Protein AF-A0A949EDB5-F1 (afdb_monomer_lite)

Sequence (748 aa):
MTTIGIWLIGLLFFGLGSWILLLQIGGLADLIRPHSLSIGQITIDGQEGRGYAELLRARYDYHLRRPASLAIETGFLGIVTLDTPELFQPKSLDAEQKGMNIEVKGVDVPKLIRLINQLFQPDQWIIEGDFQTHSDRVLLILRLRRGERIIRTWYLDRYGDPSKDKSKLLEQLVDDAIFQVVYDFGNAAERNPDLLKWRSVVKVPTSFPNRESLSAYYEALGALGRYYAHGDWNSLNRAVDCLQTLRGLMPKYEDGLQLLGMGLVEKRNDIEAIHVYEQLQLLWKDDNWADLSPQRKRRQLSIDLLKATARAKLYTWQSTHEAIHELLELHKKLQPEYEKLKAEQRFQQDDKEVAAYSELLAYTDVQLAYTYSLYLSYMRHYMVADIFRHPSVPKDLEVTRLDEEELRKKDGKPKPIVIDTVRKIAGHYEKWIKKAKEIAEDPDVKWGVLVDCKRRKAEFVSRLQLTSGYANYRMAELENSSNIKDDTILGETFDTRLKEAEKDLRRAEATHPNHYLSLQLLGLVYSEPRRKGDFTDLSIAEQYFERAILANPSDYYGHELLADVLYRRAANGGVDMMDRAMIDRGLAEAKRATVLREFSGTAYLLQAEFQTMLLSIERDSTRRQELRKGLKQYLDQAKRFLPRTYEANPDLMWVSIVADTLQLGEDTLSATSASAGTDSKDFFKGSKQEVIKKIDELTEFCIDFEQKWVAHQRVFEVQRLGERAKLLRSEIEKATLADWYEIPIPFR

pLDDT: mean 78.5, std 17.0, range [33.34, 97.75]

Foldseek 3Di:
DVVVVVVVVVCVVVVVVVVVVVVVPDCVCVVVAVAEEEEDFEEEQRHTDLVVSVLLVVVLCLLQVDDPPQADFFDFDPPCPFCLDCLNFNPDRVVQQNSYDYDYDDDDPCPVVCVVCVVPDQFHWYKYWYWYDDQFKIWIWIFIDGHVDTQDIDIDMDGDGCVVPVPVRSSVRSLLVSLVVLLCLDQVLVVGVVSVSSNSNSVDVDRQPDSLLSSLVSLLSSLSVCCSRPVDPVSLVSNLVSLVSNCVRPVLDLSSLQSNLSSCVLLLVLVVSLVSLVSNVVSCVPPDPVPDDLSRVSVNLSSLSSNLLSLLSVLDLVSLLVSLVSLVVSLVVLPVSLVVVLVCCVPDVPLASNLSSLLSNLSSLLSNLLSLLSVLVVLLAAQLQVNACDPSHDPLLHQDPVLVVLLPDLPHDNQVNVLSNLQVSVVSSVVSLVVSVCSVPPPSHDCVVDRVSVLSVLLSLLSSLLSLLSSLQSLLLLADQDPDQVRGSNSDHSVVSLVSSLVSLVSSCVSHVQNLSSLQSQLSSLLQCPDPPQPVSLVSSLVSLVSSCVSRVLPLVSLLVNLVSLLSNCLVPAHEPVSLVSLVSSLVSLVSSCVSPVLDLSSLLSNLLSLLSCLLYDDDPVVNVVSVVSNVVSLVSSVVRRDCNDPDDLSSLLSVLSSLLSVLLVLLVVQPPPDNDPVSQVVSVVSLVVSLVSLVVSLVVLVSCLSSRRSVSSNVVSVVSNVQSVQLSVQSVPDDSVCSSVRGRNSD

Radius of gyration: 34.73 Å; chains: 1; bounding box: 85×70×132 Å

Structure (mmCIF, N/CA/C/O backbone):
data_AF-A0A949EDB5-F1
#
_entry.id   AF-A0A949EDB5-F1
#
loop_
_atom_site.group_PDB
_atom_site.id
_atom_site.type_symbol
_atom_site.label_atom_id
_atom_site.label_alt_id
_atom_site.label_comp_id
_atom_site.label_asym_id
_atom_site.label_entity_id
_atom_site.label_seq_id
_atom_site.pdbx_PDB_ins_code
_atom_site.Cartn_x
_atom_site.Cartn_y
_atom_site.Cartn_z
_atom_site.occupancy
_atom_site.B_iso_or_equiv
_atom_site.auth_seq_id
_atom_site.auth_comp_id
_atom_site.auth_asym_id
_atom_site.auth_atom_id
_atom_site.pdbx_PDB_model_num
ATOM 1 N N . MET A 1 1 ? -41.803 -27.586 75.452 1.00 45.44 1 MET A N 1
ATOM 2 C CA . MET A 1 1 ? -40.953 -27.579 74.236 1.00 45.44 1 MET A CA 1
ATOM 3 C C . MET A 1 1 ? -41.680 -28.060 72.977 1.00 45.44 1 MET A C 1
ATOM 5 O O . MET A 1 1 ? -41.331 -27.615 71.896 1.00 45.44 1 MET A O 1
ATOM 9 N N . THR A 1 2 ? -42.724 -28.885 73.080 1.00 44.53 2 THR A N 1
ATOM 10 C CA . THR A 1 2 ? -43.510 -29.405 71.941 1.00 44.53 2 THR A CA 1
ATOM 11 C C . THR A 1 2 ? -44.427 -28.376 71.258 1.00 44.53 2 THR A C 1
ATOM 13 O O . THR A 1 2 ? -44.625 -28.445 70.051 1.00 44.53 2 THR A O 1
ATOM 16 N N . THR A 1 3 ? -44.927 -27.365 71.972 1.00 42.78 3 THR A N 1
ATOM 17 C CA . THR A 1 3 ? -45.812 -26.314 71.423 1.00 42.78 3 THR A CA 1
ATOM 18 C C . THR A 1 3 ? -45.087 -25.234 70.611 1.00 42.78 3 THR A C 1
ATOM 20 O O . THR A 1 3 ? -45.663 -24.687 69.675 1.00 42.78 3 THR A O 1
ATOM 23 N N . ILE A 1 4 ? -43.814 -24.962 70.913 1.00 46.03 4 ILE A N 1
ATOM 24 C CA . ILE A 1 4 ? -42.986 -23.988 70.177 1.00 46.03 4 ILE A CA 1
ATOM 25 C C . ILE A 1 4 ? -42.560 -24.561 68.816 1.00 46.03 4 ILE A C 1
ATOM 27 O O . ILE A 1 4 ? -42.559 -23.841 67.822 1.00 46.03 4 ILE A O 1
ATOM 31 N N . GLY A 1 5 ? -42.289 -25.870 68.744 1.00 35.38 5 GLY A N 1
ATOM 32 C CA . GLY A 1 5 ? -41.971 -26.556 67.488 1.00 35.38 5 GLY A CA 1
ATOM 33 C C . GLY A 1 5 ? -43.129 -26.547 66.485 1.00 35.38 5 GLY A C 1
ATOM 34 O O . GLY A 1 5 ? -42.905 -26.322 65.303 1.00 35.38 5 GLY A O 1
ATOM 35 N N . ILE A 1 6 ? -44.374 -26.701 66.951 1.00 45.12 6 ILE A N 1
ATOM 36 C CA . ILE A 1 6 ? -45.567 -26.677 66.085 1.00 45.12 6 ILE A CA 1
ATOM 37 C C . ILE A 1 6 ? -45.819 -25.268 65.524 1.00 45.12 6 ILE A C 1
ATOM 39 O O . ILE A 1 6 ? -46.156 -25.131 64.351 1.00 45.12 6 ILE A O 1
ATOM 43 N N . TRP A 1 7 ? -45.587 -24.219 66.319 1.00 39.56 7 TRP A N 1
ATOM 44 C CA . TRP A 1 7 ? -45.688 -22.831 65.854 1.00 39.56 7 TRP A CA 1
ATOM 45 C C . TRP A 1 7 ? -44.580 -22.448 64.872 1.00 39.56 7 TRP A C 1
ATOM 47 O O . TRP A 1 7 ? -44.859 -21.774 63.886 1.00 39.56 7 TRP A O 1
ATOM 57 N N . LEU A 1 8 ? -43.349 -22.914 65.093 1.00 43.78 8 LEU A N 1
ATOM 58 C CA . LEU A 1 8 ? -42.235 -22.710 64.162 1.00 43.78 8 LEU A CA 1
ATOM 59 C C . LEU A 1 8 ? -42.458 -23.434 62.833 1.00 43.78 8 LEU A C 1
ATOM 61 O O . LEU A 1 8 ? -42.198 -22.851 61.787 1.00 43.78 8 LEU A O 1
ATOM 65 N N . ILE A 1 9 ? -42.994 -24.657 62.863 1.00 45.97 9 ILE A N 1
ATOM 66 C CA . ILE A 1 9 ? -43.373 -25.401 61.655 1.00 45.97 9 ILE A CA 1
ATOM 67 C C . ILE A 1 9 ? -44.540 -24.697 60.946 1.00 45.97 9 ILE A C 1
ATOM 69 O O . ILE A 1 9 ? -44.479 -24.492 59.737 1.00 45.97 9 ILE A O 1
ATOM 73 N N . GLY A 1 10 ? -45.557 -24.244 61.686 1.00 37.78 10 GLY A N 1
ATOM 74 C CA . GLY A 1 10 ? -46.678 -23.473 61.143 1.00 37.78 10 GLY A CA 1
ATOM 75 C C . GLY A 1 10 ? -46.242 -22.166 60.471 1.00 37.78 10 GLY A C 1
ATOM 76 O O . GLY A 1 10 ? -46.664 -21.893 59.352 1.00 37.78 10 GLY A O 1
ATOM 77 N N . LEU A 1 11 ? -45.338 -21.401 61.093 1.00 48.44 11 LEU A N 1
ATOM 78 C CA . LEU A 1 11 ? -44.743 -20.182 60.524 1.00 48.44 11 LEU A CA 1
ATOM 79 C C . LEU A 1 11 ? -43.859 -20.467 59.306 1.00 48.44 11 LEU A C 1
ATOM 81 O O . LEU A 1 11 ? -43.865 -19.681 58.363 1.00 48.44 11 LEU A O 1
ATOM 85 N N . LEU A 1 12 ? -43.143 -21.594 59.288 1.00 45.50 12 LEU A N 1
ATOM 86 C CA . LEU A 1 12 ? -42.363 -22.029 58.128 1.00 45.50 12 LEU A CA 1
ATOM 87 C C . LEU A 1 12 ? -43.266 -22.370 56.942 1.00 45.50 12 LEU A C 1
ATOM 89 O O . LEU A 1 12 ? -42.984 -21.931 55.833 1.00 45.50 12 LEU A O 1
ATOM 93 N N . PHE A 1 13 ? -44.373 -23.083 57.166 1.00 44.78 13 PHE A N 1
ATOM 94 C CA . PHE A 1 13 ? -45.337 -23.413 56.112 1.00 44.78 13 PHE A CA 1
ATOM 95 C C . PHE A 1 13 ? -46.151 -22.200 55.650 1.00 44.78 13 PHE A C 1
ATOM 97 O O . PHE A 1 13 ? -46.431 -22.083 54.461 1.00 44.78 13 PHE A O 1
ATOM 104 N N . PHE A 1 14 ? -46.479 -21.264 56.544 1.00 47.88 14 PHE A N 1
ATOM 105 C CA . PHE A 1 14 ? -47.156 -20.015 56.179 1.00 47.88 14 PHE A CA 1
ATOM 106 C C . PHE A 1 14 ? -46.213 -19.042 55.457 1.00 47.88 14 PHE A C 1
ATOM 108 O O . PHE A 1 14 ? -46.623 -18.366 54.514 1.00 47.88 14 PHE A O 1
ATOM 115 N N . GLY A 1 15 ? -44.936 -19.013 55.854 1.00 44.69 15 GLY A N 1
ATOM 116 C CA . GLY A 1 15 ? -43.865 -18.279 55.186 1.00 44.69 15 GLY A CA 1
ATOM 117 C C . GLY A 1 15 ? -43.557 -18.846 53.803 1.00 44.69 15 GLY A C 1
ATOM 118 O O . GLY A 1 15 ? -43.507 -18.082 52.845 1.00 44.69 15 GLY A O 1
ATOM 119 N N . LEU A 1 16 ? -43.459 -20.175 53.663 1.00 44.88 16 LEU A N 1
ATOM 120 C CA . LEU A 1 16 ? -43.351 -20.836 52.358 1.00 44.88 16 LEU A CA 1
ATOM 121 C C . LEU A 1 16 ? -44.598 -20.580 51.510 1.00 44.88 16 LEU A C 1
ATOM 123 O O . LEU A 1 16 ? -44.469 -20.219 50.351 1.00 44.88 16 LEU A O 1
ATOM 127 N N . GLY A 1 17 ? -45.796 -20.726 52.079 1.00 42.31 17 GLY A N 1
ATOM 128 C CA . GLY A 1 17 ? -47.062 -20.509 51.379 1.00 42.31 17 GLY A CA 1
ATOM 129 C C . GLY A 1 17 ? -47.226 -19.072 50.886 1.00 42.31 17 GLY A C 1
ATOM 130 O O . GLY A 1 17 ? -47.629 -18.862 49.747 1.00 42.31 17 GLY A O 1
ATOM 131 N N . SER A 1 18 ? -46.829 -18.087 51.696 1.00 50.09 18 SER A N 1
ATOM 132 C CA . SER A 1 18 ? -46.828 -16.667 51.319 1.00 50.09 18 SER A CA 1
ATOM 133 C C . SER A 1 18 ? -45.731 -16.339 50.305 1.00 50.09 18 SER A C 1
ATOM 135 O O . SER A 1 18 ? -45.964 -15.548 49.399 1.00 50.09 18 SER A O 1
ATOM 137 N N . TRP A 1 19 ? -44.558 -16.975 50.401 1.00 46.94 19 TRP A N 1
ATOM 138 C CA . TRP A 1 19 ? -43.480 -16.857 49.413 1.00 46.94 19 TRP A CA 1
ATOM 139 C C . TRP A 1 19 ? -43.873 -17.479 48.062 1.00 46.94 19 TRP A C 1
ATOM 141 O O . TRP A 1 19 ? -43.598 -16.908 47.012 1.00 46.94 19 TRP A O 1
ATOM 151 N N . ILE A 1 20 ? -44.607 -18.595 48.084 1.00 48.84 20 ILE A N 1
ATOM 152 C CA . ILE A 1 20 ? -45.183 -19.260 46.906 1.00 48.84 20 ILE A CA 1
ATOM 153 C C . ILE A 1 20 ? -46.292 -18.402 46.277 1.00 48.84 20 ILE A C 1
ATOM 155 O O . ILE A 1 20 ? -46.309 -18.225 45.061 1.00 48.84 20 ILE A O 1
ATOM 159 N N . LEU A 1 21 ? -47.175 -17.808 47.084 1.00 48.25 21 LEU A N 1
ATOM 160 C CA . LEU A 1 21 ? -48.197 -16.864 46.613 1.00 48.25 21 LEU A CA 1
ATOM 161 C C . LEU A 1 21 ? -47.577 -15.583 46.031 1.00 48.25 21 LEU A C 1
ATOM 163 O O . LEU A 1 21 ? -48.038 -15.092 45.004 1.00 48.25 21 LEU A O 1
ATOM 167 N N . LEU A 1 22 ? -46.490 -15.079 46.622 1.00 44.75 22 LEU A N 1
ATOM 168 C CA . LEU A 1 22 ? -45.718 -13.947 46.092 1.00 44.75 22 LEU A CA 1
ATOM 169 C C . LEU A 1 22 ? -45.011 -14.280 44.766 1.00 44.75 22 LEU A C 1
ATOM 171 O O . LEU A 1 22 ? -44.915 -13.412 43.901 1.00 44.75 22 LEU A O 1
ATOM 175 N N . LEU A 1 23 ? -44.573 -15.527 44.563 1.00 41.50 23 LEU A N 1
ATOM 176 C CA . LEU A 1 23 ? -44.051 -16.000 43.274 1.00 41.50 23 LEU A CA 1
ATOM 177 C C . LEU A 1 23 ? -45.149 -16.126 42.198 1.00 41.50 23 LEU A C 1
ATOM 179 O O . LEU A 1 23 ? -44.842 -15.977 41.016 1.00 41.50 23 LEU A O 1
ATOM 183 N N . GLN A 1 24 ? -46.411 -16.354 42.588 1.00 43.06 24 GLN A N 1
ATOM 184 C CA . GLN A 1 24 ? -47.563 -16.444 41.677 1.00 43.06 24 GLN A CA 1
ATOM 185 C C . GLN A 1 24 ? -48.208 -15.087 41.335 1.00 43.06 24 GLN A C 1
ATOM 187 O O . GLN A 1 24 ? -48.736 -14.939 40.235 1.00 43.06 24 GLN A O 1
ATOM 192 N N . ILE A 1 25 ? -48.175 -14.095 42.238 1.00 42.47 25 ILE A N 1
ATOM 193 C CA . ILE A 1 25 ? -48.957 -12.844 42.103 1.00 42.47 25 ILE A CA 1
ATOM 194 C C . ILE A 1 25 ? -48.267 -11.733 41.292 1.00 42.47 25 ILE A C 1
ATOM 196 O O . ILE A 1 25 ? -48.918 -10.770 40.894 1.00 42.47 25 ILE A O 1
ATOM 200 N N . GLY A 1 26 ? -47.001 -11.860 40.902 1.00 41.88 26 GLY A N 1
ATOM 201 C CA . GLY A 1 26 ? -46.477 -10.921 39.912 1.00 41.88 26 GLY A CA 1
ATOM 202 C C . GLY A 1 26 ? -44.992 -11.019 39.678 1.00 41.88 26 GLY A C 1
ATOM 203 O O . GLY A 1 26 ? -44.220 -10.604 40.531 1.00 41.88 26 GLY A O 1
ATOM 204 N N . GLY A 1 27 ? -44.607 -11.506 38.495 1.00 44.47 27 GLY A N 1
ATOM 205 C CA . GLY A 1 27 ? -43.360 -11.137 37.813 1.00 44.47 27 GLY A CA 1
ATOM 206 C C . GLY A 1 27 ? -42.030 -11.371 38.545 1.00 44.47 27 GLY A C 1
ATOM 207 O O . GLY A 1 27 ? -40.987 -11.112 37.959 1.00 44.47 27 GLY A O 1
ATOM 208 N N . LEU A 1 28 ? -42.012 -11.874 39.783 1.00 37.88 28 LEU A N 1
ATOM 209 C CA . LEU A 1 28 ? -40.793 -12.023 40.579 1.00 37.88 28 LEU A CA 1
ATOM 210 C C . LEU A 1 28 ? -39.912 -13.152 40.029 1.00 37.88 28 LEU A C 1
ATOM 212 O O . LEU A 1 28 ? -38.692 -13.023 39.995 1.00 37.88 28 LEU A O 1
ATOM 216 N N . ALA A 1 29 ? -40.522 -14.223 39.510 1.00 41.50 29 ALA A N 1
ATOM 217 C CA . ALA A 1 29 ? -39.812 -15.256 38.753 1.00 41.50 29 ALA A CA 1
ATOM 218 C C . ALA A 1 29 ? -39.217 -14.705 37.437 1.00 41.50 29 ALA A C 1
ATOM 220 O O . ALA A 1 29 ? -38.094 -15.065 37.079 1.00 41.50 29 ALA A O 1
ATOM 221 N N . ASP A 1 30 ? -39.917 -13.770 36.779 1.00 40.72 30 ASP A N 1
ATOM 222 C CA . ASP A 1 30 ? -39.445 -13.060 35.576 1.00 40.72 30 ASP A CA 1
ATOM 223 C C . ASP A 1 30 ? -38.288 -12.079 35.897 1.00 40.72 30 ASP A C 1
ATOM 225 O O . ASP A 1 30 ? -37.502 -11.756 35.010 1.00 40.72 30 ASP A O 1
ATOM 229 N N . LEU A 1 31 ? -38.136 -11.652 37.159 1.00 39.19 31 LEU A N 1
ATOM 230 C CA . LEU A 1 31 ? -37.046 -10.794 37.657 1.00 39.19 31 LEU A CA 1
ATOM 231 C C . LEU A 1 31 ? -35.786 -11.590 38.047 1.00 39.19 31 LEU A C 1
ATOM 233 O O . LEU A 1 31 ? -34.679 -11.060 38.000 1.00 39.19 31 LEU A O 1
ATOM 237 N N . ILE A 1 32 ? -35.951 -12.865 38.425 1.00 38.25 32 ILE A N 1
ATOM 238 C CA . ILE A 1 32 ? -34.873 -13.732 38.932 1.00 38.25 32 ILE A CA 1
ATOM 239 C C . ILE A 1 32 ? -34.301 -14.642 37.824 1.00 38.25 32 ILE A C 1
ATOM 241 O O . ILE A 1 32 ? -33.106 -14.947 37.848 1.00 38.25 32 ILE A O 1
ATOM 245 N N . ARG A 1 33 ? -35.103 -15.074 36.831 1.00 42.94 33 ARG A N 1
ATOM 246 C CA . ARG A 1 33 ? -34.637 -15.895 35.688 1.00 42.94 33 ARG A CA 1
ATOM 247 C C . ARG A 1 33 ? -35.431 -15.672 34.379 1.00 42.94 33 ARG A C 1
ATOM 249 O O . ARG A 1 33 ? -36.154 -16.571 33.959 1.00 42.94 33 ARG A O 1
ATOM 256 N N . PRO A 1 34 ? -35.229 -14.570 33.642 1.00 43.62 34 PRO A N 1
ATOM 257 C CA . PRO A 1 34 ? -35.789 -14.402 32.290 1.00 43.62 34 PRO A CA 1
ATOM 258 C C . PRO A 1 34 ? -35.179 -15.316 31.190 1.00 43.62 34 PRO A C 1
ATOM 260 O O . PRO A 1 34 ? -35.441 -15.117 30.010 1.00 43.62 34 PRO A O 1
ATOM 263 N N . HIS A 1 35 ? -34.365 -16.325 31.527 1.00 51.25 35 HIS A N 1
ATOM 264 C CA . HIS A 1 35 ? -33.204 -16.697 30.701 1.00 51.25 35 HIS A CA 1
ATOM 265 C C . HIS A 1 35 ? -33.263 -18.022 29.904 1.00 51.25 35 HIS A C 1
ATOM 267 O O . HIS A 1 35 ? -32.215 -18.520 29.493 1.00 51.25 35 HIS A O 1
ATOM 273 N N . SER A 1 36 ? -34.432 -18.634 29.677 1.00 53.28 36 SER A N 1
ATOM 274 C CA . SER A 1 36 ? -34.521 -19.862 28.856 1.00 53.28 36 SER A CA 1
ATOM 275 C C . SER A 1 36 ? -35.457 -19.688 27.658 1.00 53.28 36 SER A C 1
ATOM 277 O O . SER A 1 36 ? -36.673 -19.867 27.779 1.00 53.28 36 SER A O 1
ATOM 279 N N . LEU A 1 37 ? -34.872 -19.344 26.508 1.00 59.53 37 LEU A N 1
ATOM 280 C CA . LEU A 1 37 ? -35.507 -19.431 25.193 1.00 59.53 37 LEU A CA 1
ATOM 281 C C . LEU A 1 37 ? -35.202 -20.816 24.613 1.00 59.53 37 LEU A C 1
ATOM 283 O O . LEU A 1 37 ? -34.058 -21.252 24.640 1.00 59.53 37 LEU A O 1
ATOM 287 N N . SER A 1 38 ? -36.193 -21.517 24.078 1.00 65.50 38 SER A N 1
ATOM 288 C CA . SER A 1 38 ? -35.971 -22.799 23.396 1.00 65.50 38 SER A CA 1
ATOM 289 C C . SER A 1 38 ? -36.484 -22.744 21.965 1.00 65.50 38 SER A C 1
ATOM 291 O O . SER A 1 38 ? -37.475 -22.067 21.680 1.00 65.50 38 SER A O 1
ATOM 293 N N . ILE A 1 39 ? -35.799 -23.440 21.058 1.00 61.81 39 ILE A N 1
ATOM 294 C CA . ILE A 1 39 ? -36.326 -23.668 19.710 1.00 61.81 39 ILE A CA 1
ATOM 295 C C . ILE A 1 39 ? -37.228 -24.898 19.800 1.00 61.81 39 ILE A C 1
ATOM 297 O O . ILE A 1 39 ? -36.780 -25.981 20.185 1.00 61.81 39 ILE A O 1
ATOM 301 N N . GLY A 1 40 ? -38.510 -24.689 19.514 1.00 67.19 40 GLY A N 1
ATOM 302 C CA . GLY A 1 40 ? -39.526 -25.727 19.419 1.00 67.19 40 GLY A CA 1
ATOM 303 C C . GLY A 1 40 ? -39.457 -26.460 18.080 1.00 67.19 40 GLY A C 1
ATOM 304 O O . GLY A 1 40 ? -38.395 -26.604 17.476 1.00 67.19 40 GLY A O 1
ATOM 305 N N . GLN A 1 41 ? -40.600 -26.943 17.602 1.00 73.75 41 GLN A N 1
ATOM 306 C CA . GLN A 1 41 ? -40.664 -27.653 16.328 1.00 73.75 41 GLN A CA 1
ATOM 307 C C . GLN A 1 41 ? -40.480 -26.672 15.159 1.00 73.75 41 GLN A C 1
ATOM 309 O O . GLN A 1 41 ? -41.135 -25.628 15.105 1.00 73.75 41 GLN A O 1
ATOM 314 N N . ILE A 1 42 ? -39.590 -27.022 14.225 1.00 75.81 42 ILE A N 1
ATOM 315 C CA . ILE A 1 42 ? -39.517 -26.389 12.906 1.00 75.81 42 ILE A CA 1
ATOM 316 C C . ILE A 1 42 ? -40.040 -27.384 11.876 1.00 75.81 42 ILE A C 1
ATOM 318 O O . ILE A 1 42 ? -39.563 -28.521 11.826 1.00 75.81 42 ILE A O 1
ATOM 322 N N . THR A 1 43 ? -41.024 -26.976 11.078 1.00 75.88 43 THR A N 1
ATOM 323 C CA . THR A 1 43 ? -41.589 -27.779 9.988 1.00 75.88 43 THR A CA 1
ATOM 324 C C . THR A 1 43 ? -41.226 -27.220 8.619 1.00 75.88 43 THR A C 1
ATOM 326 O O . THR A 1 43 ? -41.029 -26.019 8.461 1.00 75.88 43 THR A O 1
ATOM 329 N N . ILE A 1 44 ? -41.121 -28.101 7.626 1.00 77.06 44 ILE A N 1
ATOM 330 C CA . ILE A 1 44 ? -41.020 -27.751 6.207 1.00 77.06 44 ILE A CA 1
ATOM 331 C C . ILE A 1 44 ? -42.138 -28.469 5.479 1.00 77.06 44 ILE A C 1
ATOM 333 O O . ILE A 1 44 ? -42.183 -29.698 5.492 1.00 77.06 44 ILE A O 1
ATOM 337 N N . ASP A 1 45 ? -43.037 -27.705 4.864 1.00 80.44 45 ASP A N 1
ATOM 338 C CA . ASP A 1 45 ? -44.194 -28.220 4.129 1.00 80.44 45 ASP A CA 1
ATOM 339 C C . ASP A 1 45 ? -44.984 -29.260 4.963 1.00 80.44 45 ASP A C 1
ATOM 341 O O . ASP A 1 45 ? -45.428 -30.295 4.466 1.00 80.44 45 ASP A O 1
ATOM 345 N N . GLY A 1 46 ? -45.104 -29.010 6.274 1.00 71.81 46 GLY A N 1
ATOM 346 C CA . GLY A 1 46 ? -45.785 -29.886 7.235 1.00 71.81 46 GLY A CA 1
ATOM 347 C C . GLY A 1 46 ? -44.978 -31.079 7.777 1.00 71.81 46 GLY A C 1
ATOM 348 O O . GLY A 1 46 ? -45.505 -31.818 8.608 1.00 71.81 46 GLY A O 1
ATOM 349 N N . GLN A 1 47 ? -43.718 -31.277 7.373 1.00 77.00 47 GLN A N 1
ATOM 350 C CA . GLN A 1 47 ? -42.837 -32.334 7.901 1.00 77.00 47 GLN A CA 1
ATOM 351 C C . GLN A 1 47 ? -41.832 -31.800 8.933 1.00 77.00 47 GLN A C 1
ATOM 353 O O . GLN A 1 47 ? -41.341 -30.684 8.790 1.00 77.00 47 GLN A O 1
ATOM 358 N N . GLU A 1 48 ? -41.490 -32.586 9.965 1.00 72.12 48 GLU A N 1
ATOM 359 C CA . GLU A 1 48 ? -40.470 -32.202 10.963 1.00 72.12 48 GLU A CA 1
ATOM 360 C C . GLU A 1 48 ? -39.091 -31.973 10.316 1.00 72.12 48 GLU A C 1
ATOM 362 O O . GLU A 1 48 ? -38.466 -32.898 9.801 1.00 72.12 48 GLU A O 1
ATOM 367 N N . GLY A 1 49 ? -38.576 -30.748 10.423 1.00 64.19 49 GLY A N 1
ATOM 368 C CA . GLY A 1 49 ? -37.272 -30.323 9.920 1.00 64.19 49 GLY A CA 1
ATOM 369 C C . GLY A 1 49 ? -36.253 -30.119 11.041 1.00 64.19 49 GLY A C 1
ATOM 370 O O . GLY A 1 49 ? -35.796 -28.999 11.260 1.00 64.19 49 GLY A O 1
ATOM 371 N N . ARG A 1 50 ? -35.866 -31.187 11.756 1.00 66.75 50 ARG A N 1
ATOM 372 C CA . ARG A 1 50 ? -34.922 -31.100 12.899 1.00 66.75 50 ARG A CA 1
ATOM 373 C C . ARG A 1 50 ? -33.600 -30.404 12.553 1.00 66.75 50 ARG A C 1
ATOM 375 O O . ARG A 1 50 ? -33.129 -29.586 13.336 1.00 66.75 50 ARG A O 1
ATOM 382 N N . GLY A 1 51 ? -33.061 -30.650 11.356 1.00 65.94 51 GLY A N 1
ATOM 383 C CA . GLY A 1 51 ? -31.838 -29.994 10.879 1.00 65.94 51 GLY A CA 1
ATOM 384 C C . GLY A 1 51 ? -31.961 -28.471 10.745 1.00 65.94 51 GLY A C 1
ATOM 385 O O . GLY A 1 51 ? -30.979 -27.766 10.932 1.00 65.94 51 GLY A O 1
ATOM 386 N N . TYR A 1 52 ? -33.163 -27.935 10.509 1.00 67.00 52 TYR A N 1
ATOM 387 C CA . TYR A 1 52 ? -33.382 -26.489 10.402 1.00 67.00 52 TYR A CA 1
ATOM 388 C C . TYR A 1 52 ? -33.530 -25.806 11.764 1.00 67.00 52 TYR A C 1
ATOM 390 O O . TYR A 1 52 ? -33.172 -24.639 11.903 1.00 67.00 52 TYR A O 1
ATOM 398 N N . ALA A 1 53 ? -33.986 -26.533 12.789 1.00 66.06 53 ALA A N 1
ATOM 399 C CA . ALA A 1 53 ? -33.928 -26.064 14.174 1.00 66.06 53 ALA A CA 1
ATOM 400 C C . ALA A 1 53 ? -32.475 -25.940 14.658 1.00 66.06 53 ALA A C 1
ATOM 402 O O . ALA A 1 53 ? -32.101 -24.938 15.269 1.00 66.06 53 ALA A O 1
ATOM 403 N N . GLU A 1 54 ? -31.638 -26.926 14.327 1.00 66.00 54 GLU A N 1
ATOM 404 C CA . GLU A 1 54 ? -30.198 -26.875 14.590 1.00 66.00 54 GLU A CA 1
ATOM 405 C C . GLU A 1 54 ? -29.500 -25.794 13.761 1.00 66.00 54 GLU A C 1
ATOM 407 O O . GLU A 1 54 ? -28.668 -25.071 14.301 1.00 66.00 54 GLU A O 1
ATOM 412 N N . LEU A 1 55 ? -29.885 -25.614 12.493 1.00 65.75 55 LEU A N 1
ATOM 413 C CA . LEU A 1 55 ? -29.383 -24.537 11.639 1.00 65.75 55 LEU A CA 1
ATOM 414 C C . LEU A 1 55 ? -29.717 -23.158 12.212 1.00 65.75 55 LEU A C 1
ATOM 416 O O . LEU A 1 55 ? -28.838 -22.308 12.282 1.00 65.75 55 LEU A O 1
ATOM 420 N N . LEU A 1 56 ? -30.953 -22.933 12.667 1.00 67.31 56 LEU A N 1
ATOM 421 C CA . LEU A 1 56 ? -31.358 -21.663 13.272 1.00 67.31 56 LEU A CA 1
ATOM 422 C C . LEU A 1 56 ? -30.561 -21.372 14.546 1.00 67.31 56 LEU A C 1
ATOM 424 O O . LEU A 1 56 ? -30.115 -20.244 14.744 1.00 67.31 56 LEU A O 1
ATOM 428 N N . ARG A 1 57 ? -30.292 -22.394 15.368 1.00 65.81 57 ARG A N 1
ATOM 429 C CA . ARG A 1 57 ? -29.395 -22.264 16.524 1.00 65.81 57 ARG A CA 1
ATOM 430 C C . ARG A 1 57 ? -27.960 -21.956 16.109 1.00 65.81 57 ARG A C 1
ATOM 432 O O . ARG A 1 57 ? -27.371 -21.017 16.629 1.00 65.81 57 ARG A O 1
ATOM 439 N N . ALA A 1 58 ? -27.413 -22.722 15.170 1.00 63.91 58 ALA A N 1
ATOM 440 C CA . ALA A 1 58 ? -26.045 -22.557 14.702 1.00 63.91 58 ALA A CA 1
ATOM 441 C C . ALA A 1 58 ? -25.834 -21.184 14.058 1.00 63.91 58 ALA A C 1
ATOM 443 O O . ALA A 1 58 ? -24.798 -20.571 14.282 1.00 63.91 58 ALA A O 1
ATOM 444 N N . ARG A 1 59 ? -26.814 -20.672 13.303 1.00 65.06 59 ARG A N 1
ATOM 445 C CA . ARG A 1 59 ? -26.775 -19.338 12.686 1.00 65.06 59 ARG A CA 1
ATOM 446 C C . ARG A 1 59 ? -26.981 -18.223 13.707 1.00 65.06 59 ARG A C 1
ATOM 448 O O . ARG A 1 59 ? -26.325 -17.192 13.600 1.00 65.06 59 ARG A O 1
ATOM 455 N N . TYR A 1 60 ? -27.827 -18.431 14.716 1.00 66.06 60 TYR A N 1
ATOM 456 C CA . TYR A 1 60 ? -27.954 -17.502 15.838 1.00 66.06 60 TYR A CA 1
ATOM 457 C C . TYR A 1 60 ? -26.619 -17.376 16.575 1.00 66.06 60 TYR A C 1
ATOM 459 O O . TYR A 1 60 ? -26.119 -16.268 16.762 1.00 66.06 60 TYR A O 1
ATOM 467 N N . ASP A 1 61 ? -26.012 -18.511 16.926 1.00 60.59 61 ASP A N 1
ATOM 468 C CA . ASP A 1 61 ? -24.700 -18.531 17.557 1.00 60.59 61 ASP A CA 1
ATOM 469 C C . ASP A 1 61 ? -23.672 -17.879 16.612 1.00 60.59 61 ASP A C 1
ATOM 471 O O . ASP A 1 61 ? -23.020 -16.920 16.985 1.00 60.59 61 ASP A O 1
ATOM 475 N N . TYR A 1 62 ? -23.624 -18.259 15.338 1.00 61.94 62 TYR A N 1
ATOM 476 C CA . TYR A 1 62 ? -22.700 -17.699 14.347 1.00 61.94 62 TYR A CA 1
ATOM 477 C C . TYR A 1 62 ? -22.729 -16.166 14.215 1.00 61.94 62 TYR A C 1
ATOM 479 O O . TYR A 1 62 ? -21.673 -15.532 14.207 1.00 61.94 62 TYR A O 1
ATOM 487 N N . HIS A 1 63 ? -23.916 -15.566 14.085 1.00 59.91 63 HIS A N 1
ATOM 488 C CA . HIS A 1 63 ? -24.052 -14.121 13.870 1.00 59.91 63 HIS A CA 1
ATOM 489 C C . HIS A 1 63 ? -23.930 -13.314 15.168 1.00 59.91 63 HIS A C 1
ATOM 491 O O . HIS A 1 63 ? -23.569 -12.138 15.118 1.00 59.91 63 HIS A O 1
ATOM 497 N N . LEU A 1 64 ? -24.242 -13.917 16.324 1.00 58.12 64 LEU A N 1
ATOM 498 C CA . LEU A 1 64 ? -24.454 -13.180 17.578 1.00 58.12 64 LEU A CA 1
ATOM 499 C C . LEU A 1 64 ? -23.558 -13.650 18.736 1.00 58.12 64 LEU A C 1
ATOM 501 O O . LEU A 1 64 ? -23.092 -12.802 19.497 1.00 58.12 64 LEU A O 1
ATOM 505 N N . ARG A 1 65 ? -23.255 -14.953 18.844 1.00 49.47 65 ARG A N 1
ATOM 506 C CA . ARG A 1 65 ? -22.306 -15.549 19.806 1.00 49.47 65 ARG A CA 1
ATOM 507 C C . ARG A 1 65 ? -21.012 -15.961 19.113 1.00 49.47 65 ARG A C 1
ATOM 509 O O . ARG A 1 65 ? -20.876 -17.053 18.567 1.00 49.47 65 ARG A O 1
ATOM 516 N N . ARG A 1 66 ? -20.019 -15.084 19.164 1.00 48.09 66 ARG A N 1
ATOM 517 C CA . ARG A 1 66 ? -18.730 -15.324 18.506 1.00 48.09 66 ARG A CA 1
ATOM 518 C C . ARG A 1 66 ? -18.163 -16.700 18.870 1.00 48.09 66 ARG A C 1
ATOM 520 O O . ARG A 1 66 ? -17.975 -16.965 20.057 1.00 48.09 66 ARG A O 1
ATOM 527 N N . PRO A 1 67 ? -17.776 -17.543 17.898 1.00 35.66 67 PRO A N 1
ATOM 528 C CA . PRO A 1 67 ? -16.793 -18.563 18.199 1.00 35.66 67 PRO A CA 1
ATOM 529 C C . PRO A 1 67 ? -15.531 -17.850 18.694 1.00 35.66 67 PRO A C 1
ATOM 531 O O . PRO A 1 67 ? -15.021 -16.932 18.053 1.00 35.66 67 PRO A O 1
ATOM 534 N N . ALA A 1 68 ? -15.040 -18.265 19.861 1.00 33.34 68 ALA A N 1
ATOM 535 C CA . ALA A 1 68 ? -13.831 -17.761 20.510 1.00 33.34 68 ALA A CA 1
ATOM 536 C C . ALA A 1 68 ? -12.534 -18.101 19.743 1.00 33.34 68 ALA A C 1
ATOM 538 O O . ALA A 1 68 ? -11.470 -18.251 20.344 1.00 33.34 68 ALA A O 1
ATOM 539 N N . SER A 1 69 ? -12.591 -18.239 18.418 1.00 33.66 69 SER A N 1
ATOM 540 C CA . SER A 1 69 ? -11.398 -18.269 17.588 1.00 33.66 69 SER A CA 1
ATOM 541 C C . SER A 1 69 ? -10.902 -16.836 17.445 1.00 33.66 69 SER A C 1
ATOM 543 O O . SER A 1 69 ? -11.309 -16.093 16.552 1.00 33.66 69 SER A O 1
ATOM 545 N N . LEU A 1 70 ? -10.033 -16.442 18.377 1.00 37.19 70 LEU A N 1
ATOM 546 C CA . LEU A 1 70 ? -9.082 -15.362 18.151 1.00 37.19 70 LEU A CA 1
ATOM 547 C C . LEU A 1 70 ? -8.451 -15.558 16.769 1.00 37.19 70 LEU A C 1
ATOM 549 O O . LEU A 1 70 ? -8.040 -16.670 16.441 1.00 37.19 70 LEU A O 1
ATOM 553 N N . ALA A 1 71 ? -8.408 -14.482 15.983 1.00 38.81 71 ALA A N 1
ATOM 554 C CA . ALA A 1 71 ? -7.798 -14.463 14.664 1.00 38.81 71 ALA A CA 1
ATOM 555 C C . ALA A 1 71 ? -6.369 -15.018 14.746 1.00 38.81 71 ALA A C 1
ATOM 557 O O . ALA A 1 71 ? -5.467 -14.382 15.297 1.00 38.81 71 ALA A O 1
ATOM 558 N N . ILE A 1 72 ? -6.192 -16.230 14.231 1.00 41.16 72 ILE A N 1
ATOM 559 C CA . ILE A 1 72 ? -4.892 -16.776 13.886 1.00 41.16 72 ILE A CA 1
ATOM 560 C C . ILE A 1 72 ? -4.758 -16.460 12.408 1.00 41.16 72 ILE A C 1
ATOM 562 O O . ILE A 1 72 ? -5.443 -17.061 11.594 1.00 41.16 72 ILE A O 1
ATOM 566 N N . GLU A 1 73 ? -3.879 -15.502 12.125 1.00 42.50 73 GLU A N 1
ATOM 567 C CA . GLU A 1 73 ? -3.307 -15.257 10.803 1.00 42.50 73 GLU A CA 1
ATOM 568 C C . GLU A 1 73 ? -4.261 -14.601 9.790 1.00 42.50 73 GLU A C 1
ATOM 570 O O . GLU A 1 73 ? -5.432 -14.923 9.690 1.00 42.50 73 GLU A O 1
ATOM 575 N N . THR A 1 74 ? -3.718 -13.681 8.987 1.00 42.78 74 THR A N 1
ATOM 576 C CA . THR A 1 74 ? -4.362 -13.038 7.819 1.00 42.78 74 THR A CA 1
ATOM 577 C C . THR A 1 74 ? -5.326 -11.881 8.087 1.00 42.78 74 THR A C 1
ATOM 579 O O . THR A 1 74 ? -6.439 -11.825 7.586 1.00 42.78 74 THR A O 1
ATOM 582 N N . GLY A 1 75 ? -4.824 -10.860 8.785 1.00 37.94 75 GLY A N 1
ATOM 583 C CA . GLY A 1 75 ? -5.431 -9.535 8.808 1.00 37.94 75 GLY A CA 1
ATOM 584 C C . GLY A 1 75 ? -4.539 -8.453 8.233 1.00 37.94 75 GLY A C 1
ATOM 585 O O . GLY A 1 75 ? -3.529 -8.100 8.835 1.00 37.94 75 GLY A O 1
ATOM 586 N N . PHE A 1 76 ? -4.927 -7.934 7.077 1.00 51.00 76 PHE A N 1
ATOM 587 C CA . PHE A 1 76 ? -4.334 -6.777 6.420 1.00 51.00 76 PHE A CA 1
ATOM 588 C C . PHE A 1 76 ? -4.647 -5.542 7.258 1.00 51.00 76 PHE A C 1
ATOM 590 O O . PHE A 1 76 ? -5.742 -5.442 7.812 1.00 51.00 76 PHE A O 1
ATOM 597 N N . LEU A 1 77 ? -3.656 -4.687 7.484 1.00 47.03 77 LEU A N 1
ATOM 598 C CA . LEU A 1 77 ? -3.702 -3.830 8.652 1.00 47.03 77 LEU A CA 1
ATOM 599 C C . LEU A 1 77 ? -3.267 -2.396 8.348 1.00 47.03 77 LEU A C 1
ATOM 601 O O . LEU A 1 77 ? -2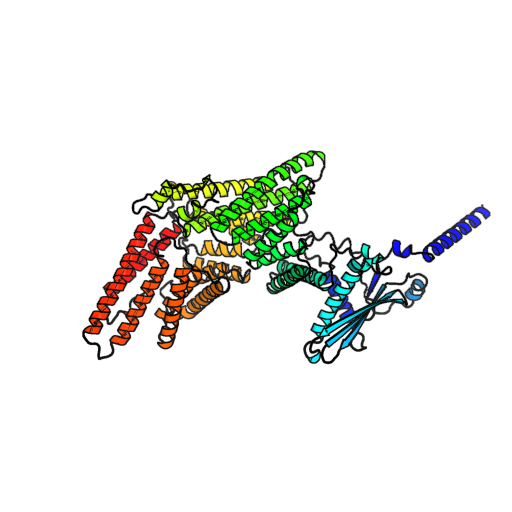.167 -1.954 8.693 1.00 47.03 77 LEU A O 1
ATOM 605 N N . GLY A 1 78 ? -4.196 -1.604 7.815 1.00 37.41 78 GLY A N 1
ATOM 606 C CA . GLY A 1 78 ? -4.330 -0.213 8.251 1.00 37.41 78 GLY A CA 1
ATOM 607 C C . GLY A 1 78 ? -4.719 -0.176 9.735 1.00 37.41 78 GLY A C 1
ATOM 608 O O . GLY A 1 78 ? -5.878 -0.358 10.055 1.00 37.41 78 GLY A O 1
ATOM 609 N N . ILE A 1 79 ? -3.736 -0.028 10.630 1.00 42.94 79 ILE A N 1
ATOM 610 C CA . ILE A 1 79 ? -3.854 0.328 12.063 1.00 42.94 79 ILE A CA 1
ATOM 611 C C . ILE A 1 79 ? -5.166 -0.147 12.745 1.00 42.94 79 ILE A C 1
ATOM 613 O O . ILE A 1 79 ? -5.961 0.657 13.214 1.00 42.94 79 ILE A O 1
ATOM 617 N N . VAL A 1 80 ? -5.423 -1.462 12.821 1.00 42.84 80 VAL A N 1
ATOM 618 C CA . VAL A 1 80 ? -6.605 -2.037 13.517 1.00 42.84 80 VAL A CA 1
ATOM 619 C C . VAL A 1 80 ? -6.384 -2.182 15.025 1.00 42.84 80 VAL A C 1
ATOM 621 O O . VAL A 1 80 ? -7.270 -2.637 15.744 1.00 42.84 80 VAL A O 1
ATOM 624 N N . THR A 1 81 ? -5.238 -1.756 15.553 1.00 41.97 81 THR A N 1
ATOM 625 C CA . THR A 1 81 ? -4.930 -1.832 16.990 1.00 41.97 81 THR A CA 1
ATOM 626 C C . THR A 1 81 ? -5.540 -0.708 17.816 1.00 41.97 81 THR A C 1
ATOM 628 O O . THR A 1 81 ? -5.716 -0.864 19.027 1.00 41.97 81 THR A O 1
ATOM 631 N N . LEU A 1 82 ? -5.925 0.401 17.187 1.00 45.38 82 LEU A N 1
ATOM 632 C CA . LEU A 1 82 ? -6.321 1.614 17.891 1.00 45.38 82 LEU A CA 1
ATOM 633 C C . LEU A 1 82 ? -7.803 1.868 17.679 1.00 45.38 82 LEU A C 1
ATOM 635 O O . LEU A 1 82 ? -8.229 2.271 16.605 1.00 45.38 82 LEU A O 1
ATOM 639 N N . ASP A 1 83 ? -8.583 1.554 18.711 1.00 45.28 83 ASP A N 1
ATOM 640 C CA . ASP A 1 83 ? -10.039 1.706 18.719 1.00 45.28 83 ASP A CA 1
ATOM 641 C C . ASP A 1 83 ? -10.754 1.038 17.556 1.00 45.28 83 ASP A C 1
ATOM 643 O O . ASP A 1 83 ? -11.779 1.535 17.087 1.00 45.28 83 ASP A O 1
ATOM 647 N N . THR A 1 84 ? -10.299 -0.156 17.150 1.00 44.44 84 THR A N 1
ATOM 648 C CA . THR A 1 84 ? -11.270 -1.099 16.599 1.00 44.44 84 THR A CA 1
ATOM 649 C C . THR A 1 84 ? -12.425 -1.146 17.592 1.00 44.44 84 THR A C 1
ATOM 651 O O . THR A 1 84 ? -12.161 -1.327 18.791 1.00 44.44 84 THR A O 1
ATOM 654 N N . PRO A 1 85 ? -13.677 -0.928 17.146 1.00 42.22 85 PRO A N 1
ATOM 655 C CA . PRO A 1 85 ? -14.806 -1.002 18.055 1.00 42.22 85 PRO A CA 1
ATOM 656 C C . PRO A 1 85 ? -14.680 -2.297 18.863 1.00 42.22 85 PRO A C 1
ATOM 658 O O . PRO A 1 85 ? -14.186 -3.303 18.341 1.00 42.22 85 PRO A O 1
ATOM 661 N N . GLU A 1 86 ? -15.058 -2.268 20.146 1.00 40.16 86 GLU A N 1
ATOM 662 C CA . GLU A 1 86 ? -14.869 -3.375 21.110 1.00 40.16 86 GLU A CA 1
ATOM 663 C C . GLU A 1 86 ? -15.316 -4.746 20.553 1.00 40.16 86 GLU A C 1
ATOM 665 O O . GLU A 1 86 ? -14.848 -5.793 20.985 1.00 40.16 86 GLU A O 1
ATOM 670 N N . LEU A 1 87 ? -16.129 -4.709 19.498 1.00 36.62 87 LEU A N 1
ATOM 671 C CA . LEU A 1 87 ? -16.385 -5.671 18.427 1.00 36.62 87 LEU A CA 1
ATOM 672 C C . LEU A 1 87 ? -15.212 -6.486 17.836 1.00 36.62 87 LEU A C 1
ATOM 674 O O . LEU A 1 87 ? -15.471 -7.268 16.932 1.00 36.62 87 LEU A O 1
ATOM 678 N N . PHE A 1 88 ? -13.958 -6.429 18.266 1.00 39.19 88 PHE A N 1
ATOM 679 C CA . PHE A 1 88 ? -12.980 -7.503 17.956 1.00 39.19 88 PHE A CA 1
ATOM 680 C C . PHE A 1 88 ? -12.369 -8.122 19.210 1.00 39.19 88 PHE A C 1
ATOM 682 O O . PHE A 1 88 ? -11.648 -9.113 19.129 1.00 39.19 88 PHE A O 1
ATOM 689 N N . GLN A 1 89 ? -12.716 -7.584 20.376 1.00 40.38 89 GLN A N 1
ATOM 690 C CA . GLN A 1 89 ? -12.284 -8.094 21.659 1.00 40.38 89 GLN A CA 1
ATOM 691 C C . GLN A 1 89 ? -13.324 -9.100 22.176 1.00 40.38 89 GLN A C 1
ATOM 693 O O . GLN A 1 89 ? -14.528 -8.871 22.065 1.00 40.38 89 GLN A O 1
ATOM 698 N N . PRO A 1 90 ? -12.899 -10.221 22.778 1.00 35.69 90 PRO A N 1
ATOM 699 C CA . PRO A 1 90 ? -13.795 -11.263 23.294 1.00 35.69 90 PRO A CA 1
ATOM 700 C C . PRO A 1 90 ? -14.656 -10.825 24.501 1.00 35.69 90 PRO A C 1
ATOM 702 O O . PRO A 1 90 ? -15.315 -11.650 25.126 1.00 35.69 90 PRO A O 1
ATOM 705 N N . LYS A 1 91 ? -14.666 -9.537 24.865 1.00 38.28 91 LYS A N 1
ATOM 706 C CA . LYS A 1 91 ? -15.373 -9.009 26.035 1.00 38.28 91 LYS A CA 1
ATOM 707 C C . LYS A 1 91 ? -16.433 -7.987 25.625 1.00 38.28 91 LYS A C 1
ATOM 709 O O . LYS A 1 91 ? -16.170 -6.798 25.692 1.00 38.28 91 LYS A O 1
ATOM 714 N N . SER A 1 92 ? -17.631 -8.459 25.280 1.00 35.72 92 SER A N 1
ATOM 715 C CA . SER A 1 92 ? -18.885 -7.749 25.617 1.00 35.72 92 SER A CA 1
ATOM 716 C C . SER A 1 92 ? -20.143 -8.568 25.316 1.00 35.72 92 SER A C 1
ATOM 718 O O . SER A 1 92 ? -21.064 -8.542 26.118 1.00 35.72 92 SER A O 1
ATOM 720 N N . LEU A 1 93 ? -20.179 -9.404 24.274 1.00 36.50 93 LEU A N 1
ATOM 721 C CA . LEU A 1 93 ? -21.382 -10.213 23.995 1.00 36.50 93 LEU A CA 1
ATOM 722 C C . LEU A 1 93 ? -21.471 -11.496 24.839 1.00 36.50 93 LEU A C 1
ATOM 724 O O . LEU A 1 93 ? -22.550 -11.839 25.300 1.00 36.50 93 LEU A O 1
ATOM 728 N N . ASP A 1 94 ? -20.357 -12.164 25.147 1.00 35.34 94 ASP A N 1
ATOM 729 C CA . ASP A 1 94 ? -20.373 -13.450 25.874 1.00 35.34 94 ASP A CA 1
ATOM 730 C C . ASP A 1 94 ? -20.778 -13.347 27.355 1.00 35.34 94 ASP A C 1
ATOM 732 O O . ASP A 1 94 ? -21.293 -14.302 27.937 1.00 35.34 94 ASP A O 1
ATOM 736 N N . ALA A 1 95 ? -20.538 -12.203 28.002 1.00 36.09 95 ALA A N 1
ATOM 737 C CA . ALA A 1 95 ? -20.985 -11.969 29.376 1.00 36.09 95 ALA A CA 1
ATOM 738 C C . ALA A 1 95 ? -22.438 -11.467 29.427 1.00 36.09 95 ALA A C 1
ATOM 740 O O . ALA A 1 95 ? -23.155 -11.802 30.369 1.00 36.09 95 ALA A O 1
ATOM 741 N N . GLU A 1 96 ? -22.879 -10.720 28.408 1.00 42.25 96 GLU A N 1
ATOM 742 C CA . GLU A 1 96 ? -24.206 -10.095 28.356 1.00 42.25 96 GLU A CA 1
ATOM 743 C C . GLU A 1 96 ? -25.277 -10.991 27.689 1.00 42.25 96 GLU A C 1
ATOM 745 O O . GLU A 1 96 ? -26.418 -11.004 28.139 1.00 42.25 96 GLU A O 1
ATOM 750 N N . GLN A 1 97 ? -24.921 -11.845 26.715 1.00 39.59 97 GLN A N 1
ATOM 751 C CA . GLN A 1 97 ? -25.817 -12.810 26.040 1.00 39.59 97 GLN A CA 1
ATOM 752 C C . GLN A 1 97 ? -25.867 -14.205 26.688 1.00 39.59 97 GLN A C 1
ATOM 754 O O . GLN A 1 97 ? -26.614 -15.086 26.236 1.00 39.59 97 GLN A O 1
ATOM 759 N N . LYS A 1 98 ? -25.126 -14.433 27.783 1.00 41.81 98 LYS A N 1
ATOM 760 C CA . LYS A 1 98 ? -25.290 -15.629 28.638 1.00 41.81 98 LYS A CA 1
ATOM 761 C C . LYS A 1 98 ? -26.722 -15.788 29.162 1.00 41.81 98 LYS A C 1
ATOM 763 O O . LYS A 1 98 ? -27.107 -16.891 29.539 1.00 41.81 98 LYS A O 1
ATOM 768 N N . GLY A 1 99 ? -27.519 -14.716 29.135 1.00 41.72 99 GLY A N 1
ATOM 769 C CA . GLY A 1 99 ? -28.946 -14.737 29.442 1.00 41.72 99 GLY A CA 1
ATOM 770 C C . GLY A 1 99 ? -29.844 -15.391 28.379 1.00 41.72 99 GLY A C 1
ATOM 771 O O . GLY A 1 99 ? -31.011 -15.630 28.662 1.00 41.72 99 GLY A O 1
ATOM 772 N N . MET A 1 100 ? -29.336 -15.698 27.180 1.00 43.41 100 MET A N 1
ATOM 773 C CA . MET A 1 100 ? -30.114 -16.263 26.068 1.00 43.41 100 MET A CA 1
ATOM 774 C C . MET A 1 100 ? -29.587 -17.646 25.661 1.00 43.41 100 MET A C 1
ATOM 776 O O . MET A 1 100 ? -29.115 -17.850 24.548 1.00 43.41 100 MET A O 1
ATOM 780 N N . ASN A 1 101 ? -29.602 -18.619 26.576 1.00 46.81 101 ASN A N 1
ATOM 781 C CA . ASN A 1 101 ? -29.254 -19.997 26.218 1.00 46.81 101 ASN A CA 1
ATOM 782 C C . ASN A 1 101 ? -30.387 -20.637 25.416 1.00 46.81 101 ASN A C 1
ATOM 784 O O . ASN A 1 101 ? -31.431 -20.958 25.977 1.00 46.81 101 ASN A O 1
ATOM 788 N N . ILE A 1 102 ? -30.153 -20.826 24.114 1.00 49.44 102 ILE A N 1
ATOM 789 C CA . ILE A 1 102 ? -31.048 -21.569 23.231 1.00 49.44 102 ILE A CA 1
ATOM 790 C C . ILE A 1 102 ? -30.824 -23.062 23.447 1.00 49.44 102 ILE A C 1
ATOM 792 O O . ILE A 1 102 ? -29.778 -23.596 23.086 1.00 49.44 102 ILE A O 1
ATOM 796 N N . GLU A 1 103 ? -31.799 -23.744 24.036 1.00 49.09 103 GLU A N 1
ATOM 797 C CA . GLU A 1 103 ? -31.796 -25.204 24.163 1.00 49.09 103 GLU A CA 1
ATOM 798 C C . GLU A 1 103 ? -32.631 -25.847 23.044 1.00 49.09 103 GLU A C 1
ATOM 800 O O . GLU A 1 103 ? -33.736 -25.396 22.741 1.00 49.09 103 GLU A O 1
ATOM 805 N N . VAL A 1 104 ? -32.101 -26.919 22.441 1.00 44.56 104 VAL A N 1
ATOM 806 C CA . VAL A 1 104 ? -32.805 -27.773 21.465 1.00 44.56 104 VAL A CA 1
ATOM 807 C C . VAL A 1 104 ? -33.281 -29.009 22.216 1.00 44.56 104 VAL A C 1
ATOM 809 O O . VAL A 1 104 ? -32.464 -29.731 22.789 1.00 44.56 104 VAL A O 1
ATOM 812 N N . LYS A 1 105 ? -34.594 -29.252 22.251 1.00 44.34 105 LYS A N 1
ATOM 813 C CA . LYS A 1 105 ? -35.170 -30.430 22.915 1.00 44.34 105 LYS A CA 1
ATOM 814 C C . LYS A 1 105 ? -35.593 -31.479 21.886 1.00 44.34 105 LYS A C 1
ATOM 816 O O . LYS A 1 105 ? -36.477 -31.221 21.078 1.00 44.34 105 LYS A O 1
ATOM 821 N N . GLY A 1 106 ? -35.026 -32.686 21.994 1.00 38.50 106 GLY A N 1
ATOM 822 C CA . GLY A 1 106 ? -35.449 -33.864 21.230 1.00 38.50 106 GLY A CA 1
ATOM 823 C C . GLY A 1 106 ? -35.115 -35.208 21.904 1.00 38.50 106 GLY A C 1
ATOM 824 O O . GLY A 1 106 ? -33.978 -35.649 21.819 1.00 38.50 106 GLY A O 1
ATOM 825 N N . VAL A 1 107 ? -36.155 -35.863 22.465 1.00 35.22 107 VAL A N 1
ATOM 826 C CA . VAL A 1 107 ? -36.317 -37.308 22.839 1.00 35.22 107 VAL A CA 1
ATOM 827 C C . VAL A 1 107 ? -35.494 -37.862 24.034 1.00 35.22 107 VAL A C 1
ATOM 829 O O . VAL A 1 107 ? -34.376 -37.436 24.273 1.00 35.22 107 VAL A O 1
ATOM 832 N N . ASP A 1 108 ? -35.892 -38.907 24.785 1.00 43.97 108 ASP A N 1
ATOM 833 C CA . ASP A 1 108 ? -37.086 -39.131 25.636 1.00 43.97 108 ASP A CA 1
ATOM 834 C C . ASP A 1 108 ? -36.673 -39.969 26.892 1.00 43.97 108 ASP A C 1
ATOM 836 O O . ASP A 1 108 ? -36.947 -41.156 27.000 1.00 43.97 108 ASP A O 1
ATOM 840 N N . VAL A 1 109 ? -35.947 -39.362 27.838 1.00 42.91 109 VAL A N 1
ATOM 841 C CA . VAL A 1 109 ? -35.922 -39.668 29.297 1.00 42.91 109 VAL A CA 1
ATOM 842 C C . VAL A 1 109 ? -36.972 -38.875 30.159 1.00 42.91 109 VAL A C 1
ATOM 844 O O . VAL A 1 109 ? -37.199 -39.224 31.321 1.00 42.91 109 VAL A O 1
ATOM 847 N N . PRO A 1 110 ? -37.680 -37.827 29.661 1.00 40.62 110 PRO A N 1
ATOM 848 C CA . PRO A 1 110 ? -38.575 -36.952 30.425 1.00 40.62 110 PRO A CA 1
ATOM 849 C C . PRO A 1 110 ? -39.850 -37.499 31.058 1.00 40.62 110 PRO A C 1
ATOM 851 O O . PRO A 1 110 ? -40.473 -36.713 31.756 1.00 40.62 110 PRO A O 1
ATOM 854 N N . LYS A 1 111 ? -40.333 -38.731 30.861 1.00 38.97 111 LYS A N 1
ATOM 855 C CA . LYS A 1 111 ? -41.675 -39.077 31.398 1.00 38.97 111 LYS A CA 1
ATOM 856 C C . LYS A 1 111 ? -41.769 -39.037 32.932 1.00 38.97 111 LYS A C 1
ATOM 858 O O . LYS A 1 111 ? -42.815 -38.663 33.451 1.00 38.97 111 LYS A O 1
ATOM 863 N N . LEU A 1 112 ? -40.674 -39.311 33.646 1.00 35.81 112 LEU A N 1
ATOM 864 C CA . LEU A 1 112 ? -40.622 -39.229 35.114 1.00 35.81 112 LEU A CA 1
ATOM 865 C C . LEU A 1 112 ? -40.276 -37.812 35.620 1.00 35.81 112 LEU A C 1
ATOM 867 O O . LEU A 1 112 ? -40.807 -37.352 36.625 1.00 35.81 112 LEU A O 1
ATOM 871 N N . ILE A 1 113 ? -39.430 -37.088 34.878 1.00 42.34 113 ILE A N 1
ATOM 872 C CA . ILE A 1 113 ? -39.027 -35.700 35.168 1.00 42.34 113 ILE A CA 1
ATOM 873 C C . ILE A 1 113 ? -40.135 -34.695 34.776 1.00 42.34 113 ILE A C 1
ATOM 875 O O . ILE A 1 113 ? -40.241 -33.628 35.377 1.00 42.34 113 ILE A O 1
ATOM 879 N N . ARG A 1 114 ? -41.014 -35.039 33.820 1.00 40.66 114 ARG A N 1
ATOM 880 C CA . ARG A 1 114 ? -42.177 -34.239 33.385 1.00 40.66 114 ARG A CA 1
ATOM 881 C C . ARG A 1 114 ? -43.180 -34.030 34.504 1.00 40.66 114 ARG A C 1
ATOM 883 O O . ARG A 1 114 ? -43.658 -32.917 34.632 1.00 40.66 114 ARG A O 1
ATOM 890 N N . LEU A 1 115 ? -43.466 -35.047 35.314 1.00 38.72 115 LEU A N 1
ATOM 891 C CA . LEU A 1 115 ? -44.465 -34.934 36.380 1.00 38.72 115 LEU A CA 1
ATOM 892 C C . LEU A 1 115 ? -44.010 -33.958 37.480 1.00 38.72 115 LEU A C 1
ATOM 894 O O . LEU A 1 115 ? -44.807 -33.181 37.995 1.00 38.72 115 LEU A O 1
ATOM 898 N N . ILE A 1 116 ? -42.709 -33.955 37.787 1.00 41.91 116 ILE A N 1
ATOM 899 C CA . ILE A 1 116 ? -42.104 -33.057 38.780 1.00 41.91 116 ILE A CA 1
ATOM 900 C C . ILE A 1 116 ? -41.900 -31.645 38.195 1.00 41.91 116 ILE A C 1
ATOM 902 O O . ILE A 1 116 ? -42.114 -30.663 38.896 1.00 41.91 116 ILE A O 1
ATOM 906 N N . ASN A 1 117 ? -41.573 -31.510 36.904 1.00 42.44 117 ASN A N 1
ATOM 907 C CA . ASN A 1 117 ? -41.408 -30.204 36.249 1.00 42.44 117 ASN A CA 1
ATOM 908 C C . ASN A 1 117 ? -42.732 -29.530 35.833 1.00 42.44 117 ASN A C 1
ATOM 910 O O . ASN A 1 117 ? -42.786 -28.305 35.789 1.00 42.44 117 ASN A O 1
ATOM 914 N N . GLN A 1 118 ? -43.802 -30.280 35.549 1.00 42.62 118 GLN A N 1
ATOM 915 C CA . GLN A 1 118 ? -45.112 -29.724 35.167 1.00 42.62 118 GLN A CA 1
ATOM 916 C C . GLN A 1 118 ? -45.816 -28.997 36.317 1.00 42.62 118 GLN A C 1
ATOM 918 O O . GLN A 1 118 ? -46.600 -28.091 36.066 1.00 42.62 118 GLN A O 1
ATOM 923 N N . LEU A 1 119 ? -45.519 -29.356 37.567 1.00 40.34 119 LEU A N 1
ATOM 924 C CA . LEU A 1 119 ? -46.075 -28.682 38.742 1.00 40.34 119 LEU A CA 1
ATOM 925 C C . LEU A 1 119 ? -45.341 -27.371 39.095 1.00 40.34 119 LEU A C 1
ATOM 927 O O . LEU A 1 119 ? -45.859 -26.603 39.901 1.00 40.34 119 LEU A O 1
ATOM 931 N N . PHE A 1 120 ? -44.158 -27.102 38.513 1.00 47.78 120 PHE A N 1
ATOM 932 C CA . PHE A 1 120 ? -43.240 -26.058 39.003 1.00 47.78 120 PHE A CA 1
ATOM 933 C C . PHE A 1 120 ? -42.482 -25.235 37.932 1.00 47.78 120 PHE A C 1
ATOM 935 O O . PHE A 1 120 ? -41.589 -24.471 38.303 1.00 47.78 120 PHE A O 1
ATOM 942 N N . GLN A 1 121 ? -42.782 -25.331 36.627 1.00 49.44 121 GLN A N 1
ATOM 943 C CA . GLN A 1 121 ? -42.121 -24.479 35.619 1.00 49.44 121 GLN A CA 1
ATOM 944 C C . GLN A 1 121 ? -42.895 -23.177 35.344 1.00 49.44 121 GLN A C 1
ATOM 946 O O . GLN A 1 121 ? -44.058 -23.251 34.953 1.00 49.44 121 GLN A O 1
ATOM 951 N N . PRO A 1 122 ? -42.272 -21.985 35.469 1.00 51.91 122 PRO A N 1
ATOM 952 C CA . PRO A 1 122 ? -42.798 -20.796 34.804 1.00 51.91 122 PRO A CA 1
ATOM 953 C C . PRO A 1 122 ? -42.834 -21.050 33.290 1.00 51.91 122 PRO A C 1
ATOM 955 O O . PRO A 1 122 ? -41.935 -21.707 32.761 1.00 51.91 122 PRO A O 1
ATOM 958 N N . ASP A 1 123 ? -43.861 -20.542 32.600 1.00 57.03 123 ASP A N 1
ATOM 959 C CA . ASP A 1 123 ? -44.032 -20.737 31.155 1.00 57.03 123 ASP A CA 1
ATOM 960 C C . ASP A 1 123 ? -42.731 -20.438 30.388 1.00 57.03 123 ASP A C 1
ATOM 962 O O . ASP A 1 123 ? -42.259 -19.295 30.379 1.00 57.03 123 ASP A O 1
ATOM 966 N N . GLN A 1 124 ? -42.157 -21.465 29.748 1.00 62.00 124 GLN A N 1
ATOM 967 C CA . GLN A 1 124 ? -40.943 -21.329 28.940 1.00 62.00 124 GLN A CA 1
ATOM 968 C C . GLN A 1 124 ? -41.243 -20.554 27.650 1.00 62.00 124 GLN A C 1
ATOM 970 O O . GLN A 1 124 ? -42.328 -20.667 27.074 1.00 62.00 124 GLN A O 1
ATOM 975 N N . TRP A 1 125 ? -40.258 -19.789 27.179 1.00 68.56 125 TRP A N 1
ATOM 976 C CA . TRP A 1 125 ? -40.329 -19.110 25.889 1.00 68.56 125 TRP A CA 1
ATOM 977 C C . TRP A 1 125 ? -39.914 -20.068 24.780 1.00 68.56 125 TRP A C 1
ATOM 979 O O . TRP A 1 125 ? -38.833 -20.661 24.836 1.00 68.56 125 TRP A O 1
ATOM 989 N N . ILE A 1 126 ? -40.772 -20.220 23.775 1.00 72.25 126 ILE A N 1
ATOM 990 C CA . ILE A 1 126 ? -40.563 -21.158 22.671 1.00 72.25 126 ILE A CA 1
ATOM 991 C C . ILE A 1 126 ? -40.684 -20.407 21.348 1.00 72.25 126 ILE A C 1
ATOM 993 O O . ILE A 1 126 ? -41.662 -19.688 21.137 1.00 72.25 126 ILE A O 1
ATOM 997 N N . ILE A 1 127 ? -39.701 -20.576 20.463 1.00 75.75 127 ILE A N 1
ATOM 998 C CA . ILE A 1 127 ? -39.789 -20.155 19.060 1.00 75.75 127 ILE A CA 1
ATOM 999 C C . ILE A 1 127 ? -40.082 -21.383 18.201 1.00 75.75 127 ILE A C 1
ATOM 1001 O O . ILE A 1 127 ? -39.312 -22.339 18.203 1.00 75.75 127 ILE A O 1
ATOM 1005 N N . GLU A 1 128 ? -41.185 -21.344 17.463 1.00 82.00 128 GLU A N 1
ATOM 1006 C CA . GLU A 1 128 ? -41.596 -22.364 16.492 1.00 82.00 128 GLU A CA 1
ATOM 1007 C C . GLU A 1 128 ? -41.522 -21.773 15.082 1.00 82.00 128 GLU A C 1
ATOM 1009 O O . GLU A 1 128 ? -41.718 -20.568 14.905 1.00 82.00 128 GLU A O 1
ATOM 1014 N N . GLY A 1 129 ? -41.243 -22.601 14.078 1.00 83.25 129 GLY A N 1
ATOM 1015 C CA . GLY A 1 129 ? -41.115 -22.158 12.689 1.00 83.25 129 GLY A CA 1
ATOM 1016 C C . GLY A 1 129 ? -41.839 -23.089 11.726 1.00 83.25 129 GLY A C 1
ATOM 1017 O O . GLY A 1 129 ? -41.787 -24.301 11.892 1.00 83.25 129 GLY A O 1
ATOM 1018 N N . ASP A 1 130 ? -42.493 -22.536 10.713 1.00 84.94 130 ASP A N 1
ATOM 1019 C CA . ASP A 1 130 ? -43.102 -23.309 9.628 1.00 84.94 130 ASP A CA 1
ATOM 1020 C C . ASP A 1 130 ? -42.680 -22.734 8.277 1.00 84.94 130 ASP A C 1
ATOM 1022 O O . ASP A 1 130 ? -43.010 -21.591 7.952 1.00 84.94 130 ASP A O 1
ATOM 1026 N N . PHE A 1 131 ? -41.923 -23.516 7.512 1.00 82.75 131 PHE A N 1
ATOM 1027 C CA . PHE A 1 131 ? -41.538 -23.185 6.151 1.00 82.75 131 PHE A CA 1
ATOM 1028 C C . PHE A 1 131 ? -42.573 -23.703 5.162 1.00 82.75 131 PHE A C 1
ATOM 1030 O O . PHE A 1 131 ? -42.919 -24.884 5.176 1.00 82.75 131 PHE A O 1
ATOM 1037 N N . GLN A 1 132 ? -43.001 -22.832 4.258 1.00 86.81 132 GLN A N 1
ATOM 1038 C CA . GLN A 1 132 ? -43.950 -23.147 3.201 1.00 86.81 132 GLN A CA 1
ATOM 1039 C C . GLN A 1 132 ? -43.325 -22.818 1.849 1.00 86.81 132 GLN A C 1
ATOM 1041 O O . GLN A 1 132 ? -42.891 -21.691 1.593 1.00 86.81 132 GLN A O 1
ATOM 1046 N N . THR A 1 133 ? -43.247 -23.821 0.984 1.00 84.00 133 THR A N 1
ATOM 1047 C CA . THR A 1 133 ? -42.669 -23.693 -0.353 1.00 84.00 133 THR A CA 1
ATOM 1048 C C . THR A 1 133 ? -43.769 -23.401 -1.365 1.00 84.00 133 THR A C 1
ATOM 1050 O O . THR A 1 133 ? -44.744 -24.144 -1.472 1.00 84.00 133 THR A O 1
ATOM 1053 N N . HIS A 1 134 ? -43.594 -22.344 -2.151 1.00 85.44 134 HIS A N 1
ATOM 1054 C CA . HIS A 1 134 ? -44.462 -22.006 -3.277 1.00 85.44 134 HIS A CA 1
ATOM 1055 C C . HIS A 1 134 ? -43.692 -22.143 -4.598 1.00 85.44 134 HIS A C 1
ATOM 1057 O O . HIS A 1 134 ? -42.512 -22.476 -4.606 1.00 85.44 134 HIS A O 1
ATOM 1063 N N . SER A 1 135 ? -44.341 -21.916 -5.740 1.00 81.81 135 SER A N 1
ATOM 1064 C CA . SER A 1 135 ? -43.681 -22.036 -7.050 1.00 81.81 135 SER A CA 1
ATOM 1065 C C . SER A 1 135 ? -42.631 -20.951 -7.312 1.00 81.81 135 SER A C 1
ATOM 1067 O O . SER A 1 135 ? -41.710 -21.175 -8.087 1.00 81.81 135 SER A O 1
ATOM 1069 N N . ASP A 1 136 ? -42.778 -19.777 -6.694 1.00 84.94 136 ASP A N 1
ATOM 1070 C CA . ASP A 1 136 ? -41.990 -18.567 -6.967 1.00 84.94 136 ASP A CA 1
ATOM 1071 C C . ASP A 1 136 ? -41.278 -17.990 -5.732 1.00 84.94 136 ASP A C 1
ATOM 1073 O O . ASP A 1 136 ? -40.584 -16.973 -5.830 1.00 84.94 136 ASP A O 1
ATOM 1077 N N . ARG A 1 137 ? -41.478 -18.602 -4.561 1.00 84.31 137 ARG A N 1
ATOM 1078 C CA . ARG A 1 137 ? -40.957 -18.116 -3.283 1.00 84.31 137 ARG A CA 1
ATOM 1079 C C . ARG A 1 137 ? -40.959 -19.196 -2.209 1.00 84.31 137 ARG A C 1
ATOM 1081 O O . ARG A 1 137 ? -41.623 -20.226 -2.330 1.00 84.31 137 ARG A O 1
ATOM 1088 N N . VAL A 1 138 ? -40.290 -18.893 -1.107 1.00 86.81 138 VAL A N 1
ATOM 1089 C CA . VAL A 1 138 ? -40.393 -19.635 0.152 1.00 86.81 138 VAL A CA 1
ATOM 1090 C C . VAL A 1 138 ? -40.860 -18.677 1.247 1.00 86.81 138 VAL A C 1
ATOM 1092 O O . VAL A 1 138 ? -40.441 -17.520 1.270 1.00 86.81 138 VAL A O 1
ATOM 1095 N N . LEU A 1 139 ? -41.744 -19.144 2.126 1.00 89.50 139 LEU A N 1
ATOM 1096 C CA . LEU A 1 139 ? -42.272 -18.413 3.277 1.00 89.50 139 LEU A CA 1
ATOM 1097 C C . LEU A 1 139 ? -41.807 -19.098 4.569 1.00 89.50 139 LEU A C 1
ATOM 1099 O O . LEU A 1 139 ? -41.818 -20.321 4.646 1.00 89.50 139 LEU A O 1
ATOM 1103 N N . LEU A 1 140 ? -41.444 -18.328 5.591 1.00 84.88 140 LEU A N 1
ATOM 1104 C CA . LEU A 1 140 ? -41.238 -18.784 6.963 1.00 84.88 140 LEU A CA 1
ATOM 1105 C C . LEU A 1 140 ? -42.209 -18.047 7.878 1.00 84.88 140 LEU A C 1
ATOM 1107 O O . LEU A 1 140 ? -42.194 -16.818 7.976 1.00 84.88 140 LEU A O 1
ATOM 1111 N N . ILE A 1 141 ? -43.025 -18.821 8.583 1.00 86.69 141 ILE A N 1
ATOM 1112 C CA . ILE A 1 141 ? -43.890 -18.337 9.650 1.00 86.69 141 ILE A CA 1
ATOM 1113 C C . ILE A 1 141 ? -43.220 -18.677 10.975 1.00 86.69 141 ILE A C 1
ATOM 1115 O O . ILE A 1 141 ? -43.231 -19.828 11.405 1.00 86.69 141 ILE A O 1
ATOM 1119 N N . LEU A 1 142 ? -42.639 -17.677 11.632 1.00 83.94 142 LEU A N 1
ATOM 1120 C CA . LEU A 1 142 ? -41.986 -17.842 12.927 1.00 83.94 142 LEU A CA 1
ATOM 1121 C C . LEU A 1 142 ? -42.936 -17.386 14.041 1.00 83.94 142 LEU A C 1
ATOM 1123 O O . LEU A 1 142 ? -43.533 -16.317 13.944 1.00 83.94 142 LEU A O 1
ATOM 1127 N N . ARG A 1 143 ? -43.098 -18.161 15.114 1.00 84.19 143 ARG A N 1
ATOM 1128 C CA . ARG A 1 143 ? -44.016 -17.855 16.224 1.00 84.19 143 ARG A CA 1
ATOM 1129 C C . ARG A 1 143 ? -43.279 -17.900 17.552 1.00 84.19 143 ARG A C 1
ATOM 1131 O O . ARG A 1 143 ? -42.679 -18.913 17.887 1.00 84.19 143 ARG A O 1
ATOM 1138 N N . LEU A 1 144 ? -43.375 -16.826 18.330 1.00 81.38 144 LEU A N 1
ATOM 1139 C CA . LEU A 1 144 ? -42.950 -16.794 19.726 1.00 81.38 144 LEU A CA 1
ATOM 1140 C C . LEU A 1 144 ? -44.134 -17.115 20.630 1.00 81.38 144 LEU A C 1
ATOM 1142 O O . LEU A 1 144 ? -45.151 -16.415 20.602 1.00 81.38 144 LEU A O 1
ATOM 1146 N N . ARG A 1 145 ? -43.978 -18.131 21.472 1.00 75.19 145 ARG A N 1
ATOM 1147 C CA . ARG A 1 145 ? -44.989 -18.590 22.424 1.00 75.19 145 ARG A CA 1
ATOM 1148 C C . ARG A 1 145 ? -44.470 -18.548 23.854 1.00 75.19 145 ARG A C 1
ATOM 1150 O O . ARG A 1 145 ? -43.275 -18.708 24.101 1.00 75.19 145 ARG A O 1
ATOM 1157 N N . ARG A 1 146 ? -45.402 -18.358 24.786 1.00 72.75 146 ARG A N 1
ATOM 1158 C CA . ARG A 1 146 ? -45.217 -18.519 26.230 1.00 72.75 146 ARG A CA 1
ATOM 1159 C C . ARG A 1 146 ? -46.383 -19.364 26.740 1.00 72.75 146 ARG A C 1
ATOM 1161 O O . ARG A 1 146 ? -47.521 -18.894 26.730 1.00 72.75 146 ARG A O 1
ATOM 1168 N N . GLY A 1 147 ? -46.111 -20.615 27.107 1.00 69.62 147 GLY A N 1
ATOM 1169 C CA . GLY A 1 147 ? -47.171 -21.592 27.367 1.00 69.62 147 GLY A CA 1
ATOM 1170 C C . GLY A 1 147 ? -48.073 -21.750 26.135 1.00 69.62 147 GLY A C 1
ATOM 1171 O O . GLY A 1 147 ? -47.588 -21.892 25.012 1.00 69.62 147 GLY A O 1
ATOM 1172 N N . GLU A 1 148 ? -49.390 -21.661 26.314 1.00 68.19 148 GLU A N 1
ATOM 1173 C CA . GLU A 1 148 ? -50.340 -21.742 25.195 1.00 68.19 148 GLU A CA 1
ATOM 1174 C C . GLU A 1 148 ? -50.473 -20.432 24.403 1.00 68.19 148 GLU A C 1
ATOM 1176 O O . GLU A 1 148 ? -50.873 -20.456 23.234 1.00 68.19 148 GLU A O 1
ATOM 1181 N N . ARG A 1 149 ? -50.083 -19.293 24.992 1.00 73.44 149 ARG A N 1
ATOM 1182 C CA . ARG A 1 149 ? -50.260 -17.960 24.405 1.00 73.44 149 ARG A CA 1
ATOM 1183 C C . ARG A 1 149 ? -49.215 -17.685 23.322 1.00 73.44 149 ARG A C 1
ATOM 1185 O O . ARG A 1 149 ? -48.010 -17.743 23.569 1.00 73.44 149 ARG A O 1
ATOM 1192 N N . ILE A 1 150 ? -49.678 -17.307 22.129 1.00 79.44 150 ILE A N 1
ATOM 1193 C CA . ILE A 1 150 ? -48.824 -16.735 21.079 1.00 79.44 150 ILE A CA 1
ATOM 1194 C C . ILE A 1 150 ? -48.573 -15.270 21.430 1.00 79.44 150 ILE A C 1
ATOM 1196 O O . ILE A 1 150 ? -49.507 -14.480 21.557 1.00 79.44 150 ILE A O 1
ATOM 1200 N N . ILE A 1 151 ? -47.305 -14.921 21.605 1.00 78.75 151 ILE A N 1
ATOM 1201 C CA . ILE A 1 151 ? -46.870 -13.565 21.937 1.00 78.75 151 ILE A CA 1
ATOM 1202 C C . ILE A 1 151 ? -46.649 -12.758 20.662 1.00 78.75 151 ILE A C 1
ATOM 1204 O O . ILE A 1 151 ? -47.066 -11.605 20.574 1.00 78.75 151 ILE A O 1
ATOM 1208 N N . ARG A 1 152 ? -46.000 -13.360 19.658 1.00 81.00 152 ARG A N 1
ATOM 1209 C CA . ARG A 1 152 ? -45.714 -12.702 18.380 1.00 81.00 152 ARG A CA 1
ATOM 1210 C C . ARG A 1 152 ? -45.600 -13.715 17.251 1.00 81.00 152 ARG A C 1
ATOM 1212 O O . ARG A 1 152 ? -45.185 -14.846 17.475 1.00 81.00 152 ARG A O 1
ATOM 1219 N N . THR A 1 153 ? -45.976 -13.302 16.045 1.00 83.31 153 THR A N 1
ATOM 1220 C CA . THR A 1 153 ? -45.756 -14.066 14.812 1.00 83.31 153 THR A CA 1
ATOM 1221 C C . THR A 1 153 ? -45.048 -13.178 13.799 1.00 83.31 153 THR A C 1
ATOM 1223 O O . THR A 1 153 ? -45.394 -12.004 13.662 1.00 83.31 153 THR A O 1
ATOM 1226 N N . TRP A 1 154 ? -44.073 -13.743 13.103 1.00 84.69 154 TRP A N 1
ATOM 1227 C CA . TRP A 1 154 ? -43.347 -13.131 12.005 1.00 84.69 154 TRP A CA 1
ATOM 1228 C C . TRP A 1 154 ? -43.642 -13.903 10.729 1.00 84.69 154 TRP A C 1
ATOM 1230 O O . TRP A 1 154 ? -43.610 -15.131 10.725 1.00 84.69 154 TRP A O 1
ATOM 1240 N N . TYR A 1 155 ? -43.916 -13.166 9.660 1.00 87.25 155 TYR A N 1
ATOM 1241 C CA . TYR A 1 155 ? -44.081 -13.702 8.317 1.00 87.25 155 TYR A CA 1
ATOM 1242 C C . TYR A 1 155 ? -42.928 -13.164 7.481 1.00 87.25 155 TYR A C 1
ATOM 1244 O O . TYR A 1 155 ? -42.763 -11.949 7.376 1.00 87.25 155 TYR A O 1
ATOM 1252 N N . LEU A 1 156 ? -42.104 -14.062 6.958 1.00 86.44 156 LEU A N 1
ATOM 1253 C CA . LEU A 1 156 ? -40.916 -13.732 6.181 1.00 86.44 156 LEU A CA 1
ATOM 1254 C C . LEU A 1 156 ? -41.008 -14.470 4.855 1.00 86.44 156 LEU A C 1
ATOM 1256 O O . LEU A 1 156 ? -41.309 -15.660 4.858 1.00 86.44 156 LEU A O 1
ATOM 1260 N N . ASP A 1 157 ? -40.747 -13.796 3.743 1.00 88.19 157 ASP A N 1
ATOM 1261 C CA . ASP A 1 157 ? -40.735 -14.391 2.411 1.00 88.19 157 ASP A CA 1
ATOM 1262 C C . ASP A 1 157 ? -39.455 -14.049 1.637 1.00 88.19 157 ASP A C 1
ATOM 1264 O O . ASP A 1 157 ? -38.857 -12.983 1.789 1.00 88.19 157 ASP A O 1
ATOM 1268 N N . ARG A 1 158 ? -39.023 -14.981 0.783 1.00 84.12 158 ARG A N 1
ATOM 1269 C CA . ARG A 1 158 ? -37.964 -14.768 -0.213 1.00 84.12 158 ARG A CA 1
ATOM 1270 C C . ARG A 1 158 ? -38.430 -15.269 -1.567 1.00 84.12 158 ARG A C 1
ATOM 1272 O O . ARG A 1 158 ? -38.752 -16.448 -1.712 1.00 84.12 158 ARG A O 1
ATOM 1279 N N . TYR A 1 159 ? -38.412 -14.380 -2.556 1.00 84.56 159 TYR A N 1
ATOM 1280 C CA . TYR A 1 159 ? -38.668 -14.720 -3.953 1.00 84.56 159 TYR A CA 1
ATOM 1281 C C . TYR A 1 159 ? -37.466 -15.441 -4.565 1.00 84.56 159 TYR A C 1
ATOM 1283 O O . TYR A 1 159 ? -36.316 -15.051 -4.357 1.00 84.56 159 TYR A O 1
ATOM 1291 N N . GLY A 1 160 ? -37.742 -16.486 -5.332 1.00 81.81 160 GLY A N 1
ATOM 1292 C CA . GLY A 1 160 ? -36.745 -17.333 -5.972 1.00 81.81 160 GLY A CA 1
ATOM 1293 C C . GLY A 1 160 ? -37.370 -18.653 -6.396 1.00 81.81 160 GLY A C 1
ATOM 1294 O O . GLY A 1 160 ? -38.395 -19.040 -5.853 1.00 81.81 160 GLY A O 1
ATOM 1295 N N . ASP A 1 161 ? -36.761 -19.335 -7.363 1.00 82.94 161 ASP A N 1
ATOM 1296 C CA . ASP A 1 161 ? -37.244 -20.619 -7.879 1.00 82.94 161 ASP A CA 1
ATOM 1297 C C . ASP A 1 161 ? -36.826 -21.765 -6.936 1.00 82.94 161 ASP A C 1
ATOM 1299 O O . ASP A 1 161 ? -35.658 -22.186 -6.961 1.00 82.94 161 ASP A O 1
ATOM 1303 N N . PRO A 1 162 ? -37.734 -22.306 -6.098 1.00 78.81 162 PRO A N 1
ATOM 1304 C CA . PRO A 1 162 ? -37.353 -23.305 -5.108 1.00 78.81 162 PRO A CA 1
ATOM 1305 C C . PRO A 1 162 ? -37.044 -24.654 -5.757 1.00 78.81 162 PRO A C 1
ATOM 1307 O O . PRO A 1 162 ? -36.432 -25.501 -5.119 1.00 78.81 162 PRO A O 1
ATOM 1310 N N . SER A 1 163 ? -37.401 -24.863 -7.030 1.00 75.62 163 SER A N 1
ATOM 1311 C CA . SER A 1 163 ? -37.020 -26.077 -7.758 1.00 75.62 163 SER A CA 1
ATOM 1312 C C . SER A 1 163 ? -35.517 -26.142 -8.058 1.00 75.62 163 SER A C 1
ATOM 1314 O O . SE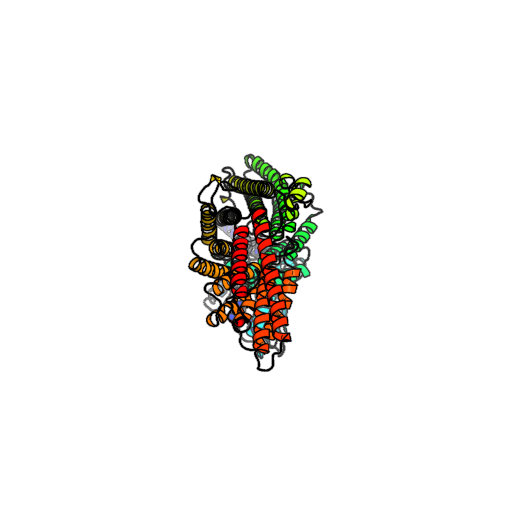R A 1 163 ? -34.985 -27.233 -8.257 1.00 75.62 163 SER A O 1
ATOM 1316 N N . LYS A 1 164 ? -34.825 -24.993 -8.044 1.00 80.31 164 LYS A N 1
ATOM 1317 C CA . LYS A 1 164 ? -33.383 -24.893 -8.306 1.00 80.31 164 LYS A CA 1
ATOM 1318 C C . LYS A 1 164 ? -32.550 -24.823 -7.033 1.00 80.31 164 LYS A C 1
ATOM 1320 O O . LYS A 1 164 ? -31.575 -25.551 -6.923 1.00 80.31 164 LYS A O 1
ATOM 1325 N N . ASP A 1 165 ? -32.948 -23.979 -6.078 1.00 80.81 165 ASP A N 1
ATOM 1326 C CA . ASP A 1 165 ? -32.098 -23.588 -4.941 1.00 80.81 165 ASP A CA 1
ATOM 1327 C C . ASP A 1 165 ? -32.860 -23.552 -3.594 1.00 80.81 165 ASP A C 1
ATOM 1329 O O . ASP A 1 165 ? -32.639 -22.673 -2.755 1.00 80.81 165 ASP A O 1
ATOM 1333 N N . LYS A 1 166 ? -33.763 -24.518 -3.339 1.00 80.12 166 LYS A N 1
ATOM 1334 C CA . LYS A 1 166 ? -34.578 -24.572 -2.100 1.00 80.12 166 LYS A CA 1
ATOM 1335 C C . LYS A 1 166 ? -33.757 -24.395 -0.817 1.00 80.12 166 LYS A C 1
ATOM 1337 O O . LYS A 1 166 ? -34.142 -23.608 0.042 1.00 80.12 166 LYS A O 1
ATOM 1342 N N . SER A 1 167 ? -32.627 -25.100 -0.684 1.00 78.56 167 SER A N 1
ATOM 1343 C CA . SER A 1 167 ? -31.798 -25.057 0.536 1.00 78.56 167 SER A CA 1
ATOM 1344 C C . SER A 1 167 ? -31.259 -23.656 0.816 1.00 78.56 167 SER A C 1
ATOM 1346 O O . SER A 1 167 ? -31.358 -23.166 1.936 1.00 78.56 167 SER A O 1
ATOM 1348 N N . LYS A 1 168 ? -30.759 -22.981 -0.222 1.00 80.06 168 LYS A N 1
ATOM 1349 C CA . LYS A 1 168 ? -30.199 -21.632 -0.122 1.00 80.06 168 LYS A CA 1
ATOM 1350 C C . LYS A 1 168 ? -31.266 -20.603 0.249 1.00 80.06 168 LYS A C 1
ATOM 1352 O O . LYS A 1 168 ? -31.013 -19.743 1.087 1.00 80.06 168 LYS A O 1
ATOM 1357 N N . LEU A 1 169 ? -32.458 -20.704 -0.345 1.00 79.62 169 LEU A N 1
ATOM 1358 C CA . LEU A 1 169 ? -33.588 -19.833 -0.004 1.00 79.62 169 LEU A CA 1
ATOM 1359 C C . LEU A 1 169 ? -34.018 -20.027 1.457 1.00 79.62 169 LEU A C 1
ATOM 1361 O O . LEU A 1 169 ? -34.236 -19.046 2.163 1.00 79.62 169 LEU A O 1
ATOM 1365 N N . LEU A 1 170 ? -34.081 -21.277 1.929 1.00 79.50 170 LEU A N 1
ATOM 1366 C CA . LEU A 1 170 ? -34.402 -21.595 3.323 1.00 79.50 170 LEU A CA 1
ATOM 1367 C C . LEU A 1 170 ? -33.347 -21.053 4.299 1.00 79.50 170 LEU A C 1
ATOM 1369 O O . LEU A 1 170 ? -33.710 -20.437 5.295 1.00 79.50 170 LEU A O 1
ATOM 1373 N N . GLU A 1 171 ? -32.056 -21.228 4.007 1.00 78.12 171 GLU A N 1
ATOM 1374 C CA . GLU A 1 171 ? -30.954 -20.680 4.813 1.00 78.12 171 GLU A CA 1
ATOM 1375 C C . GLU A 1 171 ? -31.018 -19.151 4.930 1.00 78.12 171 GLU A C 1
ATOM 1377 O O . GLU A 1 171 ? -30.897 -18.609 6.027 1.00 78.12 171 GLU A O 1
ATOM 1382 N N . GLN A 1 172 ? -31.278 -18.454 3.822 1.00 79.50 172 GLN A N 1
ATOM 1383 C CA . GLN A 1 172 ? -31.437 -16.996 3.819 1.00 79.50 172 GLN A CA 1
ATOM 1384 C C . GLN A 1 172 ? -32.641 -16.542 4.652 1.00 79.50 172 GLN A C 1
ATOM 1386 O O . GLN A 1 172 ? -32.561 -15.543 5.363 1.00 79.50 172 GLN A O 1
ATOM 1391 N N . LEU A 1 173 ? -33.746 -17.291 4.608 1.00 81.81 173 LEU A N 1
ATOM 1392 C CA . LEU A 1 173 ? -34.912 -17.029 5.451 1.00 81.81 173 LEU A CA 1
ATOM 1393 C C . LEU A 1 173 ? -34.638 -17.262 6.941 1.00 81.81 173 LEU A C 1
ATOM 1395 O O . LEU A 1 173 ? -35.185 -16.539 7.772 1.00 81.81 173 LEU A O 1
ATOM 1399 N N . VAL A 1 174 ? -33.795 -18.241 7.288 1.00 80.00 174 VAL A N 1
ATOM 1400 C CA . VAL A 1 174 ? -33.332 -18.439 8.672 1.00 80.00 174 VAL A CA 1
ATOM 1401 C C . VAL A 1 174 ? -32.537 -17.224 9.149 1.00 80.00 174 VAL A C 1
ATOM 1403 O O . VAL A 1 174 ? -32.783 -16.744 10.255 1.00 80.00 174 VAL A O 1
ATOM 1406 N N . ASP A 1 175 ? -31.633 -16.688 8.325 1.00 73.62 175 ASP A N 1
ATOM 1407 C CA . ASP A 1 175 ? -30.892 -15.466 8.663 1.00 73.62 175 ASP A CA 1
ATOM 1408 C C . ASP A 1 175 ? -31.834 -14.265 8.835 1.00 73.62 175 ASP A C 1
ATOM 1410 O O . ASP A 1 175 ? -31.777 -13.570 9.853 1.00 73.62 175 ASP A O 1
ATOM 1414 N N . ASP A 1 176 ? -32.758 -14.061 7.887 1.00 78.31 176 ASP A N 1
ATOM 1415 C CA . ASP A 1 176 ? -33.772 -13.003 7.959 1.00 78.31 176 ASP A CA 1
ATOM 1416 C C . ASP A 1 176 ? -34.608 -13.118 9.248 1.00 78.31 176 ASP A C 1
ATOM 1418 O O . ASP A 1 176 ? -34.915 -12.105 9.883 1.00 78.31 176 ASP A O 1
ATOM 1422 N N . ALA A 1 177 ? -34.939 -14.343 9.672 1.00 78.06 177 ALA A N 1
ATOM 1423 C CA . ALA A 1 177 ? -35.659 -14.605 10.914 1.00 78.06 177 ALA A CA 1
ATOM 1424 C C . ALA A 1 177 ? -34.844 -14.258 12.156 1.00 78.06 177 ALA A C 1
ATOM 1426 O O . ALA A 1 177 ? -35.375 -13.620 13.065 1.00 78.06 177 ALA A O 1
ATOM 1427 N N . ILE A 1 178 ? -33.562 -14.621 12.193 1.00 75.00 178 ILE A N 1
ATOM 1428 C CA . ILE A 1 178 ? -32.668 -14.281 13.305 1.00 75.00 178 ILE A CA 1
ATOM 1429 C C . ILE A 1 178 ? -32.575 -12.763 13.453 1.00 75.00 178 ILE A C 1
ATOM 1431 O O . ILE A 1 178 ? -32.812 -12.238 14.542 1.00 75.00 178 ILE A O 1
ATOM 1435 N N . PHE A 1 179 ? -32.312 -12.038 12.364 1.00 75.38 179 PHE A N 1
ATOM 1436 C CA . PHE A 1 179 ? -32.215 -10.580 12.417 1.00 75.38 179 PHE A CA 1
ATOM 1437 C C . PHE A 1 179 ? -33.549 -9.923 12.780 1.00 75.38 179 PHE A C 1
ATOM 1439 O O . PHE A 1 179 ? -33.563 -8.965 13.552 1.00 75.38 179 PHE A O 1
ATOM 1446 N N . GLN A 1 180 ? -34.679 -10.449 12.295 1.00 76.44 180 GLN A N 1
ATOM 1447 C CA . GLN A 1 180 ? -36.003 -9.953 12.674 1.00 76.44 180 GLN A CA 1
ATOM 1448 C C . GLN A 1 180 ? -36.275 -10.145 14.175 1.00 76.44 180 GLN A C 1
ATOM 1450 O O . GLN A 1 180 ? -36.743 -9.218 14.836 1.00 76.44 180 GLN A O 1
ATOM 1455 N N . VAL A 1 181 ? -35.949 -11.317 14.728 1.00 74.38 181 VAL A N 1
ATOM 1456 C CA . VAL A 1 181 ? -36.132 -11.630 16.154 1.00 74.38 181 VAL A CA 1
ATOM 1457 C C . VAL A 1 181 ? -35.250 -10.741 17.030 1.00 74.38 181 VAL A C 1
ATOM 1459 O O . VAL A 1 181 ? -35.741 -10.160 17.996 1.00 74.38 181 VAL A O 1
ATOM 1462 N N . VAL A 1 182 ? -33.972 -10.575 16.678 1.00 71.12 182 VAL A N 1
ATOM 1463 C CA . VAL A 1 182 ? -33.042 -9.702 17.416 1.00 71.12 182 VAL A CA 1
ATOM 1464 C C . VAL A 1 182 ? -33.490 -8.245 17.362 1.00 71.12 182 VAL A C 1
ATOM 1466 O O . VAL A 1 182 ? -33.518 -7.576 18.396 1.00 71.12 182 VAL A O 1
ATOM 1469 N N . TYR A 1 183 ? -33.886 -7.758 16.183 1.00 73.44 183 TYR A N 1
ATOM 1470 C CA . TYR A 1 183 ? -34.418 -6.406 16.025 1.00 73.44 183 TYR A CA 1
ATOM 1471 C C . TYR A 1 183 ? -35.636 -6.178 16.927 1.00 73.44 183 TYR A C 1
ATOM 1473 O O . TYR A 1 183 ? -35.750 -5.143 17.585 1.00 73.44 183 TYR A O 1
ATOM 1481 N N . ASP A 1 184 ? -36.531 -7.162 16.995 1.00 73.56 184 ASP A N 1
ATOM 1482 C CA . ASP A 1 184 ? -37.768 -7.049 17.754 1.00 73.56 184 ASP A CA 1
ATOM 1483 C C . ASP A 1 184 ? -37.599 -7.193 19.270 1.00 73.56 184 ASP A C 1
ATOM 1485 O O . ASP A 1 184 ? -38.322 -6.537 20.021 1.00 73.56 184 ASP A O 1
ATOM 1489 N N . PHE A 1 185 ? -36.656 -8.019 19.730 1.00 70.69 185 PHE A N 1
ATOM 1490 C CA . PHE A 1 185 ? -36.321 -8.171 21.153 1.00 70.69 185 PHE A CA 1
ATOM 1491 C C . PHE A 1 185 ? -35.445 -7.046 21.696 1.00 70.69 185 PHE A C 1
ATOM 1493 O O . PHE A 1 185 ? -35.489 -6.763 22.892 1.00 70.69 185 PHE A O 1
ATOM 1500 N N . GLY A 1 186 ? -34.676 -6.406 20.821 1.00 69.38 186 GLY A N 1
ATOM 1501 C CA . GLY A 1 186 ? -33.851 -5.257 21.144 1.00 69.38 186 GLY A CA 1
ATOM 1502 C C . GLY A 1 186 ? -34.563 -3.931 20.892 1.00 69.38 186 GLY A C 1
ATOM 1503 O O . GLY A 1 186 ? -35.086 -3.300 21.809 1.00 69.38 186 GLY A O 1
ATOM 1504 N N . ASN A 1 187 ? -34.580 -3.500 19.630 1.00 67.62 187 ASN A N 1
ATOM 1505 C CA . ASN A 1 187 ? -34.938 -2.134 19.237 1.00 67.62 187 ASN A CA 1
ATOM 1506 C C . ASN A 1 187 ? -36.448 -1.874 19.260 1.00 67.62 187 ASN A C 1
ATOM 1508 O O . ASN A 1 187 ? -36.878 -0.798 19.668 1.00 67.62 187 ASN A O 1
ATOM 1512 N N . ALA A 1 188 ? -37.272 -2.840 18.840 1.00 64.81 188 ALA A N 1
ATOM 1513 C CA . ALA A 1 188 ? -38.730 -2.666 18.820 1.00 64.81 188 ALA A CA 1
ATOM 1514 C C . ALA A 1 188 ? -39.411 -3.013 20.158 1.00 64.81 188 ALA A C 1
ATOM 1516 O O . ALA A 1 188 ? -40.617 -2.788 20.312 1.00 64.81 188 ALA A O 1
ATOM 1517 N N . ALA A 1 189 ? -38.658 -3.530 21.137 1.00 63.66 189 ALA A N 1
ATOM 1518 C CA . ALA A 1 189 ? -39.182 -3.942 22.437 1.00 63.66 189 ALA A CA 1
ATOM 1519 C C . ALA A 1 189 ? -39.804 -2.778 23.231 1.00 63.66 189 ALA A C 1
ATOM 1521 O O . ALA A 1 189 ? -40.694 -3.009 24.045 1.00 63.66 189 ALA A O 1
ATOM 1522 N N . GLU A 1 190 ? -39.421 -1.525 22.947 1.00 56.47 190 GLU A N 1
ATOM 1523 C CA . GLU A 1 190 ? -40.003 -0.327 23.578 1.00 56.47 190 GLU A CA 1
ATOM 1524 C C . GLU A 1 190 ? -41.506 -0.164 23.315 1.00 56.47 190 GLU A C 1
ATOM 1526 O O . GLU A 1 190 ? -42.207 0.459 24.108 1.00 56.47 190 GLU A O 1
ATOM 1531 N N . ARG A 1 191 ? -42.017 -0.735 22.219 1.00 62.31 191 ARG A N 1
ATOM 1532 C CA . ARG A 1 191 ? -43.422 -0.592 21.807 1.00 62.31 191 ARG A CA 1
ATOM 1533 C C . ARG A 1 191 ? -44.286 -1.797 22.175 1.00 62.31 191 ARG A C 1
ATOM 1535 O O . ARG A 1 191 ? -45.491 -1.761 21.943 1.00 62.31 191 ARG A O 1
ATOM 1542 N N . ASN A 1 192 ? -43.695 -2.861 22.729 1.00 68.06 192 ASN A N 1
ATOM 1543 C CA . ASN A 1 192 ? -44.411 -4.081 23.091 1.00 68.06 192 ASN A CA 1
ATOM 1544 C C . ASN A 1 192 ? -44.131 -4.473 24.557 1.00 68.06 192 ASN A C 1
ATOM 1546 O O . ASN A 1 192 ? -43.039 -4.966 24.854 1.00 68.06 192 ASN A O 1
ATOM 1550 N N . PRO A 1 193 ? -45.118 -4.329 25.466 1.00 65.56 193 PRO A N 1
ATOM 1551 C CA . PRO A 1 193 ? -44.970 -4.659 26.886 1.00 65.56 193 PRO A CA 1
ATOM 1552 C C . PRO A 1 193 ? -44.504 -6.099 27.143 1.00 65.56 193 PRO A C 1
ATOM 1554 O O . PRO A 1 193 ? -43.763 -6.348 28.093 1.00 65.56 193 PRO A O 1
ATOM 1557 N N . ASP A 1 194 ? -44.888 -7.044 26.278 1.00 64.44 194 ASP A N 1
ATOM 1558 C CA . ASP A 1 194 ? -44.509 -8.453 26.406 1.00 64.44 194 ASP A CA 1
ATOM 1559 C C . ASP A 1 194 ? -43.052 -8.719 25.979 1.00 64.44 194 ASP A C 1
ATOM 1561 O O . ASP A 1 194 ? -42.474 -9.727 26.392 1.00 64.44 194 ASP A O 1
ATOM 1565 N N . LEU A 1 195 ? -42.434 -7.821 25.199 1.00 68.81 195 LEU A N 1
ATOM 1566 C CA . LEU A 1 195 ? -41.036 -7.920 24.752 1.00 68.81 195 LEU A CA 1
ATOM 1567 C C . LEU A 1 195 ? -40.079 -7.023 25.540 1.00 68.81 195 LEU A C 1
ATOM 1569 O O . LEU A 1 195 ? -38.882 -7.284 25.556 1.00 68.81 195 LEU A O 1
ATOM 1573 N N . LEU A 1 196 ? -40.595 -6.016 26.245 1.00 65.94 196 LEU A N 1
ATOM 1574 C CA . LEU A 1 196 ? -39.819 -5.015 26.985 1.00 65.94 196 LEU A CA 1
ATOM 1575 C C . LEU A 1 196 ? -38.828 -5.632 27.994 1.00 65.94 196 LEU A C 1
ATOM 1577 O O . LEU A 1 196 ? -37.746 -5.097 28.224 1.00 65.94 196 LEU A O 1
ATOM 1581 N N . LYS A 1 197 ? -39.162 -6.808 28.539 1.00 66.19 197 LYS A N 1
ATOM 1582 C CA . LYS A 1 197 ? -38.305 -7.603 29.437 1.00 66.19 197 LYS A CA 1
ATOM 1583 C C . LYS A 1 197 ? -37.069 -8.219 28.777 1.00 66.19 197 LYS A C 1
ATOM 1585 O O . LYS A 1 197 ? -36.110 -8.521 29.474 1.00 66.19 197 LYS A O 1
ATOM 1590 N N . TRP A 1 198 ? -37.071 -8.396 27.457 1.00 63.34 198 TRP A N 1
ATOM 1591 C CA . TRP A 1 198 ? -35.927 -8.929 26.712 1.00 63.34 198 TRP A CA 1
ATOM 1592 C C . TRP A 1 198 ? -34.852 -7.873 26.449 1.00 63.34 198 TRP A C 1
ATOM 1594 O O . TRP A 1 198 ? -33.728 -8.231 26.111 1.00 63.34 198 TRP A O 1
ATOM 1604 N N . ARG A 1 199 ? -35.140 -6.590 26.697 1.00 62.84 199 ARG A N 1
ATOM 1605 C CA . ARG A 1 199 ? -34.196 -5.478 26.510 1.00 62.84 199 ARG A CA 1
ATOM 1606 C C . ARG A 1 199 ? -32.921 -5.613 27.345 1.00 62.84 199 ARG A C 1
ATOM 1608 O O . ARG A 1 199 ? -31.850 -5.205 26.908 1.00 62.84 199 ARG A O 1
ATOM 1615 N N . SER A 1 200 ? -33.022 -6.162 28.556 1.00 55.38 200 SER A N 1
ATOM 1616 C CA . SER A 1 200 ? -31.857 -6.396 29.419 1.00 55.38 200 SER A CA 1
ATOM 1617 C C . SER A 1 200 ? -31.013 -7.593 28.971 1.00 55.38 200 SER A C 1
ATOM 1619 O O . SER A 1 200 ? -29.862 -7.698 29.387 1.00 55.38 200 SER A O 1
ATOM 1621 N N . VAL A 1 201 ? -31.575 -8.469 28.130 1.00 53.59 201 VAL A N 1
ATOM 1622 C CA . VAL A 1 201 ? -30.967 -9.719 27.648 1.00 53.59 201 VAL A CA 1
ATOM 1623 C C . VAL A 1 201 ? -30.366 -9.539 26.252 1.00 53.59 201 VAL A C 1
ATOM 1625 O O . VAL A 1 201 ? -29.251 -9.978 25.991 1.00 53.59 201 VAL A O 1
ATOM 1628 N N . VAL A 1 202 ? -31.085 -8.857 25.360 1.00 56.06 202 VAL A N 1
ATOM 1629 C CA . VAL A 1 202 ? -30.628 -8.466 24.023 1.00 56.06 202 VAL A CA 1
ATOM 1630 C C . VAL A 1 202 ? -30.309 -6.977 24.064 1.00 56.06 202 VAL A C 1
ATOM 1632 O O . VAL A 1 202 ? -31.061 -6.138 23.567 1.00 56.06 202 VAL A O 1
ATOM 1635 N N . LYS A 1 203 ? -29.188 -6.632 24.705 1.00 50.75 203 LYS A N 1
ATOM 1636 C CA . LYS A 1 203 ? -28.649 -5.277 24.607 1.00 50.75 203 LYS A CA 1
ATOM 1637 C C . LYS A 1 203 ? -28.134 -5.075 23.191 1.00 50.75 203 LYS A C 1
ATOM 1639 O O . LYS A 1 203 ? -27.094 -5.611 22.817 1.00 50.75 203 LYS A O 1
ATOM 1644 N N . VAL A 1 204 ? -28.867 -4.310 22.396 1.00 51.97 204 VAL A N 1
ATOM 1645 C CA . VAL A 1 204 ? -28.353 -3.869 21.104 1.00 51.97 204 VAL A CA 1
ATOM 1646 C C . VAL A 1 204 ? -27.466 -2.656 21.378 1.00 51.97 204 VAL A C 1
ATOM 1648 O O . VAL A 1 204 ? -27.944 -1.701 21.995 1.00 51.97 204 VAL A O 1
ATOM 1651 N N . PRO A 1 205 ? -26.183 -2.674 20.971 1.00 49.25 205 PRO A N 1
ATOM 1652 C CA . PRO A 1 205 ? -25.252 -1.579 21.253 1.00 49.25 205 PRO A CA 1
ATOM 1653 C C . PRO A 1 205 ? -25.701 -0.247 20.631 1.00 49.25 205 PRO A C 1
ATOM 1655 O O . PRO A 1 205 ? -25.235 0.817 21.030 1.00 49.25 205 PRO A O 1
ATOM 1658 N N . THR A 1 206 ? -26.620 -0.277 19.659 1.00 61.69 206 THR A N 1
ATOM 1659 C CA . THR A 1 206 ? -27.192 0.910 19.017 1.00 61.69 206 THR A CA 1
ATOM 1660 C C . THR A 1 206 ? -28.621 0.632 18.541 1.00 61.69 206 THR A C 1
ATOM 1662 O O . THR A 1 206 ? -28.940 -0.485 18.142 1.00 61.69 206 THR A O 1
ATOM 1665 N N . SER A 1 207 ? -29.491 1.648 18.551 1.00 68.31 207 SER A N 1
ATOM 1666 C CA . SER A 1 207 ? -30.826 1.546 17.950 1.00 68.31 207 SER A CA 1
ATOM 1667 C C . SER A 1 207 ? -30.721 1.622 16.422 1.00 68.31 207 SER A C 1
ATOM 1669 O O . SER A 1 207 ? -30.480 2.682 15.846 1.00 68.31 207 SER A O 1
ATOM 1671 N N . PHE A 1 208 ? -30.872 0.476 15.766 1.00 77.38 208 PHE A N 1
ATOM 1672 C CA . PHE A 1 208 ? -31.015 0.353 14.315 1.00 77.38 208 PHE A CA 1
ATOM 1673 C C . PHE A 1 208 ? -32.451 0.716 13.899 1.00 77.38 208 PHE A C 1
ATOM 1675 O O . PHE A 1 208 ? -33.397 0.264 14.551 1.00 77.38 208 PHE A O 1
ATOM 1682 N N . PRO A 1 209 ? -32.649 1.485 12.812 1.00 78.56 209 PRO A N 1
ATOM 1683 C CA . PRO A 1 209 ? -33.966 1.936 12.368 1.00 78.56 209 PRO A CA 1
ATOM 1684 C C . PRO A 1 209 ? -34.836 0.806 11.811 1.00 78.56 209 PRO A C 1
ATOM 1686 O O . PRO A 1 209 ? -36.056 0.869 11.931 1.00 78.56 209 PRO A O 1
ATOM 1689 N N . ASN A 1 210 ? -34.245 -0.236 11.222 1.00 81.88 210 ASN A N 1
ATOM 1690 C CA . ASN A 1 210 ? -34.967 -1.352 10.605 1.00 81.88 210 ASN A CA 1
ATOM 1691 C C . ASN A 1 210 ? -34.143 -2.656 10.642 1.00 81.88 210 ASN A C 1
ATOM 1693 O O . ASN A 1 210 ? -32.962 -2.644 10.989 1.00 81.88 210 ASN A O 1
ATOM 1697 N N . ARG A 1 211 ? -34.759 -3.785 10.263 1.00 80.94 211 ARG A N 1
ATOM 1698 C CA . ARG A 1 211 ? -34.076 -5.089 10.171 1.00 80.94 211 ARG A CA 1
ATOM 1699 C C . ARG A 1 211 ? -32.893 -5.056 9.205 1.00 80.94 211 ARG A C 1
ATOM 1701 O O . ARG A 1 211 ? -31.857 -5.638 9.496 1.00 80.94 211 ARG A O 1
ATOM 1708 N N . GLU A 1 212 ? -33.049 -4.390 8.065 1.00 83.50 212 GLU A N 1
ATOM 1709 C CA . GLU A 1 212 ? -32.045 -4.371 6.995 1.00 83.50 212 GLU A CA 1
ATOM 1710 C C . GLU A 1 212 ? -30.718 -3.769 7.467 1.00 83.50 212 GLU A C 1
ATOM 1712 O O . GLU A 1 212 ? -29.662 -4.340 7.218 1.00 83.50 212 GLU A O 1
ATOM 1717 N N . SER A 1 213 ? -30.765 -2.672 8.223 1.00 83.94 213 SER A N 1
ATOM 1718 C CA . SER A 1 213 ? -29.576 -2.050 8.820 1.00 83.94 213 SER A CA 1
ATOM 1719 C C . SER A 1 213 ? -28.906 -2.942 9.874 1.00 83.94 213 SER A C 1
ATOM 1721 O O . SER A 1 213 ? -27.681 -3.045 9.893 1.00 83.94 213 SER A O 1
ATOM 1723 N N . LEU A 1 214 ? -29.685 -3.656 10.695 1.00 80.56 214 LEU A N 1
ATOM 1724 C CA . LEU A 1 214 ? -29.153 -4.648 11.637 1.00 80.56 214 LEU A CA 1
ATOM 1725 C C . LEU A 1 214 ? -28.450 -5.803 10.897 1.00 80.56 214 LEU A C 1
ATOM 1727 O O . LEU A 1 214 ? -27.322 -6.155 11.237 1.00 80.56 214 LEU A O 1
ATOM 1731 N N . SER A 1 215 ? -29.107 -6.360 9.873 1.00 81.50 215 SER A N 1
ATOM 1732 C CA . SER A 1 215 ? -28.579 -7.436 9.018 1.00 81.50 215 SER A CA 1
ATOM 1733 C C . SER A 1 215 ? -27.264 -7.010 8.377 1.00 81.50 215 SER A C 1
ATOM 1735 O O . SER A 1 215 ? -26.248 -7.680 8.531 1.00 81.50 215 SER A O 1
ATOM 1737 N N . ALA A 1 216 ? -27.259 -5.838 7.735 1.00 85.38 216 ALA A N 1
ATOM 1738 C CA . ALA A 1 216 ? -26.092 -5.283 7.066 1.00 85.38 216 ALA A CA 1
ATOM 1739 C C . ALA A 1 216 ? -24.894 -5.143 8.020 1.00 85.38 216 ALA A C 1
ATOM 1741 O O . ALA A 1 216 ? -23.775 -5.512 7.671 1.00 85.38 216 ALA A O 1
ATOM 1742 N N . TYR A 1 217 ? -25.122 -4.675 9.246 1.00 81.69 217 TYR A N 1
ATOM 1743 C CA . TYR A 1 217 ? -24.065 -4.537 10.243 1.00 81.69 217 TYR A CA 1
ATOM 1744 C C . TYR A 1 217 ? -23.472 -5.881 10.697 1.00 81.69 217 TYR A C 1
ATOM 1746 O O . TYR A 1 217 ? -22.255 -6.062 10.650 1.00 81.69 217 TYR A O 1
ATOM 1754 N N . TYR A 1 218 ? -24.302 -6.841 11.114 1.00 76.12 218 TYR A N 1
ATOM 1755 C CA . TYR A 1 218 ? -23.801 -8.128 11.615 1.00 76.12 218 TYR A CA 1
ATOM 1756 C C . TYR A 1 218 ? -23.216 -9.004 10.506 1.00 76.12 218 TYR A C 1
ATOM 1758 O O . TYR A 1 218 ? -22.190 -9.654 10.715 1.00 76.12 218 TYR A O 1
ATOM 1766 N N . GLU A 1 219 ? -23.802 -8.977 9.308 1.00 80.00 219 GLU A N 1
ATOM 1767 C CA . GLU A 1 219 ? -23.221 -9.652 8.149 1.00 80.00 219 GLU A CA 1
ATOM 1768 C C . GLU A 1 219 ? -21.856 -9.072 7.786 1.00 80.00 219 GLU A C 1
ATOM 1770 O O . GLU A 1 219 ? -20.927 -9.834 7.509 1.00 80.00 219 GLU A O 1
ATOM 1775 N N . ALA A 1 220 ? -21.712 -7.742 7.828 1.00 82.31 220 ALA A N 1
ATOM 1776 C CA . ALA A 1 220 ? -20.427 -7.095 7.615 1.00 82.31 220 ALA A CA 1
ATOM 1777 C C . ALA A 1 220 ? -19.394 -7.524 8.658 1.00 82.31 220 ALA A C 1
ATOM 1779 O O . ALA A 1 220 ? -18.273 -7.872 8.297 1.00 82.31 220 ALA A O 1
ATOM 1780 N N . LEU A 1 221 ? -19.770 -7.552 9.939 1.00 74.31 221 LEU A N 1
ATOM 1781 C CA . LEU A 1 221 ? -18.884 -7.992 11.016 1.00 74.31 221 LEU A CA 1
ATOM 1782 C C . LEU A 1 221 ? -18.431 -9.442 10.840 1.00 74.31 221 LEU A C 1
ATOM 1784 O O . LEU A 1 221 ? -17.237 -9.724 10.935 1.00 74.31 221 LEU A O 1
ATOM 1788 N N . GLY A 1 222 ? -19.360 -10.359 10.557 1.00 70.50 222 GLY A N 1
ATOM 1789 C CA . GLY A 1 222 ? -19.027 -11.762 10.317 1.00 70.50 222 GLY A CA 1
ATOM 1790 C C . GLY A 1 222 ? -18.116 -11.931 9.100 1.00 70.50 222 GLY A C 1
ATOM 1791 O O . GLY A 1 222 ? -17.170 -12.717 9.130 1.00 70.50 222 GLY A O 1
ATOM 1792 N N . ALA A 1 223 ? -18.365 -11.165 8.037 1.00 78.19 223 ALA A N 1
ATOM 1793 C CA . ALA A 1 223 ? -17.564 -11.193 6.822 1.00 78.19 223 ALA A CA 1
ATOM 1794 C C . ALA A 1 223 ? -16.155 -10.605 7.021 1.00 78.19 223 ALA A C 1
ATOM 1796 O O . ALA A 1 223 ? -15.180 -11.242 6.625 1.00 78.19 223 ALA A O 1
ATOM 1797 N N . LEU A 1 224 ? -16.020 -9.474 7.722 1.00 75.88 224 LEU A N 1
ATOM 1798 C CA . LEU A 1 224 ? -14.714 -8.951 8.133 1.00 75.88 224 LEU A CA 1
ATOM 1799 C C . LEU A 1 224 ? -13.976 -9.959 9.012 1.00 75.88 224 LEU A C 1
ATOM 1801 O O . LEU A 1 224 ? -12.804 -10.222 8.774 1.00 75.88 224 LEU A O 1
ATOM 1805 N N . GLY A 1 225 ? -14.654 -10.573 9.985 1.00 70.06 225 GLY A N 1
ATOM 1806 C CA . GLY A 1 225 ? -14.059 -11.590 10.853 1.00 70.06 225 GLY A CA 1
ATOM 1807 C C . GLY A 1 225 ? -13.468 -12.771 10.076 1.00 70.06 225 GLY A C 1
ATOM 1808 O O . GLY A 1 225 ? -12.341 -13.173 10.349 1.00 70.06 225 GLY A O 1
ATOM 1809 N N . ARG A 1 226 ? -14.184 -13.288 9.067 1.00 71.25 226 ARG A N 1
ATOM 1810 C CA . ARG A 1 226 ? -13.675 -14.356 8.185 1.00 71.25 226 ARG A CA 1
ATOM 1811 C C . ARG A 1 226 ? -12.505 -13.900 7.327 1.00 71.25 226 ARG A C 1
ATOM 1813 O O . ARG A 1 226 ? -11.545 -14.649 7.184 1.00 71.25 226 ARG A O 1
ATOM 1820 N N . TYR A 1 227 ? -12.574 -12.690 6.776 1.00 75.44 227 TYR A N 1
ATOM 1821 C CA . TYR A 1 227 ? -11.449 -12.117 6.044 1.00 75.44 227 TYR A CA 1
ATOM 1822 C C . TYR A 1 227 ? -10.205 -12.039 6.935 1.00 75.44 227 TYR A C 1
ATOM 1824 O O . TYR A 1 227 ? -9.161 -12.534 6.542 1.00 75.44 227 TYR A O 1
ATOM 1832 N N . TYR A 1 228 ? -10.343 -11.528 8.161 1.00 70.94 228 TYR A N 1
ATOM 1833 C CA . TYR A 1 228 ? -9.251 -11.408 9.129 1.00 70.94 228 TYR A CA 1
ATOM 1834 C C . TYR A 1 228 ? -8.693 -12.747 9.642 1.00 70.94 228 TYR A C 1
ATOM 1836 O O . TYR A 1 228 ? -7.594 -12.765 10.192 1.00 70.94 228 TYR A O 1
ATOM 1844 N N . ALA A 1 229 ? -9.455 -13.837 9.526 1.00 64.25 229 ALA A N 1
ATOM 1845 C CA . ALA A 1 229 ? -9.055 -15.169 9.980 1.00 64.25 229 ALA A CA 1
ATOM 1846 C C . ALA A 1 229 ? -8.528 -16.072 8.853 1.00 64.25 229 ALA A C 1
ATOM 1848 O O . ALA A 1 229 ? -7.821 -17.040 9.125 1.00 64.25 229 ALA A O 1
ATOM 1849 N N . HIS A 1 230 ? -8.925 -15.822 7.603 1.00 67.81 230 HIS A N 1
ATOM 1850 C CA . HIS A 1 230 ? -8.649 -16.726 6.480 1.00 67.81 230 HIS A CA 1
ATOM 1851 C C . HIS A 1 230 ? -8.132 -16.030 5.214 1.00 67.81 230 HIS A C 1
ATOM 1853 O O . HIS A 1 230 ? -7.839 -16.708 4.232 1.00 67.81 230 HIS A O 1
ATOM 1859 N N . GLY A 1 231 ? -8.059 -14.697 5.189 1.00 67.31 231 GLY A N 1
ATOM 1860 C CA . GLY A 1 231 ? -7.643 -13.927 4.017 1.00 67.31 231 GLY A CA 1
ATOM 1861 C C . GLY A 1 231 ? -8.624 -14.020 2.846 1.00 67.31 231 GLY A C 1
ATOM 1862 O O . GLY A 1 231 ? -8.236 -13.802 1.701 1.00 67.31 231 GLY A O 1
ATOM 1863 N N . ASP A 1 232 ? -9.890 -14.374 3.101 1.00 75.50 232 ASP A N 1
ATOM 1864 C CA . ASP A 1 232 ? -10.892 -14.566 2.048 1.00 75.50 232 ASP A CA 1
ATOM 1865 C C . ASP A 1 232 ? -11.396 -13.228 1.480 1.00 75.50 232 ASP A C 1
ATOM 1867 O O . ASP A 1 232 ? -12.224 -12.533 2.080 1.00 75.50 232 ASP A O 1
ATOM 1871 N N . TRP A 1 233 ? -10.939 -12.900 0.272 1.00 81.06 233 TRP A N 1
ATOM 1872 C CA . TRP A 1 233 ? -11.326 -11.696 -0.465 1.00 81.06 233 TRP A CA 1
ATOM 1873 C C . TRP A 1 233 ? -12.819 -11.604 -0.777 1.00 81.06 233 TRP A C 1
ATOM 1875 O O . TRP A 1 233 ? -13.364 -10.498 -0.817 1.00 81.06 233 TRP A O 1
ATOM 1885 N N . ASN A 1 234 ? -13.514 -12.730 -0.953 1.00 86.12 234 ASN A N 1
ATOM 1886 C CA . ASN A 1 234 ? -14.962 -12.702 -1.164 1.00 86.12 234 ASN A CA 1
ATOM 1887 C C . ASN A 1 234 ? -15.687 -12.242 0.102 1.00 86.12 234 ASN A C 1
ATOM 1889 O O . ASN A 1 234 ? -16.665 -11.495 0.023 1.00 86.12 234 ASN A O 1
ATOM 1893 N N . SER A 1 235 ? -15.175 -12.627 1.272 1.00 83.25 235 SER A N 1
ATOM 1894 C CA . SER A 1 235 ? -15.673 -12.132 2.551 1.00 83.25 235 SER A CA 1
ATOM 1895 C C . SER A 1 235 ? -15.383 -10.636 2.737 1.00 83.25 235 SER A C 1
ATOM 1897 O O . SER A 1 235 ? -16.279 -9.917 3.174 1.00 83.25 235 SER A O 1
ATOM 1899 N N . LEU A 1 236 ? -14.220 -10.114 2.323 1.00 85.38 236 LEU A N 1
ATOM 1900 C CA . LEU A 1 236 ? -13.983 -8.660 2.342 1.00 85.38 236 LEU A CA 1
ATOM 1901 C C . LEU A 1 236 ? -14.930 -7.902 1.398 1.00 85.38 236 LEU A C 1
ATOM 1903 O O . LEU A 1 236 ? -15.485 -6.873 1.780 1.00 85.38 236 LEU A O 1
ATOM 1907 N N . ASN A 1 237 ? -15.161 -8.417 0.186 1.00 90.12 237 ASN A N 1
ATOM 1908 C CA . ASN A 1 237 ? -16.125 -7.829 -0.750 1.00 90.12 237 ASN A CA 1
ATOM 1909 C C . ASN A 1 237 ? -17.522 -7.764 -0.129 1.00 90.12 237 ASN A C 1
ATOM 1911 O O . ASN A 1 237 ? -18.118 -6.691 -0.069 1.00 90.12 237 ASN A O 1
ATOM 1915 N N . ARG A 1 238 ? -17.993 -8.885 0.433 1.00 89.06 238 ARG A N 1
ATOM 1916 C CA . ARG A 1 238 ? -19.290 -8.942 1.111 1.00 89.06 238 ARG A CA 1
ATOM 1917 C C . ARG A 1 238 ? -19.371 -7.958 2.276 1.00 89.06 238 ARG A C 1
ATOM 1919 O O . ARG A 1 238 ? -20.405 -7.321 2.452 1.00 89.06 238 ARG A O 1
ATOM 1926 N N . ALA A 1 239 ? -18.303 -7.829 3.061 1.00 88.94 239 ALA A N 1
ATOM 1927 C CA . ALA A 1 239 ? -18.255 -6.877 4.161 1.00 88.94 239 ALA A CA 1
ATOM 1928 C C . ALA A 1 239 ? -18.443 -5.434 3.685 1.00 88.94 239 ALA A C 1
ATOM 1930 O O . ALA A 1 239 ? -19.280 -4.720 4.234 1.00 88.94 239 ALA A O 1
ATOM 1931 N N . VAL A 1 240 ? -17.695 -5.016 2.660 1.00 92.94 240 VAL A N 1
ATOM 1932 C CA . VAL A 1 240 ? -17.783 -3.655 2.115 1.00 92.94 240 VAL A CA 1
ATOM 1933 C C . VAL A 1 240 ? -19.171 -3.381 1.534 1.00 92.94 240 VAL A C 1
ATOM 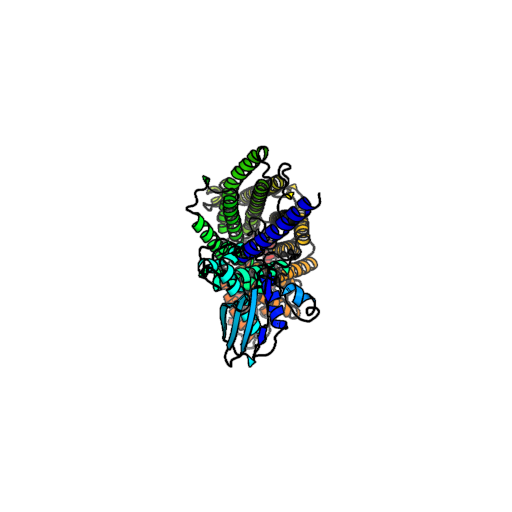1935 O O . VAL A 1 240 ? -19.737 -2.336 1.840 1.00 92.94 240 VAL A O 1
ATOM 1938 N N . ASP A 1 241 ? -19.765 -4.322 0.796 1.00 94.56 241 ASP A N 1
ATOM 1939 C CA . ASP A 1 241 ? -21.118 -4.169 0.236 1.00 94.56 241 ASP A CA 1
ATOM 1940 C C . ASP A 1 241 ? -22.176 -3.982 1.340 1.00 94.56 241 ASP A C 1
ATOM 1942 O O . ASP A 1 241 ? -23.040 -3.097 1.276 1.00 94.56 241 ASP A O 1
ATOM 1946 N N . CYS A 1 242 ? -22.092 -4.793 2.399 1.00 90.62 242 CYS A N 1
ATOM 1947 C CA . CYS A 1 242 ? -22.978 -4.675 3.552 1.00 90.62 242 CYS A CA 1
ATOM 1948 C C . CYS A 1 242 ? -22.763 -3.346 4.298 1.00 90.62 242 CYS A C 1
ATOM 1950 O O . CYS A 1 242 ? -23.732 -2.691 4.677 1.00 90.62 242 CYS A O 1
ATOM 1952 N N . LEU A 1 243 ? -21.520 -2.884 4.457 1.00 93.19 243 LEU A N 1
ATOM 1953 C CA . LEU A 1 243 ? -21.214 -1.600 5.103 1.00 93.19 243 LEU A CA 1
ATOM 1954 C C . LEU A 1 243 ? -21.646 -0.392 4.262 1.00 93.19 243 LEU A C 1
ATOM 1956 O O . LEU A 1 243 ? -22.093 0.610 4.818 1.00 93.19 243 LEU A O 1
ATOM 1960 N N . GLN A 1 244 ? -21.580 -0.481 2.933 1.00 95.12 244 GLN A N 1
ATOM 1961 C CA . GLN A 1 244 ? -22.140 0.530 2.032 1.00 95.12 244 GLN A CA 1
ATOM 1962 C C . GLN A 1 244 ? -23.666 0.588 2.144 1.00 95.12 244 GLN A C 1
ATOM 1964 O O . GLN A 1 244 ? -24.235 1.676 2.250 1.00 95.12 244 GLN A O 1
ATOM 1969 N N . THR A 1 245 ? -24.322 -0.573 2.209 1.00 93.25 245 THR A N 1
ATOM 1970 C CA . THR A 1 245 ? -25.767 -0.665 2.472 1.00 93.25 245 THR A CA 1
ATOM 1971 C C . THR A 1 245 ? -26.109 -0.021 3.817 1.00 93.25 245 THR A C 1
ATOM 1973 O O . THR A 1 245 ? -27.011 0.814 3.902 1.00 93.25 245 THR A O 1
ATOM 1976 N N . LEU A 1 246 ? -25.335 -0.330 4.862 1.00 91.69 246 LEU A N 1
ATOM 1977 C CA . LEU A 1 246 ? -25.491 0.264 6.186 1.00 91.69 246 LEU A CA 1
ATOM 1978 C C . LEU A 1 246 ? -25.299 1.785 6.162 1.00 91.69 246 LEU A C 1
ATOM 1980 O O . LEU A 1 246 ? -26.101 2.489 6.765 1.00 91.69 246 LEU A O 1
ATOM 1984 N N . ARG A 1 247 ? -24.301 2.310 5.439 1.00 94.69 247 ARG A N 1
ATOM 1985 C CA . ARG A 1 247 ? -24.101 3.759 5.253 1.00 94.69 247 ARG A CA 1
ATOM 1986 C C . ARG A 1 247 ? -25.299 4.417 4.566 1.00 94.69 247 ARG A C 1
ATOM 1988 O O . ARG A 1 247 ? -25.664 5.524 4.948 1.00 94.69 247 ARG A O 1
ATOM 1995 N N . GLY A 1 248 ? -25.925 3.752 3.593 1.00 93.38 248 GLY A N 1
ATOM 1996 C CA . GLY A 1 248 ? -27.139 4.245 2.933 1.00 93.38 248 GLY A CA 1
ATOM 1997 C C . GLY A 1 248 ? -28.347 4.328 3.875 1.00 93.38 248 GLY A C 1
ATOM 1998 O O . GLY A 1 248 ? -29.101 5.297 3.830 1.00 93.38 248 GLY A O 1
ATOM 1999 N N . LEU A 1 249 ? -28.503 3.343 4.764 1.00 91.62 249 LEU A N 1
ATOM 2000 C CA . LEU A 1 249 ? -29.608 3.277 5.729 1.00 91.62 249 LEU A CA 1
ATOM 2001 C C . LEU A 1 249 ? -29.365 4.121 6.994 1.00 91.62 249 LEU A C 1
ATOM 2003 O O . LEU A 1 249 ? -30.305 4.649 7.586 1.00 91.62 249 LEU A O 1
ATOM 2007 N N . MET A 1 250 ? -28.110 4.235 7.427 1.00 91.69 250 MET A N 1
ATOM 2008 C CA . MET A 1 250 ? -27.673 4.907 8.652 1.00 91.69 250 MET A CA 1
ATOM 2009 C C . MET A 1 250 ? -26.410 5.753 8.400 1.00 91.69 250 MET A C 1
ATOM 2011 O O . MET A 1 250 ? -25.333 5.450 8.919 1.00 91.69 250 MET A O 1
ATOM 2015 N N . PRO A 1 251 ? -26.515 6.872 7.663 1.00 91.50 251 PRO A N 1
ATOM 2016 C CA . PRO A 1 251 ? -25.352 7.658 7.234 1.00 91.50 251 PRO A CA 1
ATOM 2017 C C . PRO A 1 251 ? -24.586 8.346 8.372 1.00 91.50 251 PRO A C 1
ATOM 2019 O O . PRO A 1 251 ? -23.499 8.866 8.147 1.00 91.50 251 PRO A O 1
ATOM 2022 N N . LYS A 1 252 ? -25.138 8.382 9.588 1.00 90.06 252 LYS A N 1
ATOM 2023 C CA . LYS A 1 252 ? -24.491 8.967 10.775 1.00 90.06 252 LYS A CA 1
ATOM 2024 C C . LYS A 1 252 ? -23.984 7.916 11.767 1.00 90.06 252 LYS A C 1
ATOM 2026 O O . LYS A 1 252 ? -23.597 8.269 12.875 1.00 90.06 252 LYS A O 1
ATOM 2031 N N . TYR A 1 253 ? -24.036 6.630 11.414 1.00 88.44 253 TYR A N 1
ATOM 2032 C CA . TYR A 1 253 ? -23.613 5.567 12.319 1.00 88.44 253 TYR A CA 1
ATOM 2033 C C . TYR A 1 253 ? -22.091 5.414 12.318 1.00 88.44 253 TYR A C 1
ATOM 2035 O O . TYR A 1 253 ? -21.504 4.879 11.378 1.00 88.44 253 TYR A O 1
ATOM 2043 N N . GLU A 1 254 ? -21.460 5.899 13.384 1.00 86.31 254 GLU A N 1
ATOM 2044 C CA . GLU A 1 254 ? -20.007 6.053 13.468 1.00 86.31 254 GLU A CA 1
ATOM 2045 C C . GLU A 1 254 ? -19.238 4.730 13.344 1.00 86.31 254 GLU A C 1
ATOM 2047 O O . GLU A 1 254 ? -18.289 4.645 12.570 1.00 86.31 254 GLU A O 1
ATOM 2052 N N . ASP A 1 255 ? -19.659 3.674 14.050 1.00 81.44 255 ASP A N 1
ATOM 2053 C CA . ASP A 1 255 ? -18.984 2.367 13.991 1.00 81.44 255 ASP A CA 1
ATOM 2054 C C . ASP A 1 255 ? -19.055 1.770 12.579 1.00 81.44 255 ASP A C 1
ATOM 2056 O O . ASP A 1 255 ? -18.069 1.231 12.078 1.00 81.44 255 ASP A O 1
ATOM 2060 N N . GLY A 1 256 ? -20.207 1.902 11.912 1.00 84.38 256 GLY A N 1
ATOM 2061 C CA . GLY A 1 256 ? -20.393 1.440 10.538 1.00 84.38 256 GLY A CA 1
ATOM 2062 C C . GLY A 1 256 ? -19.493 2.181 9.550 1.00 84.38 256 GLY A C 1
ATOM 2063 O O . GLY A 1 256 ? -18.870 1.551 8.699 1.00 84.38 256 GLY A O 1
ATOM 2064 N N . LEU A 1 257 ? -19.370 3.505 9.690 1.00 90.06 257 LEU A N 1
ATOM 2065 C CA . LEU A 1 257 ? -18.462 4.307 8.866 1.00 90.06 257 LEU A CA 1
ATOM 2066 C C . LEU A 1 257 ? -16.994 3.958 9.133 1.00 90.06 257 LEU A C 1
ATOM 2068 O O . LEU A 1 257 ? -16.219 3.827 8.191 1.00 90.06 257 LEU A O 1
ATOM 2072 N N . GLN A 1 258 ? -16.607 3.754 10.392 1.00 86.44 258 GLN A N 1
ATOM 2073 C CA . GLN A 1 258 ? -15.234 3.391 10.736 1.00 86.44 258 GLN A CA 1
ATOM 2074 C C . GLN A 1 258 ? -14.852 2.037 10.123 1.00 86.44 258 GLN A C 1
ATOM 2076 O O . GLN A 1 258 ? -13.817 1.932 9.466 1.00 86.44 258 GLN A O 1
ATOM 2081 N N . LEU A 1 259 ? -15.713 1.023 10.265 1.00 85.50 259 LEU A N 1
ATOM 2082 C CA . LEU A 1 259 ? -15.513 -0.293 9.650 1.00 85.50 259 LEU A CA 1
ATOM 2083 C C . LEU A 1 259 ? -15.482 -0.211 8.119 1.00 85.50 259 LEU A C 1
ATOM 2085 O O . LEU A 1 259 ? -14.680 -0.899 7.487 1.00 85.50 259 LEU A O 1
ATOM 2089 N N . LEU A 1 260 ? -16.324 0.639 7.519 1.00 90.94 260 LEU A N 1
ATOM 2090 C CA . LEU A 1 260 ? -16.324 0.867 6.075 1.00 90.94 260 LEU A CA 1
ATOM 2091 C C . LEU A 1 260 ? -14.990 1.455 5.610 1.00 90.94 260 LEU A C 1
ATOM 2093 O O . LEU A 1 260 ? -14.400 0.932 4.669 1.00 90.94 260 LEU A O 1
ATOM 2097 N N . GLY A 1 261 ? -14.497 2.499 6.282 1.00 90.12 261 GLY A N 1
ATOM 2098 C CA . GLY A 1 261 ? -13.204 3.112 5.978 1.00 90.12 261 GLY A CA 1
ATOM 2099 C C . GLY A 1 261 ? -12.063 2.096 6.042 1.00 90.12 261 GLY A C 1
ATOM 2100 O O . GLY A 1 261 ? -11.243 2.031 5.127 1.00 90.12 261 GLY A O 1
ATOM 2101 N N . MET A 1 262 ? -12.056 1.237 7.065 1.00 85.19 262 MET A N 1
ATOM 2102 C CA . MET A 1 262 ? -11.062 0.169 7.202 1.00 85.19 262 MET A CA 1
ATOM 2103 C C . MET A 1 262 ? -11.146 -0.836 6.046 1.00 85.19 262 MET A C 1
ATOM 2105 O O . MET A 1 262 ? -10.142 -1.091 5.386 1.00 85.19 262 MET A O 1
ATOM 2109 N N . GLY A 1 263 ? -12.342 -1.351 5.739 1.00 86.94 263 GLY A N 1
ATOM 2110 C CA . GLY A 1 263 ? -12.536 -2.292 4.631 1.00 86.94 263 GLY A CA 1
ATOM 2111 C C . GLY A 1 263 ? -12.149 -1.708 3.266 1.00 86.94 263 GLY A C 1
ATOM 2112 O O . GLY A 1 263 ? -11.582 -2.409 2.431 1.00 86.94 263 GLY A O 1
ATOM 2113 N N . LEU A 1 264 ? -12.397 -0.413 3.047 1.00 89.94 264 LEU A N 1
ATOM 2114 C CA . LEU A 1 264 ? -12.009 0.291 1.822 1.00 89.94 264 LEU A CA 1
ATOM 2115 C C . LEU A 1 264 ? -10.489 0.443 1.684 1.00 89.94 264 LEU A C 1
ATOM 2117 O O . LEU A 1 264 ? -9.968 0.203 0.595 1.00 89.94 264 LEU A O 1
ATOM 2121 N N . VAL A 1 265 ? -9.776 0.774 2.769 1.00 85.31 265 VAL A N 1
ATOM 2122 C CA . VAL A 1 265 ? -8.299 0.809 2.775 1.00 85.31 265 VAL A CA 1
ATOM 2123 C C . VAL A 1 265 ? -7.726 -0.563 2.432 1.00 85.31 265 VAL A C 1
ATOM 2125 O O . VAL A 1 265 ? -6.776 -0.651 1.652 1.00 85.31 265 VAL A O 1
ATOM 2128 N N . GLU A 1 266 ? -8.314 -1.641 2.956 1.00 81.12 266 GLU A N 1
ATOM 2129 C CA . GLU A 1 266 ? -7.858 -2.995 2.623 1.00 81.12 266 GLU A CA 1
ATOM 2130 C C . GLU A 1 266 ? -8.085 -3.346 1.150 1.00 81.12 266 GLU A C 1
ATOM 2132 O O . GLU A 1 266 ? -7.211 -3.927 0.505 1.00 81.12 266 GLU A O 1
ATOM 2137 N N . LYS A 1 267 ? -9.192 -2.877 0.566 1.00 84.50 267 LYS A N 1
ATOM 2138 C CA . LYS A 1 267 ? -9.460 -2.977 -0.876 1.00 84.50 267 LYS A CA 1
ATOM 2139 C C . LYS A 1 267 ? -8.641 -2.018 -1.748 1.00 84.50 267 LYS A C 1
ATOM 2141 O O . LYS A 1 267 ? -8.906 -1.948 -2.946 1.00 84.50 267 LYS A O 1
ATOM 2146 N N . ARG A 1 268 ? -7.692 -1.259 -1.184 1.00 81.00 268 ARG A N 1
ATOM 2147 C CA . ARG A 1 268 ? -6.934 -0.209 -1.893 1.00 81.00 268 ARG A CA 1
ATOM 2148 C C . ARG A 1 268 ? -7.819 0.886 -2.509 1.00 81.00 268 ARG A C 1
ATOM 2150 O O . ARG A 1 268 ? -7.394 1.590 -3.421 1.00 81.00 268 ARG A O 1
ATOM 2157 N N . ASN A 1 269 ? -9.027 1.083 -1.976 1.00 87.62 269 ASN A N 1
ATOM 2158 C CA . ASN A 1 269 ? -9.888 2.217 -2.306 1.00 87.62 269 ASN A CA 1
ATOM 2159 C C . ASN A 1 269 ? -9.644 3.366 -1.315 1.00 87.62 269 ASN A C 1
ATOM 2161 O O . ASN A 1 269 ? -10.526 3.773 -0.554 1.00 87.62 269 ASN A O 1
ATOM 2165 N N . ASP A 1 270 ? -8.399 3.845 -1.296 1.00 88.06 270 ASP A N 1
ATOM 2166 C CA . ASP A 1 270 ? -7.909 4.812 -0.312 1.00 88.06 270 ASP A CA 1
ATOM 2167 C C . ASP A 1 270 ? -8.650 6.164 -0.405 1.00 88.06 270 ASP A C 1
ATOM 2169 O O . ASP A 1 270 ? -8.897 6.795 0.619 1.00 88.06 270 ASP A O 1
ATOM 2173 N N . ILE A 1 271 ? -9.069 6.589 -1.606 1.00 91.81 271 ILE A N 1
ATOM 2174 C CA . ILE A 1 271 ? -9.807 7.850 -1.818 1.00 91.81 271 ILE A CA 1
ATOM 2175 C C . ILE A 1 271 ? -11.178 7.806 -1.136 1.00 91.81 271 ILE A C 1
ATOM 2177 O O . ILE A 1 271 ? -11.505 8.693 -0.348 1.00 91.81 271 ILE A O 1
ATOM 2181 N N . GLU A 1 272 ? -11.971 6.761 -1.391 1.00 94.00 272 GLU A N 1
ATOM 2182 C CA . GLU A 1 272 ? -13.286 6.631 -0.755 1.00 94.00 272 GLU A CA 1
ATOM 2183 C C . GLU A 1 272 ? -13.145 6.449 0.761 1.00 94.00 272 GLU A C 1
ATOM 2185 O O . GLU A 1 272 ? -13.944 6.988 1.526 1.00 94.00 272 GLU A O 1
ATOM 2190 N N . ALA A 1 273 ? -12.101 5.749 1.220 1.00 92.94 273 ALA A N 1
ATOM 2191 C CA . ALA A 1 273 ? -11.817 5.637 2.646 1.00 92.94 273 ALA A CA 1
ATOM 2192 C C . ALA A 1 273 ? -11.550 7.006 3.293 1.00 92.94 273 ALA A C 1
ATOM 2194 O O . ALA A 1 273 ? -12.106 7.290 4.353 1.00 92.94 273 ALA A O 1
ATOM 2195 N N . ILE A 1 274 ? -10.752 7.872 2.651 1.00 95.19 274 ILE A N 1
ATOM 2196 C CA . ILE A 1 274 ? -10.504 9.245 3.119 1.00 95.19 274 ILE A CA 1
ATOM 2197 C C . ILE A 1 274 ? -11.824 10.007 3.249 1.00 95.19 274 ILE A C 1
ATOM 2199 O O . ILE A 1 274 ? -12.070 10.592 4.302 1.00 95.19 274 ILE A O 1
ATOM 2203 N N . HIS A 1 275 ? -12.708 9.934 2.252 1.00 96.44 275 HIS A N 1
ATOM 2204 C CA . HIS A 1 275 ? -14.019 10.587 2.317 1.00 96.44 275 HIS A CA 1
ATOM 2205 C C . HIS A 1 275 ? -14.912 10.042 3.437 1.00 96.44 275 HIS A C 1
ATOM 2207 O O . HIS A 1 275 ? -15.631 10.803 4.086 1.00 96.44 275 HIS A O 1
ATOM 2213 N N . VAL A 1 276 ? -14.859 8.737 3.710 1.00 95.75 276 VAL A N 1
ATOM 2214 C CA . VAL A 1 276 ? -15.578 8.129 4.839 1.00 95.75 276 VAL A CA 1
ATOM 2215 C C . VAL A 1 276 ? -15.025 8.621 6.184 1.00 95.75 276 VAL A C 1
ATOM 2217 O O . VAL A 1 276 ? -15.805 8.933 7.087 1.00 95.75 276 VAL A O 1
ATOM 2220 N N . TYR A 1 277 ? -13.705 8.760 6.327 1.00 94.88 277 TYR A N 1
ATOM 2221 C CA . TYR A 1 277 ? -13.103 9.333 7.536 1.00 94.88 277 TYR A CA 1
ATOM 2222 C C . TYR A 1 277 ? -13.391 10.833 7.686 1.00 94.88 277 TYR A C 1
ATOM 2224 O O . TYR A 1 277 ? -13.657 11.296 8.792 1.00 94.88 277 TYR A O 1
ATOM 2232 N N . GLU A 1 278 ? -13.416 11.597 6.594 1.00 95.75 278 GLU A N 1
ATOM 2233 C CA . GLU A 1 278 ? -13.839 13.004 6.600 1.00 95.75 278 GLU A CA 1
ATOM 2234 C C . GLU A 1 278 ? -15.314 13.141 7.002 1.00 95.75 278 GLU A C 1
ATOM 2236 O O . GLU A 1 278 ? -15.665 14.021 7.788 1.00 95.75 278 GLU A O 1
ATOM 2241 N N . GLN A 1 279 ? -16.177 12.230 6.542 1.00 95.00 279 GLN A N 1
ATOM 2242 C CA . GLN A 1 279 ? -17.570 12.159 6.981 1.00 95.00 279 GLN A CA 1
ATOM 2243 C C . GLN A 1 279 ? -17.668 11.922 8.495 1.00 95.00 279 GLN A C 1
ATOM 2245 O O . GLN A 1 279 ? -18.460 12.594 9.153 1.00 95.00 279 GLN A O 1
ATOM 2250 N N . LEU A 1 280 ? -16.856 11.023 9.061 1.00 92.25 280 LEU A N 1
ATOM 2251 C CA . LEU A 1 280 ? -16.773 10.824 10.514 1.00 92.25 280 LEU A CA 1
ATOM 2252 C C . LEU A 1 280 ? -16.325 12.092 11.248 1.00 92.25 280 LEU A C 1
ATOM 2254 O O . LEU A 1 280 ? -16.973 12.498 12.208 1.00 92.25 280 LEU A O 1
ATOM 2258 N N . GLN A 1 281 ? -15.274 12.758 10.767 1.00 92.75 281 GLN A N 1
ATOM 2259 C CA . GLN A 1 281 ? -14.791 14.016 11.348 1.00 92.75 281 GLN A CA 1
ATOM 2260 C C . GLN A 1 281 ? -15.871 15.110 11.331 1.00 92.75 281 GLN A C 1
ATOM 2262 O O . GLN A 1 281 ? -16.006 15.864 12.294 1.00 92.75 281 GLN A O 1
ATOM 2267 N N . LEU A 1 282 ? -16.680 15.183 10.269 1.00 93.75 282 LEU A N 1
ATOM 2268 C CA . LEU A 1 282 ? -17.794 16.130 10.174 1.00 93.75 282 LEU A CA 1
ATOM 2269 C C . LEU A 1 282 ? -18.898 15.858 11.201 1.00 93.75 282 LEU A C 1
ATOM 2271 O O . LEU A 1 282 ? -19.490 16.815 11.697 1.00 93.75 282 LEU A O 1
ATOM 2275 N N . LEU A 1 283 ? -19.160 14.592 11.549 1.00 91.38 283 LEU A N 1
ATOM 2276 C CA . LEU A 1 283 ? -20.122 14.246 12.606 1.00 91.38 283 LEU A CA 1
ATOM 2277 C C . LEU A 1 283 ? -19.677 14.743 13.987 1.00 91.38 283 LEU A C 1
ATOM 2279 O O . LEU A 1 283 ? -20.519 14.925 14.860 1.00 91.38 283 LEU A O 1
ATOM 2283 N N . TRP A 1 284 ? -18.378 14.977 14.169 1.00 89.50 284 TRP A N 1
ATOM 2284 C CA . TRP A 1 284 ? -17.760 15.382 15.434 1.00 89.50 284 TRP A CA 1
ATOM 2285 C C . TRP A 1 284 ? -17.386 16.858 15.490 1.00 89.50 284 TRP A C 1
ATOM 2287 O O . TRP A 1 284 ? -16.798 17.308 16.468 1.00 89.50 284 TRP A O 1
ATOM 2297 N N . LYS A 1 285 ? -17.700 17.630 14.447 1.00 86.44 285 LYS A N 1
ATOM 2298 C CA . LYS A 1 285 ? -17.236 19.016 14.313 1.00 86.44 285 LYS A CA 1
ATOM 2299 C C . LYS A 1 285 ? -17.712 19.930 15.448 1.00 86.44 285 LYS A C 1
ATOM 2301 O O . LYS A 1 285 ? -16.995 20.860 15.809 1.00 86.44 285 LYS A O 1
ATOM 2306 N N . ASP A 1 286 ? -18.898 19.658 15.987 1.00 84.81 286 ASP A N 1
ATOM 2307 C CA . ASP A 1 286 ? -19.524 20.461 17.041 1.00 84.81 286 ASP A CA 1
ATOM 2308 C C . ASP A 1 286 ? -19.190 19.954 18.461 1.00 84.81 286 ASP A C 1
ATOM 2310 O O . ASP A 1 286 ? -19.638 20.543 19.447 1.00 84.81 286 ASP A O 1
ATOM 2314 N N . ASP A 1 287 ? -18.399 18.881 18.589 1.00 87.25 287 ASP A N 1
ATOM 2315 C CA . ASP A 1 287 ? -17.984 18.344 19.885 1.00 87.25 287 ASP A CA 1
ATOM 2316 C C . ASP A 1 287 ? -17.027 19.330 20.588 1.00 87.25 287 ASP A C 1
ATOM 2318 O O . ASP A 1 287 ? -15.970 19.693 20.064 1.00 87.25 287 ASP A O 1
ATOM 2322 N N . ASN A 1 288 ? -17.351 19.741 21.820 1.00 89.12 288 ASN A N 1
ATOM 2323 C CA . ASN A 1 288 ? -16.438 20.555 22.622 1.00 89.12 288 ASN A CA 1
ATOM 2324 C C . ASN A 1 288 ? -15.309 19.687 23.194 1.00 89.12 288 ASN A C 1
ATOM 2326 O O . ASN A 1 288 ? -15.521 18.939 24.149 1.00 89.12 288 ASN A O 1
ATOM 2330 N N . TRP A 1 289 ? -14.094 19.827 22.652 1.00 88.00 289 TRP A N 1
ATOM 2331 C CA . TRP A 1 289 ? -12.923 19.021 23.027 1.00 88.00 289 TRP A CA 1
ATOM 2332 C C . TRP A 1 289 ? -12.676 18.941 24.540 1.00 88.00 289 TRP A C 1
ATOM 2334 O O . TRP A 1 289 ? -12.276 17.892 25.043 1.00 88.00 289 TRP A O 1
ATOM 2344 N N . ALA A 1 290 ? -12.902 20.032 25.276 1.00 87.31 290 ALA A N 1
ATOM 2345 C CA . ALA A 1 290 ? -12.653 20.080 26.717 1.00 87.31 290 ALA A CA 1
ATOM 2346 C C . ALA A 1 290 ? -13.571 19.143 27.523 1.00 87.31 290 ALA A C 1
ATOM 2348 O O . ALA A 1 290 ? -13.147 18.634 28.560 1.00 87.31 290 ALA A O 1
ATOM 2349 N N . ASP A 1 291 ? -14.778 18.881 27.016 1.00 89.81 291 ASP A N 1
ATOM 2350 C CA . ASP A 1 291 ? -15.827 18.129 27.712 1.00 89.81 291 ASP A CA 1
ATOM 2351 C C . ASP A 1 291 ? -15.829 16.636 27.338 1.00 89.81 291 ASP A C 1
ATOM 2353 O O . ASP A 1 291 ? -16.545 15.832 27.938 1.00 89.81 291 ASP A O 1
ATOM 2357 N N . LEU A 1 292 ? -15.032 16.241 26.339 1.00 88.62 292 LEU A N 1
ATOM 2358 C CA . LEU A 1 292 ? -14.970 14.862 25.866 1.00 88.62 292 LEU A CA 1
ATOM 2359 C C . LEU A 1 292 ? -14.227 13.954 26.848 1.00 88.62 292 LEU A C 1
ATOM 2361 O O . LEU A 1 292 ? -13.156 14.292 27.361 1.00 88.62 292 LEU A O 1
ATOM 2365 N N . SER A 1 293 ? -14.751 12.737 27.026 1.00 86.94 293 SER A N 1
ATOM 2366 C CA . SER A 1 293 ? -14.037 11.684 27.747 1.00 86.94 293 SER A CA 1
ATOM 2367 C C . SER A 1 293 ? -12.722 11.320 27.034 1.00 86.94 293 SER A C 1
ATOM 2369 O O . SER A 1 293 ? -12.651 11.411 25.801 1.00 86.94 293 SER A O 1
ATOM 2371 N N . PRO A 1 294 ? -11.689 10.845 27.761 1.00 85.19 294 PRO A N 1
ATOM 2372 C CA . PRO A 1 294 ? -10.436 10.388 27.151 1.00 85.19 294 PRO A CA 1
ATOM 2373 C C . PRO A 1 294 ? -10.658 9.353 26.041 1.00 85.19 294 PRO A C 1
ATOM 2375 O O . PRO A 1 294 ? -10.060 9.439 24.976 1.00 85.19 294 PRO A O 1
ATOM 2378 N N . GLN A 1 295 ? -11.606 8.433 26.229 1.00 84.31 295 GLN A N 1
ATOM 2379 C CA . GLN A 1 295 ? -11.965 7.428 25.225 1.00 84.31 295 GLN A CA 1
ATOM 2380 C C . GLN A 1 295 ? -12.526 8.047 23.943 1.00 84.31 295 GLN A C 1
ATOM 2382 O O . GLN A 1 295 ? -12.149 7.646 22.842 1.00 84.31 295 GLN A O 1
ATOM 2387 N N . ARG A 1 296 ? -13.412 9.044 24.066 1.00 85.94 296 ARG A N 1
ATOM 2388 C CA . ARG A 1 296 ? -13.997 9.728 22.908 1.00 85.94 296 ARG A CA 1
ATOM 2389 C C . ARG A 1 296 ? -12.941 10.525 22.148 1.00 85.94 296 ARG A C 1
ATOM 2391 O O . ARG A 1 296 ? -12.892 10.433 20.925 1.00 85.94 296 ARG A O 1
ATOM 2398 N N . LYS A 1 297 ? -12.061 11.233 22.860 1.00 90.06 297 LYS A N 1
ATOM 2399 C CA . LYS A 1 297 ? -10.914 11.930 22.260 1.00 90.06 297 LYS A CA 1
ATOM 2400 C C . LYS A 1 297 ? -9.987 10.963 21.526 1.00 90.06 297 LYS A C 1
ATOM 2402 O O . LYS A 1 297 ? -9.664 11.193 20.365 1.00 90.06 297 LYS A O 1
ATOM 2407 N N . ARG A 1 298 ? -9.594 9.863 22.176 1.00 88.25 298 ARG A N 1
ATOM 2408 C CA . ARG A 1 298 ? -8.729 8.824 21.598 1.00 88.25 298 ARG A CA 1
ATOM 2409 C C . ARG A 1 298 ? -9.318 8.260 20.310 1.00 88.25 298 ARG A C 1
ATOM 2411 O O . ARG A 1 298 ? -8.613 8.188 19.307 1.00 88.25 298 ARG A O 1
ATOM 2418 N N . ARG A 1 299 ? -10.627 7.994 20.303 1.00 86.75 299 ARG A N 1
ATOM 2419 C CA . ARG A 1 299 ? -11.350 7.556 19.108 1.00 86.75 299 ARG A CA 1
ATOM 2420 C C . ARG A 1 299 ? -11.247 8.572 17.969 1.00 86.75 299 ARG A C 1
ATOM 2422 O O . ARG A 1 299 ? -10.912 8.177 16.856 1.00 86.75 299 ARG A O 1
ATOM 2429 N N . GLN A 1 300 ? -11.478 9.861 18.226 1.00 89.94 300 GLN A N 1
ATOM 2430 C CA . GLN A 1 300 ? -11.332 10.897 17.194 1.00 89.94 300 GLN A CA 1
ATOM 2431 C C . GLN A 1 300 ? -9.901 10.939 16.630 1.00 89.94 300 GLN A C 1
ATOM 2433 O O . GLN A 1 300 ? -9.710 10.900 15.417 1.00 89.94 300 GLN A O 1
ATOM 2438 N N . LEU A 1 301 ? -8.894 10.905 17.507 1.00 90.94 301 LEU A N 1
ATOM 2439 C CA . LEU A 1 301 ? -7.476 10.911 17.124 1.00 90.94 301 LEU A CA 1
ATOM 2440 C C . LEU A 1 301 ? -7.062 9.640 16.358 1.00 90.94 301 LEU A C 1
ATOM 2442 O O . LEU A 1 301 ? -6.208 9.699 15.476 1.00 90.94 301 LEU A O 1
ATOM 2446 N N . SER A 1 302 ? -7.682 8.491 16.642 1.00 89.38 302 SER A N 1
ATOM 2447 C CA . SER A 1 302 ? -7.458 7.255 15.882 1.00 89.38 302 SER A CA 1
ATOM 2448 C C . SER A 1 302 ? -7.968 7.356 14.438 1.00 89.38 302 SER A C 1
ATOM 2450 O O . SER A 1 302 ? -7.312 6.864 13.521 1.00 89.38 302 SER A O 1
ATOM 2452 N N . ILE A 1 303 ? -9.090 8.052 14.205 1.00 90.06 303 ILE A N 1
ATOM 2453 C CA . ILE A 1 303 ? -9.595 8.312 12.849 1.00 90.06 303 ILE A CA 1
ATOM 2454 C C . ILE A 1 303 ? -8.675 9.273 12.098 1.00 90.06 303 ILE A C 1
ATOM 2456 O O . ILE A 1 303 ? -8.412 9.047 10.917 1.00 90.06 303 ILE A O 1
ATOM 2460 N N . ASP A 1 304 ? -8.141 10.297 12.772 1.00 92.62 304 ASP A N 1
ATOM 2461 C CA . ASP A 1 304 ? -7.145 11.201 12.182 1.00 92.62 304 ASP A CA 1
ATOM 2462 C C . ASP A 1 304 ? -5.924 10.411 11.677 1.00 92.62 304 ASP A C 1
ATOM 2464 O O . ASP A 1 304 ? -5.465 10.625 10.552 1.00 92.62 304 ASP A O 1
ATOM 2468 N N . LEU A 1 305 ? -5.450 9.439 12.467 1.00 93.25 305 LEU A N 1
ATOM 2469 C CA . LEU A 1 305 ? -4.354 8.550 12.084 1.00 93.25 305 LEU A CA 1
ATOM 2470 C C . LEU A 1 305 ? -4.716 7.678 10.874 1.00 93.25 305 LEU A C 1
ATOM 2472 O O . LEU A 1 305 ? -3.961 7.627 9.904 1.00 93.25 305 LEU A O 1
ATOM 2476 N N . LEU A 1 306 ? -5.877 7.014 10.904 1.00 89.69 306 LEU A N 1
ATOM 2477 C CA . LEU A 1 306 ? -6.340 6.153 9.810 1.00 89.69 306 LEU A CA 1
ATOM 2478 C C . LEU A 1 306 ? -6.488 6.923 8.493 1.00 89.69 306 LEU A C 1
ATOM 2480 O O . LEU A 1 306 ? -6.071 6.429 7.440 1.00 89.69 306 LEU A O 1
ATOM 2484 N N . LYS A 1 307 ? -7.026 8.145 8.552 1.00 93.94 307 LYS A N 1
ATOM 2485 C CA . LYS A 1 307 ? -7.155 9.033 7.395 1.00 93.94 307 LYS A CA 1
ATOM 2486 C C . LYS A 1 307 ? -5.790 9.404 6.821 1.00 93.94 307 LYS A C 1
ATOM 2488 O O . LYS A 1 307 ? -5.584 9.268 5.615 1.00 93.94 307 LYS A O 1
ATOM 2493 N N . ALA A 1 308 ? -4.849 9.817 7.669 1.00 93.06 308 ALA A N 1
ATOM 2494 C CA . ALA A 1 308 ? -3.516 10.200 7.217 1.00 93.06 308 ALA A CA 1
ATOM 2495 C C . ALA A 1 308 ? -2.741 9.002 6.633 1.00 93.06 308 ALA A C 1
ATOM 2497 O O . ALA A 1 308 ? -2.061 9.133 5.614 1.00 93.06 308 ALA A O 1
ATOM 2498 N N . THR A 1 309 ? -2.903 7.803 7.204 1.00 90.50 309 THR A N 1
ATOM 2499 C CA . THR A 1 309 ? -2.352 6.561 6.639 1.00 90.50 309 THR A CA 1
ATOM 2500 C C . THR A 1 309 ? -2.950 6.238 5.268 1.00 90.50 309 THR A C 1
ATOM 2502 O O . THR A 1 309 ? -2.200 5.886 4.357 1.00 90.50 309 THR A O 1
ATOM 2505 N N . ALA A 1 310 ? -4.270 6.366 5.087 1.00 90.00 310 ALA A N 1
ATOM 2506 C CA . ALA A 1 310 ? -4.911 6.183 3.781 1.00 90.00 310 ALA A CA 1
ATOM 2507 C C . ALA A 1 310 ? -4.391 7.206 2.752 1.00 90.00 310 ALA A C 1
ATOM 2509 O O . ALA A 1 310 ? -4.073 6.857 1.617 1.00 90.00 310 ALA A O 1
ATOM 2510 N N . ARG A 1 311 ? -4.187 8.459 3.171 1.00 92.00 311 ARG A N 1
ATOM 2511 C CA . ARG A 1 311 ? -3.628 9.525 2.328 1.00 92.00 311 ARG A CA 1
ATOM 2512 C C . ARG A 1 311 ? -2.187 9.249 1.888 1.00 92.00 311 ARG A C 1
ATOM 2514 O O . ARG A 1 311 ? -1.858 9.416 0.710 1.00 92.00 311 ARG A O 1
ATOM 2521 N N . ALA A 1 312 ? -1.345 8.745 2.792 1.00 88.31 312 ALA A N 1
ATOM 2522 C CA . ALA A 1 312 ? 0.020 8.320 2.470 1.00 88.31 312 ALA A CA 1
ATOM 2523 C C . ALA A 1 312 ? 0.054 7.164 1.447 1.00 88.31 312 ALA A C 1
ATOM 2525 O O . ALA A 1 312 ? 0.996 7.050 0.664 1.00 88.31 312 ALA A O 1
ATOM 2526 N N . LYS A 1 313 ? -0.989 6.324 1.415 1.00 84.62 313 LYS A N 1
ATOM 2527 C CA . LYS A 1 313 ? -1.122 5.197 0.480 1.00 84.62 313 LYS A CA 1
ATOM 2528 C C . LYS A 1 313 ? -1.562 5.592 -0.933 1.00 84.62 313 LYS A C 1
ATOM 2530 O O . LYS A 1 313 ? -1.517 4.735 -1.806 1.00 84.62 313 LYS A O 1
ATOM 2535 N N . LEU A 1 314 ? -1.913 6.853 -1.205 1.00 82.88 314 LEU A N 1
ATOM 2536 C CA . LEU A 1 314 ? -2.219 7.311 -2.572 1.00 82.88 314 LEU A CA 1
ATOM 2537 C C . LEU A 1 314 ? -0.984 7.368 -3.494 1.00 82.88 314 LEU A C 1
ATOM 2539 O O . LEU A 1 314 ? -1.133 7.522 -4.706 1.00 82.88 314 LEU A O 1
ATOM 2543 N N . TYR A 1 315 ? 0.224 7.226 -2.934 1.00 74.75 315 TYR A N 1
ATOM 2544 C CA . TYR A 1 315 ? 1.498 7.183 -3.663 1.00 74.75 315 TYR A CA 1
ATOM 2545 C C . TYR A 1 315 ? 1.733 8.391 -4.582 1.00 74.75 315 TYR A C 1
ATOM 2547 O O . TYR A 1 315 ? 2.263 8.259 -5.687 1.00 74.75 315 TYR A O 1
ATOM 2555 N N . THR A 1 316 ? 1.343 9.583 -4.128 1.00 83.19 316 THR A N 1
ATOM 2556 C CA . THR A 1 316 ? 1.728 10.847 -4.757 1.00 83.19 316 THR A CA 1
ATOM 2557 C C . THR A 1 316 ? 2.497 11.704 -3.760 1.00 83.19 316 THR A C 1
ATOM 2559 O O . THR A 1 316 ? 2.260 11.666 -2.547 1.00 83.19 316 THR A O 1
ATOM 2562 N N . TRP A 1 317 ? 3.449 12.493 -4.257 1.00 85.88 317 TRP A N 1
ATOM 2563 C CA . TRP A 1 317 ? 4.226 13.375 -3.390 1.00 85.88 317 TRP A CA 1
ATOM 2564 C C . TRP A 1 317 ? 3.335 14.448 -2.744 1.00 85.88 317 TRP A C 1
ATOM 2566 O O . TRP A 1 317 ? 3.555 14.804 -1.589 1.00 85.88 317 TRP A O 1
ATOM 2576 N N . GLN A 1 318 ? 2.276 14.891 -3.433 1.00 88.94 318 GLN A N 1
ATOM 2577 C CA . GLN A 1 318 ? 1.275 15.820 -2.904 1.00 88.94 318 GLN A CA 1
ATOM 2578 C C . GLN A 1 318 ? 0.554 15.227 -1.693 1.00 88.94 318 GLN A C 1
ATOM 2580 O O . GLN A 1 318 ? 0.526 15.842 -0.629 1.00 88.94 318 GLN A O 1
ATOM 2585 N N . SER A 1 319 ? 0.020 14.006 -1.829 1.00 89.62 319 SER A N 1
ATOM 2586 C CA . SER A 1 319 ? -0.692 13.357 -0.727 1.00 89.62 319 SER A CA 1
ATOM 2587 C C . SER A 1 319 ? 0.245 13.036 0.437 1.00 89.62 319 SER A C 1
ATOM 2589 O O . SER A 1 319 ? -0.178 13.027 1.588 1.00 89.62 319 SER A O 1
ATOM 2591 N N . THR A 1 320 ? 1.533 12.821 0.157 1.00 91.62 320 THR A N 1
ATOM 2592 C CA . THR A 1 320 ? 2.565 12.616 1.179 1.00 91.62 320 THR A CA 1
ATOM 2593 C C . THR A 1 320 ? 2.828 13.893 1.980 1.00 91.62 320 THR A C 1
ATOM 2595 O O . THR A 1 320 ? 2.909 13.809 3.204 1.00 91.62 320 THR A O 1
ATOM 2598 N N . HIS A 1 321 ? 2.879 15.074 1.347 1.00 92.62 321 HIS A N 1
ATOM 2599 C CA . HIS A 1 321 ? 2.959 16.348 2.083 1.00 92.62 321 HIS A CA 1
ATOM 2600 C C . HIS A 1 321 ? 1.778 16.525 3.030 1.00 92.62 321 HIS A C 1
ATOM 2602 O O . HIS A 1 321 ? 1.957 16.836 4.208 1.00 92.62 321 HIS A O 1
ATOM 2608 N N . GLU A 1 322 ? 0.571 16.303 2.515 1.00 92.56 322 GLU A N 1
ATOM 2609 C CA . GLU A 1 322 ? -0.655 16.420 3.297 1.00 92.56 322 GLU A CA 1
ATOM 2610 C C . GLU A 1 322 ? -0.684 15.414 4.451 1.00 92.56 322 GLU A C 1
ATOM 2612 O O . GLU A 1 322 ? -0.971 15.796 5.582 1.00 92.56 322 GLU A O 1
ATOM 2617 N N . ALA A 1 323 ? -0.314 14.155 4.202 1.00 94.12 323 ALA A N 1
ATOM 2618 C CA . ALA A 1 323 ? -0.246 13.128 5.237 1.00 94.12 323 ALA A CA 1
ATOM 2619 C C . ALA A 1 323 ? 0.766 13.490 6.335 1.00 94.12 323 ALA A C 1
ATOM 2621 O O . ALA A 1 323 ? 0.462 13.339 7.514 1.00 94.12 323 ALA A O 1
ATOM 2622 N N . ILE A 1 324 ? 1.947 14.016 5.985 1.00 94.94 324 ILE A N 1
ATOM 2623 C CA . ILE A 1 324 ? 2.925 14.477 6.984 1.00 94.94 324 ILE A CA 1
ATOM 2624 C C . ILE A 1 324 ? 2.364 15.634 7.800 1.00 94.94 324 ILE A C 1
ATOM 2626 O O . ILE A 1 324 ? 2.510 15.633 9.020 1.00 94.94 324 ILE A O 1
ATOM 2630 N N . HIS A 1 325 ? 1.707 16.601 7.161 1.00 94.06 325 HIS A N 1
ATOM 2631 C CA . HIS A 1 325 ? 1.073 17.700 7.878 1.00 94.06 325 HIS A CA 1
ATOM 2632 C C . HIS A 1 325 ? 0.018 17.190 8.873 1.00 94.06 325 HIS A C 1
ATOM 2634 O O . HIS A 1 325 ? 0.086 17.527 10.056 1.00 94.06 325 HIS A O 1
ATOM 2640 N N . GLU A 1 326 ? -0.897 16.327 8.425 1.00 94.69 326 GLU A N 1
ATOM 2641 C CA . GLU A 1 326 ? -1.937 15.729 9.271 1.00 94.69 326 GLU A CA 1
ATOM 2642 C C . GLU A 1 326 ? -1.339 14.942 10.446 1.00 94.69 326 GLU A C 1
ATOM 2644 O O . GLU A 1 326 ? -1.773 15.111 11.585 1.00 94.69 326 GLU A O 1
ATOM 2649 N N . LEU A 1 327 ? -0.303 14.136 10.202 1.00 96.12 327 LEU A N 1
ATOM 2650 C CA . LEU A 1 327 ? 0.363 13.348 11.240 1.00 96.12 327 LEU A CA 1
ATOM 2651 C C . LEU A 1 327 ? 1.143 14.213 12.242 1.00 96.12 327 LEU A C 1
ATOM 2653 O O . LEU A 1 327 ? 1.165 13.906 13.433 1.00 96.12 327 LEU A O 1
ATOM 2657 N N . LEU A 1 328 ? 1.780 15.300 11.794 1.00 95.69 328 LEU A N 1
ATOM 2658 C CA . LEU A 1 328 ? 2.465 16.240 12.685 1.00 95.69 328 LEU A CA 1
ATOM 2659 C C . LEU A 1 328 ? 1.467 16.976 13.586 1.00 95.69 328 LEU A C 1
ATOM 2661 O O . LEU A 1 328 ? 1.733 17.143 14.777 1.00 95.69 328 LEU A O 1
ATOM 2665 N N . GLU A 1 329 ? 0.323 17.401 13.045 1.00 94.94 329 GLU A N 1
ATOM 2666 C CA . GLU A 1 329 ? -0.755 17.996 13.841 1.00 94.94 329 GLU A CA 1
ATOM 2667 C C . GLU A 1 329 ? -1.368 16.980 14.811 1.00 94.94 329 GLU A C 1
ATOM 2669 O O . GLU A 1 329 ? -1.612 17.305 15.974 1.00 94.94 329 GLU A O 1
ATOM 2674 N N . LEU A 1 330 ? -1.539 15.728 14.382 1.00 95.81 330 LEU A N 1
ATOM 2675 C CA . LEU A 1 330 ? -1.979 14.641 15.250 1.00 95.81 330 LEU A CA 1
ATOM 2676 C C . LEU A 1 330 ? -0.996 14.403 16.409 1.00 95.81 330 LEU A C 1
ATOM 2678 O O . LEU A 1 330 ? -1.419 14.366 17.564 1.00 95.81 330 LEU A O 1
ATOM 2682 N N . HIS A 1 331 ? 0.310 14.323 16.139 1.00 96.19 331 HIS A N 1
ATOM 2683 C CA . HIS A 1 331 ? 1.338 14.191 17.178 1.00 96.19 331 HIS A CA 1
ATOM 2684 C C . HIS A 1 331 ? 1.281 15.355 18.183 1.00 96.19 331 HIS A C 1
ATOM 2686 O O . HIS A 1 331 ? 1.312 15.133 19.394 1.00 96.19 331 HIS A O 1
ATOM 2692 N N . LYS A 1 332 ? 1.130 16.600 17.701 1.00 95.75 332 LYS A N 1
ATOM 2693 C CA . LYS A 1 332 ? 0.987 17.792 18.561 1.00 95.75 332 LYS A CA 1
ATOM 2694 C C . LYS A 1 332 ? -0.240 17.733 19.473 1.00 95.75 332 LYS A C 1
ATOM 2696 O O . LYS A 1 332 ? -0.184 18.292 20.564 1.00 95.75 332 LYS A O 1
ATOM 2701 N N . LYS A 1 333 ? -1.329 17.084 19.046 1.00 94.56 333 LYS A N 1
ATOM 2702 C CA . LYS A 1 333 ? -2.532 16.869 19.869 1.00 94.56 333 LYS A CA 1
ATOM 2703 C C . LYS A 1 333 ? -2.377 15.695 20.838 1.00 94.56 333 LYS A C 1
ATOM 2705 O O . LYS A 1 333 ? -2.823 15.788 21.977 1.00 94.56 333 LYS A O 1
ATOM 2710 N N . LEU A 1 334 ? -1.752 14.601 20.399 1.00 94.12 334 LEU A N 1
ATOM 2711 C CA . LEU A 1 334 ? -1.592 13.382 21.196 1.00 94.12 334 LEU A CA 1
ATOM 2712 C C . LEU A 1 334 ? -0.597 13.547 22.342 1.00 94.12 334 LEU A C 1
ATOM 2714 O O . LEU A 1 334 ? -0.894 13.109 23.450 1.00 94.12 334 LEU A O 1
ATOM 2718 N N . GLN A 1 335 ? 0.558 14.178 22.098 1.00 94.81 335 GLN A N 1
ATOM 2719 C CA . GLN A 1 335 ? 1.617 14.277 23.106 1.00 94.81 335 GLN A CA 1
ATOM 2720 C C . GLN A 1 335 ? 1.125 14.945 24.406 1.00 94.81 335 GLN A C 1
ATOM 2722 O O . GLN A 1 335 ? 1.321 14.355 25.465 1.00 94.81 335 GLN A O 1
ATOM 2727 N N . PRO A 1 336 ? 0.450 16.115 24.389 1.00 93.75 336 PRO A N 1
ATOM 2728 C CA . PRO A 1 336 ? -0.003 16.752 25.625 1.00 93.75 336 PRO A CA 1
ATOM 2729 C C . PRO A 1 336 ? -1.067 15.942 26.376 1.00 93.75 336 PRO A C 1
ATOM 2731 O O . PRO A 1 336 ? -1.042 15.910 27.603 1.00 93.75 336 PRO A O 1
ATOM 2734 N N . GLU A 1 337 ? -1.989 15.279 25.665 1.00 91.94 337 GLU A N 1
ATOM 2735 C CA . GLU A 1 337 ? -3.010 14.420 26.290 1.00 91.94 337 GLU A CA 1
ATOM 2736 C C . GLU A 1 337 ? -2.363 13.178 26.930 1.00 91.94 337 GLU A C 1
ATOM 2738 O O . GLU A 1 337 ? -2.706 12.820 28.056 1.00 91.94 337 GLU A O 1
ATOM 2743 N N . TYR A 1 338 ? -1.372 12.572 26.266 1.00 91.25 338 TYR A N 1
ATOM 2744 C CA . TYR A 1 338 ? -0.581 11.472 26.822 1.00 91.25 338 TYR A CA 1
ATOM 2745 C C . TYR A 1 338 ? 0.166 11.887 28.099 1.00 91.25 338 TYR A C 1
ATOM 2747 O O . TYR A 1 338 ? 0.029 11.225 29.126 1.00 91.25 338 TYR A O 1
ATOM 2755 N N . GLU A 1 339 ? 0.902 13.003 28.071 1.00 91.38 339 GLU A N 1
ATOM 2756 C CA . GLU A 1 339 ? 1.647 13.492 29.242 1.00 91.38 339 GLU A CA 1
ATOM 2757 C C . GLU A 1 339 ? 0.719 13.854 30.407 1.00 91.38 339 GLU A C 1
ATOM 2759 O O . GLU A 1 339 ? 1.023 13.564 31.567 1.00 91.38 339 GLU A O 1
ATOM 2764 N N . LYS A 1 340 ? -0.444 14.449 30.110 1.00 89.75 340 LYS A N 1
ATOM 2765 C CA . LYS A 1 340 ? -1.466 14.757 31.113 1.00 89.75 340 LYS A CA 1
ATOM 2766 C C . LYS A 1 340 ? -1.968 13.484 31.797 1.00 89.75 340 LYS A C 1
ATOM 2768 O O . LYS A 1 340 ? -1.933 13.405 33.023 1.00 89.75 340 LYS A O 1
ATOM 2773 N N . LEU A 1 341 ? -2.379 12.480 31.020 1.00 87.44 341 LEU A N 1
ATOM 2774 C CA . LEU A 1 341 ? -2.863 11.206 31.557 1.00 87.44 341 LEU A CA 1
ATOM 2775 C C . LEU A 1 341 ? -1.767 10.475 32.342 1.00 87.44 341 LEU A C 1
ATOM 2777 O O . LEU A 1 341 ? -2.030 9.961 33.426 1.00 87.44 341 LEU A O 1
ATOM 2781 N N . LYS A 1 342 ? -0.521 10.483 31.852 1.00 87.19 342 LYS A N 1
ATOM 2782 C CA . LYS A 1 342 ? 0.635 9.904 32.553 1.00 87.19 342 LYS A CA 1
ATOM 2783 C C . LYS A 1 342 ? 0.891 10.593 33.901 1.00 87.19 342 LYS A C 1
ATOM 2785 O O . LYS A 1 342 ? 1.213 9.930 34.889 1.00 87.19 342 LYS A O 1
ATOM 2790 N N . ALA A 1 343 ? 0.728 11.915 33.977 1.00 86.00 343 ALA A N 1
ATOM 2791 C CA . ALA A 1 343 ? 0.844 12.659 35.230 1.00 86.00 343 ALA A CA 1
ATOM 2792 C C . ALA A 1 343 ? -0.294 12.328 36.214 1.00 86.00 343 ALA A C 1
ATOM 2794 O O . ALA A 1 343 ? -0.037 12.156 37.406 1.00 86.00 343 ALA A O 1
ATOM 2795 N N . GLU A 1 344 ? -1.530 12.194 35.724 1.00 82.75 344 GLU A N 1
ATOM 2796 C CA . GLU A 1 344 ? -2.720 11.842 36.515 1.00 82.75 344 GLU A CA 1
ATOM 2797 C C . GLU A 1 344 ? -2.695 10.380 37.007 1.00 82.75 344 GLU A C 1
ATOM 2799 O O . GLU A 1 344 ? -3.119 10.091 38.131 1.00 82.75 344 GLU A O 1
ATOM 2804 N N . GLN A 1 345 ? -2.110 9.462 36.229 1.00 74.12 345 GLN A N 1
ATOM 2805 C CA . GLN A 1 345 ? -1.937 8.042 36.568 1.00 74.12 345 GLN A CA 1
ATOM 2806 C C . GLN A 1 345 ? -1.207 7.834 37.896 1.00 74.12 345 GLN A C 1
ATOM 2808 O O . GLN A 1 345 ? -1.566 6.944 38.671 1.00 74.12 345 GLN A O 1
ATOM 2813 N N . ARG A 1 346 ? -0.226 8.698 38.199 1.00 62.47 346 ARG A N 1
ATOM 2814 C CA . ARG A 1 346 ? 0.520 8.681 39.469 1.00 62.47 346 ARG A CA 1
ATOM 2815 C C . ARG A 1 346 ? -0.388 8.841 40.694 1.00 62.47 346 ARG A C 1
ATOM 2817 O O . ARG A 1 346 ? 0.037 8.509 41.797 1.00 62.47 346 ARG A O 1
ATOM 2824 N N . PHE A 1 347 ? -1.621 9.315 40.502 1.00 57.34 347 PHE A N 1
ATOM 2825 C CA . PHE A 1 347 ? -2.593 9.575 41.557 1.00 57.34 347 PHE A CA 1
ATOM 2826 C C . PHE A 1 347 ? -3.859 8.697 41.486 1.00 57.34 347 PHE A C 1
ATOM 2828 O O . PHE A 1 347 ? -4.492 8.523 42.526 1.00 57.34 347 PHE A O 1
ATOM 2835 N N . GLN A 1 348 ? -4.247 8.147 40.320 1.00 57.88 348 GLN A N 1
ATOM 2836 C CA . GLN A 1 348 ? -5.584 7.537 40.119 1.00 57.88 348 GLN A CA 1
ATOM 2837 C C . GLN A 1 348 ? -5.636 6.074 39.605 1.00 57.88 348 GLN A C 1
ATOM 2839 O O . GLN A 1 348 ? -6.732 5.552 39.438 1.00 57.88 348 GLN A O 1
ATOM 2844 N N . GLN A 1 349 ? -4.509 5.365 39.430 1.00 55.34 349 GLN A N 1
ATOM 2845 C CA . GLN A 1 349 ? -4.464 3.919 39.079 1.00 55.34 349 GLN A CA 1
ATOM 2846 C C . GLN A 1 349 ? -5.179 3.479 37.769 1.00 55.34 349 GLN A C 1
ATOM 2848 O O . GLN A 1 349 ? -5.335 2.276 37.548 1.00 55.34 349 GLN A O 1
ATOM 2853 N N . ASP A 1 350 ? -5.580 4.384 36.864 1.00 66.44 350 ASP A N 1
ATOM 2854 C CA . ASP A 1 350 ? -6.103 3.992 35.540 1.00 66.44 350 ASP A CA 1
ATOM 2855 C C . ASP A 1 350 ? -4.972 3.797 34.513 1.00 66.44 350 ASP A C 1
ATOM 2857 O O . ASP A 1 350 ? -4.655 4.663 33.697 1.00 66.44 350 ASP A O 1
ATOM 2861 N N . ASP A 1 351 ? -4.339 2.623 34.569 1.00 78.50 351 ASP A N 1
ATOM 2862 C CA . ASP A 1 351 ? -3.219 2.253 33.695 1.00 78.50 351 ASP A CA 1
ATOM 2863 C C . ASP A 1 351 ? -3.641 2.025 32.226 1.00 78.50 351 ASP A C 1
ATOM 2865 O O . ASP A 1 351 ? -2.788 1.993 31.332 1.00 78.50 351 ASP A O 1
ATOM 2869 N N . LYS A 1 352 ? -4.940 1.821 31.949 1.00 82.75 352 LYS A N 1
ATOM 2870 C CA . LYS A 1 352 ? -5.418 1.345 30.638 1.00 82.75 352 LYS A CA 1
ATOM 2871 C C . LYS A 1 352 ? -5.460 2.457 29.596 1.00 82.75 352 LYS A C 1
ATOM 2873 O O . LYS A 1 352 ? -4.987 2.242 28.480 1.00 82.75 352 LYS A O 1
ATOM 2878 N N . GLU A 1 353 ? -5.999 3.626 29.935 1.00 85.00 353 GLU A N 1
ATOM 2879 C CA . GLU A 1 353 ? -6.076 4.746 28.985 1.00 85.00 353 GLU A CA 1
ATOM 2880 C C . GLU A 1 353 ? -4.690 5.321 28.670 1.00 85.00 353 GLU A C 1
ATOM 2882 O O . GLU A 1 353 ? -4.400 5.600 27.507 1.00 85.00 353 GLU A O 1
ATOM 2887 N N . VAL A 1 354 ? -3.790 5.400 29.658 1.00 88.62 354 VAL A N 1
ATOM 2888 C CA . VAL A 1 354 ? -2.394 5.820 29.429 1.00 88.62 354 VAL A CA 1
ATOM 2889 C C . VAL A 1 354 ? -1.706 4.892 28.432 1.00 88.62 354 VAL A C 1
ATOM 2891 O O . VAL A 1 354 ? -1.082 5.356 27.477 1.00 88.62 354 VAL A O 1
ATOM 2894 N N . ALA A 1 355 ? -1.859 3.575 28.610 1.00 87.38 355 ALA A N 1
ATOM 2895 C CA . ALA A 1 355 ? -1.309 2.593 27.684 1.00 87.38 355 ALA A CA 1
ATOM 2896 C C . ALA A 1 355 ? -1.908 2.719 26.274 1.00 87.38 355 ALA A C 1
ATOM 2898 O O . ALA A 1 355 ? -1.181 2.587 25.292 1.00 87.38 355 ALA A O 1
ATOM 2899 N N . ALA A 1 356 ? -3.205 3.011 26.155 1.00 86.00 356 ALA A N 1
ATOM 2900 C CA . ALA A 1 356 ? -3.868 3.164 24.863 1.00 86.00 356 ALA A CA 1
ATOM 2901 C C . ALA A 1 356 ? -3.447 4.449 24.120 1.00 86.00 356 ALA A C 1
ATOM 2903 O O . ALA A 1 356 ? -3.274 4.428 22.902 1.00 86.00 356 ALA A O 1
ATOM 2904 N N . TYR A 1 357 ? -3.243 5.558 24.838 1.00 90.62 357 TYR A N 1
ATOM 2905 C CA . TYR A 1 357 ? -2.688 6.793 24.269 1.00 90.62 357 TYR A CA 1
ATOM 2906 C C . TYR A 1 357 ? -1.215 6.642 23.878 1.00 90.62 357 TYR A C 1
ATOM 2908 O O . TYR A 1 357 ? -0.824 7.109 22.810 1.00 90.62 357 TYR A O 1
ATOM 2916 N N . SER A 1 358 ? -0.417 5.957 24.704 1.00 91.69 358 SER A N 1
ATOM 2917 C CA . SER A 1 358 ? 0.973 5.599 24.387 1.00 91.69 358 SER A CA 1
ATOM 2918 C C . SER A 1 358 ? 1.049 4.777 23.098 1.00 91.69 358 SER A C 1
ATOM 2920 O O . SER A 1 358 ? 1.833 5.101 22.209 1.00 91.69 358 SER A O 1
ATOM 2922 N N . GLU A 1 359 ? 0.184 3.768 22.949 1.00 88.69 359 GLU A N 1
ATOM 2923 C CA . GLU A 1 359 ? 0.088 2.976 21.721 1.00 88.69 359 GLU A CA 1
ATOM 2924 C C . GLU A 1 359 ? -0.259 3.868 20.512 1.00 88.69 359 GLU A C 1
ATOM 2926 O O . GLU A 1 359 ? 0.436 3.820 19.497 1.00 88.69 359 GLU A O 1
ATOM 2931 N N . LEU A 1 360 ? -1.274 4.737 20.627 1.00 90.44 360 LEU A N 1
ATOM 2932 C CA . LEU A 1 360 ? -1.709 5.642 19.549 1.00 90.44 360 LEU A CA 1
ATOM 2933 C C . LEU A 1 360 ? -0.601 6.596 19.096 1.00 90.44 360 LEU A C 1
ATOM 2935 O O . LEU A 1 360 ? -0.370 6.777 17.896 1.00 90.44 360 LEU A O 1
ATOM 2939 N N . LEU A 1 361 ? 0.111 7.173 20.058 1.00 93.94 361 LEU A N 1
ATOM 2940 C CA . LEU A 1 361 ? 1.242 8.054 19.810 1.00 93.94 361 LEU A CA 1
ATOM 2941 C C . LEU A 1 361 ? 2.402 7.300 19.143 1.00 93.94 361 LEU A C 1
ATOM 2943 O O . LEU A 1 361 ? 2.935 7.770 18.141 1.00 93.94 361 LEU A O 1
ATOM 2947 N N . ALA A 1 362 ? 2.734 6.096 19.619 1.00 92.81 362 ALA A N 1
ATOM 2948 C CA . ALA A 1 362 ? 3.787 5.278 19.025 1.00 92.81 362 ALA A CA 1
ATOM 2949 C C . ALA A 1 362 ? 3.476 4.914 17.562 1.00 92.81 362 ALA A C 1
ATOM 2951 O O . ALA A 1 362 ? 4.342 5.048 16.699 1.00 92.81 362 ALA A O 1
ATOM 2952 N N . TYR A 1 363 ? 2.241 4.504 17.244 1.00 92.12 363 TYR A N 1
ATOM 2953 C CA . TYR A 1 363 ? 1.842 4.231 15.855 1.00 92.12 363 TYR A CA 1
ATOM 2954 C C . TYR A 1 363 ? 1.855 5.488 14.978 1.00 92.12 363 TYR A C 1
ATOM 2956 O O . TYR A 1 363 ? 2.247 5.398 13.813 1.00 92.12 363 TYR A O 1
ATOM 2964 N N . THR A 1 364 ? 1.477 6.647 15.524 1.00 94.94 364 THR A N 1
ATOM 2965 C CA . THR A 1 364 ? 1.569 7.935 14.817 1.00 94.94 364 THR A CA 1
ATOM 2966 C C . THR A 1 364 ? 3.018 8.246 14.443 1.00 94.94 364 THR A C 1
ATOM 2968 O O . THR A 1 364 ? 3.301 8.589 13.296 1.00 94.94 364 THR A O 1
ATOM 2971 N N . ASP A 1 365 ? 3.951 8.042 15.372 1.00 96.31 365 ASP A N 1
ATOM 2972 C CA . ASP A 1 365 ? 5.375 8.295 15.152 1.00 96.31 365 ASP A CA 1
ATOM 2973 C C . ASP A 1 365 ? 5.996 7.304 14.150 1.00 96.31 365 ASP A C 1
ATOM 2975 O O . ASP A 1 365 ? 6.763 7.708 13.272 1.00 96.31 365 ASP A O 1
ATOM 2979 N N . VAL A 1 366 ? 5.616 6.018 14.190 1.00 95.06 366 VAL A N 1
ATOM 2980 C CA . VAL A 1 366 ? 6.020 5.046 13.153 1.00 95.06 366 VAL A CA 1
ATOM 2981 C C . VAL A 1 366 ? 5.467 5.441 11.785 1.00 95.06 366 VAL A C 1
ATOM 2983 O O . VAL A 1 366 ? 6.194 5.398 10.791 1.00 95.06 366 VAL A O 1
ATOM 2986 N N . GLN A 1 367 ? 4.200 5.856 11.716 1.00 94.06 367 GLN A N 1
ATOM 2987 C CA . GLN A 1 367 ? 3.580 6.281 10.465 1.00 94.06 367 GLN A CA 1
ATOM 2988 C C . GLN A 1 367 ? 4.239 7.553 9.914 1.00 94.06 367 GLN A C 1
ATOM 2990 O O . GLN A 1 367 ? 4.439 7.641 8.702 1.00 94.06 367 GLN A O 1
ATOM 2995 N N . LEU A 1 368 ? 4.635 8.508 10.764 1.00 95.31 368 LEU A N 1
ATOM 2996 C CA . LEU A 1 368 ? 5.449 9.661 10.360 1.00 95.31 368 LEU A CA 1
ATOM 2997 C C . LEU A 1 368 ? 6.749 9.202 9.710 1.00 95.31 368 LEU A C 1
ATOM 2999 O O . LEU A 1 368 ? 7.043 9.605 8.585 1.00 95.31 368 LEU A O 1
ATOM 3003 N N . ALA A 1 369 ? 7.494 8.320 10.377 1.00 96.00 369 ALA A N 1
ATOM 3004 C CA . ALA A 1 369 ? 8.758 7.818 9.853 1.00 96.00 369 ALA A CA 1
ATOM 3005 C C . ALA A 1 369 ? 8.594 7.119 8.493 1.00 96.00 369 ALA A C 1
ATOM 3007 O O . ALA A 1 369 ? 9.340 7.405 7.553 1.00 96.00 369 ALA A O 1
ATOM 3008 N N . TYR A 1 370 ? 7.577 6.262 8.361 1.00 93.56 370 TYR A N 1
ATOM 3009 C CA . TYR A 1 370 ? 7.233 5.624 7.090 1.00 93.56 370 TYR A CA 1
ATOM 3010 C C . TYR A 1 370 ? 6.910 6.663 6.012 1.00 93.56 370 TYR A C 1
ATOM 3012 O O . TYR A 1 370 ? 7.442 6.602 4.906 1.00 93.56 370 TYR A O 1
ATOM 3020 N N . THR A 1 371 ? 6.098 7.664 6.340 1.00 93.38 371 THR A N 1
ATOM 3021 C CA . THR A 1 371 ? 5.662 8.681 5.376 1.00 93.38 371 THR A CA 1
ATOM 3022 C C . THR A 1 371 ? 6.832 9.554 4.904 1.00 93.38 371 THR A C 1
ATOM 3024 O O . THR A 1 371 ? 6.931 9.831 3.713 1.00 93.38 371 THR A O 1
ATOM 3027 N N . TYR A 1 372 ? 7.791 9.896 5.774 1.00 94.12 372 TYR A N 1
ATOM 3028 C CA . TYR A 1 372 ? 9.036 10.556 5.351 1.00 94.12 372 TYR A CA 1
ATOM 3029 C C . TYR A 1 372 ? 9.863 9.688 4.397 1.00 94.12 372 TYR A C 1
ATOM 3031 O O . TYR A 1 372 ? 10.383 10.193 3.404 1.00 94.12 372 TYR A O 1
ATOM 3039 N N . SER A 1 373 ? 9.953 8.378 4.647 1.00 92.50 373 SER A N 1
ATOM 3040 C CA . SER A 1 373 ? 10.689 7.473 3.755 1.00 92.50 373 SER A CA 1
ATOM 3041 C C . SER A 1 373 ? 10.056 7.336 2.359 1.00 92.50 373 SER A C 1
ATOM 3043 O O . SER A 1 373 ? 10.763 7.021 1.401 1.00 92.50 373 SER A O 1
ATOM 3045 N N . LEU A 1 374 ? 8.761 7.652 2.194 1.00 90.75 374 LEU A N 1
ATOM 3046 C CA . LEU A 1 374 ? 8.124 7.725 0.871 1.00 90.75 374 LEU A CA 1
ATOM 3047 C C . LEU A 1 374 ? 8.751 8.811 -0.015 1.00 90.75 374 LEU A C 1
ATOM 3049 O O . LEU A 1 374 ? 8.841 8.598 -1.224 1.00 90.75 374 LEU A O 1
ATOM 3053 N N . TYR A 1 375 ? 9.255 9.922 0.543 1.00 89.81 375 TYR A N 1
ATOM 3054 C CA . TYR A 1 375 ? 9.917 10.958 -0.263 1.00 89.81 375 TYR A CA 1
ATOM 3055 C C . TYR A 1 375 ? 11.096 10.428 -1.064 1.00 89.81 375 TYR A C 1
ATOM 3057 O O . TYR A 1 375 ? 11.269 10.812 -2.220 1.00 89.81 375 TYR A O 1
ATOM 3065 N N . LEU A 1 376 ? 11.869 9.519 -0.471 1.00 87.50 376 LEU A N 1
ATOM 3066 C CA . LEU A 1 376 ? 13.033 8.933 -1.124 1.00 87.50 376 LEU A CA 1
ATOM 3067 C C . LEU A 1 376 ? 12.629 8.184 -2.405 1.00 87.50 376 LEU A C 1
ATOM 3069 O O . LEU A 1 376 ? 13.347 8.241 -3.398 1.00 87.50 376 LEU A O 1
ATOM 3073 N N . SER A 1 377 ? 11.436 7.577 -2.427 1.00 84.56 377 SER A N 1
ATOM 3074 C CA . SER A 1 377 ? 10.896 6.935 -3.632 1.00 84.56 377 SER A CA 1
ATOM 3075 C C . SER A 1 377 ? 10.499 7.938 -4.721 1.00 84.56 377 SER A C 1
ATOM 3077 O O . SER A 1 377 ? 10.740 7.694 -5.901 1.00 84.56 377 SER A O 1
ATOM 3079 N N . TYR A 1 378 ? 9.953 9.104 -4.358 1.00 82.81 378 TYR A N 1
ATOM 3080 C CA . TYR A 1 378 ? 9.593 10.132 -5.341 1.00 82.81 378 TYR A CA 1
ATOM 3081 C C . TYR A 1 378 ? 10.826 10.786 -5.953 1.00 82.81 378 TYR A C 1
ATOM 3083 O O . TYR A 1 378 ? 10.822 11.099 -7.138 1.00 82.81 378 TYR A O 1
ATOM 3091 N N . MET A 1 379 ? 11.910 10.914 -5.188 1.00 77.69 379 MET A N 1
ATOM 3092 C CA . MET A 1 379 ? 13.194 11.416 -5.683 1.00 77.69 379 MET A CA 1
ATOM 3093 C C . MET A 1 379 ? 13.864 10.487 -6.711 1.00 77.69 379 MET A C 1
ATOM 3095 O O . MET A 1 379 ? 14.885 10.858 -7.280 1.00 77.69 379 MET A O 1
ATOM 3099 N N . ARG A 1 380 ? 13.302 9.302 -6.997 1.00 72.31 380 ARG A N 1
ATOM 3100 C CA . ARG A 1 380 ? 13.660 8.492 -8.175 1.00 72.31 380 ARG A CA 1
ATOM 3101 C C . ARG A 1 380 ? 13.031 9.029 -9.463 1.00 72.31 380 ARG A C 1
ATOM 3103 O O . ARG A 1 380 ? 13.630 8.916 -10.529 1.00 72.31 380 ARG A O 1
ATOM 3110 N N . HIS A 1 381 ? 11.828 9.592 -9.363 1.00 69.88 381 HIS A N 1
ATOM 3111 C CA . HIS A 1 381 ? 10.949 9.885 -10.498 1.00 69.88 381 HIS A CA 1
ATOM 3112 C C . HIS A 1 381 ? 10.610 11.365 -10.679 1.00 69.88 381 HIS A C 1
ATOM 3114 O O . HIS A 1 381 ? 9.974 11.685 -11.679 1.00 69.88 381 HIS A O 1
ATOM 3120 N N . TYR A 1 382 ? 10.993 12.236 -9.738 1.00 74.94 382 TYR A N 1
ATOM 3121 C CA . TYR A 1 382 ? 10.698 13.674 -9.697 1.00 74.94 382 TYR A CA 1
ATOM 3122 C C . TYR A 1 382 ? 11.938 14.481 -9.315 1.00 74.94 382 TYR A C 1
ATOM 3124 O O . TYR A 1 382 ? 12.734 14.031 -8.487 1.00 74.94 382 TYR A O 1
ATOM 3132 N N . MET A 1 383 ? 12.099 15.684 -9.883 1.00 75.62 383 MET A N 1
ATOM 3133 C CA . MET A 1 383 ? 13.142 16.597 -9.417 1.00 75.62 383 MET A CA 1
ATOM 3134 C C . MET A 1 383 ? 12.831 17.047 -7.988 1.00 75.62 383 MET A C 1
ATOM 3136 O O . MET A 1 383 ? 11.677 17.266 -7.620 1.00 75.62 383 MET A O 1
ATOM 3140 N N . VAL A 1 384 ? 13.879 17.271 -7.195 1.00 81.19 384 VAL A N 1
ATOM 3141 C CA . VAL A 1 384 ? 13.750 17.784 -5.822 1.00 81.19 384 VAL A CA 1
ATOM 3142 C C . VAL A 1 384 ? 12.981 19.108 -5.795 1.00 81.19 384 VAL A C 1
ATOM 3144 O O . VAL A 1 384 ? 12.106 19.286 -4.954 1.00 81.19 384 VAL A O 1
ATOM 3147 N N . ALA A 1 385 ? 13.208 19.996 -6.766 1.00 80.50 385 ALA A N 1
ATOM 3148 C CA . ALA A 1 385 ? 12.454 21.244 -6.879 1.00 80.50 385 ALA A CA 1
ATOM 3149 C C . ALA A 1 385 ? 10.940 21.024 -7.060 1.00 80.50 385 ALA A C 1
ATOM 3151 O O . ALA A 1 385 ? 10.150 21.768 -6.485 1.00 80.50 385 ALA A O 1
ATOM 3152 N N . ASP A 1 386 ? 10.527 20.006 -7.821 1.00 81.75 386 ASP A N 1
ATOM 3153 C CA . ASP A 1 386 ? 9.105 19.754 -8.083 1.00 81.75 386 ASP A CA 1
ATOM 3154 C C . ASP A 1 386 ? 8.388 19.250 -6.827 1.00 81.75 386 ASP A C 1
ATOM 3156 O O . ASP A 1 386 ? 7.243 19.618 -6.574 1.00 81.75 386 ASP A O 1
ATOM 3160 N N . ILE A 1 387 ? 9.076 18.441 -6.017 1.00 84.56 387 ILE A N 1
ATOM 3161 C CA . ILE A 1 387 ? 8.530 17.914 -4.764 1.00 84.56 387 ILE A CA 1
ATOM 3162 C C . ILE A 1 387 ? 8.530 18.996 -3.675 1.00 84.56 387 ILE A C 1
ATOM 3164 O O . ILE A 1 387 ? 7.537 19.157 -2.967 1.00 84.56 387 ILE A O 1
ATOM 3168 N N . PHE A 1 388 ? 9.641 19.718 -3.511 1.00 87.81 388 PHE A N 1
ATOM 3169 C CA . PHE A 1 388 ? 9.947 20.470 -2.288 1.00 87.81 388 PHE A CA 1
ATOM 3170 C C . PHE A 1 388 ? 9.794 21.995 -2.394 1.00 87.81 388 PHE A C 1
ATOM 3172 O O . PHE A 1 388 ? 10.045 22.702 -1.422 1.00 87.81 388 PHE A O 1
ATOM 3179 N N . ARG A 1 389 ? 9.326 22.519 -3.534 1.00 82.25 389 ARG A N 1
ATOM 3180 C CA . ARG A 1 389 ? 8.892 23.926 -3.674 1.00 82.25 389 ARG A CA 1
ATOM 3181 C C . ARG A 1 389 ? 7.402 24.128 -3.353 1.00 82.25 389 ARG A C 1
ATOM 3183 O O . ARG A 1 389 ? 6.875 25.237 -3.427 1.00 82.25 389 ARG A O 1
ATOM 3190 N N . HIS A 1 390 ? 6.678 23.055 -3.050 1.00 79.75 390 HIS A N 1
ATOM 3191 C CA . HIS A 1 390 ? 5.249 23.138 -2.779 1.00 79.75 390 HIS A CA 1
ATOM 3192 C C . HIS A 1 390 ? 4.970 23.852 -1.434 1.00 79.75 390 HIS A C 1
ATOM 3194 O O . HIS A 1 390 ? 5.656 23.573 -0.453 1.00 79.75 390 HIS A O 1
ATOM 3200 N N . PRO A 1 391 ? 3.941 24.717 -1.320 1.00 77.31 391 PRO A N 1
ATOM 3201 C CA . PRO A 1 391 ? 3.677 25.480 -0.090 1.00 77.31 391 PRO A CA 1
ATOM 3202 C C . PRO A 1 391 ? 3.399 24.639 1.166 1.00 77.31 391 PRO A C 1
ATOM 3204 O O . PRO A 1 391 ? 3.481 25.147 2.281 1.00 77.31 391 PRO A O 1
ATOM 3207 N N . SER A 1 392 ? 3.024 23.371 0.995 1.00 77.31 392 SER A N 1
ATOM 3208 C CA . SER A 1 392 ? 2.730 22.441 2.094 1.00 77.31 392 SER A CA 1
ATOM 3209 C C . SER A 1 392 ? 3.947 21.638 2.570 1.00 77.31 392 SER A C 1
ATOM 3211 O O . SER A 1 392 ? 3.799 20.777 3.436 1.00 77.31 392 SER A O 1
ATOM 3213 N N . VAL A 1 393 ? 5.126 21.867 1.989 1.00 83.88 393 VAL A N 1
ATOM 3214 C CA . VAL A 1 393 ? 6.370 21.190 2.370 1.00 83.88 393 VAL A CA 1
ATOM 3215 C C . VAL A 1 393 ? 6.772 21.620 3.788 1.00 83.88 393 VAL A C 1
ATOM 3217 O O . VAL A 1 393 ? 6.636 22.798 4.134 1.00 83.88 393 VAL A O 1
ATOM 3220 N N . PRO A 1 394 ? 7.290 20.710 4.636 1.00 82.19 394 PRO A N 1
ATOM 3221 C CA . PRO A 1 394 ? 7.923 21.105 5.891 1.00 82.19 394 PRO A CA 1
ATOM 3222 C C . PRO A 1 394 ? 9.022 22.147 5.639 1.00 82.19 394 PRO A C 1
ATOM 3224 O O . PRO A 1 394 ? 9.911 21.907 4.832 1.00 82.19 394 PRO A O 1
ATOM 3227 N N . LYS A 1 395 ? 8.975 23.299 6.321 1.00 83.12 395 LYS A N 1
ATOM 3228 C CA . LYS A 1 395 ? 9.850 24.461 6.042 1.00 83.12 395 LYS A CA 1
ATOM 3229 C C . LYS A 1 395 ? 11.343 24.139 5.973 1.00 83.12 395 LYS A C 1
ATOM 3231 O O . LYS A 1 395 ? 12.096 24.800 5.276 1.00 83.12 395 LYS A O 1
ATOM 3236 N N . ASP A 1 396 ? 11.791 23.154 6.733 1.00 84.56 396 ASP A N 1
ATOM 3237 C CA . ASP A 1 396 ? 13.185 22.729 6.789 1.00 84.56 396 ASP A CA 1
ATOM 3238 C C . ASP A 1 396 ? 13.615 21.841 5.603 1.00 84.56 396 ASP A C 1
ATOM 3240 O O . ASP A 1 396 ? 14.813 21.702 5.344 1.00 84.56 396 ASP A O 1
ATOM 3244 N N . LEU A 1 397 ? 12.648 21.291 4.864 1.00 88.19 397 LEU A N 1
ATOM 3245 C CA . LEU A 1 397 ? 12.818 20.588 3.590 1.00 88.19 397 LEU A CA 1
ATOM 3246 C C . LEU A 1 397 ? 12.539 21.480 2.370 1.00 88.19 397 LEU A C 1
ATOM 3248 O O . LEU A 1 397 ? 12.682 21.008 1.247 1.00 88.19 397 LEU A O 1
ATOM 3252 N N . GLU A 1 398 ? 12.124 22.733 2.567 1.00 87.62 398 GLU A N 1
ATOM 3253 C CA . GLU A 1 398 ? 11.783 23.646 1.475 1.00 87.62 398 GLU A CA 1
ATOM 3254 C C . GLU A 1 398 ? 13.012 23.956 0.608 1.00 87.62 398 GLU A C 1
ATOM 3256 O O . GLU A 1 398 ? 14.077 24.328 1.106 1.00 87.62 398 GLU A O 1
ATOM 3261 N N . VAL A 1 399 ? 12.848 23.821 -0.709 1.00 85.81 399 VAL A N 1
ATOM 3262 C CA . VAL A 1 399 ? 13.865 24.208 -1.695 1.00 85.81 399 VAL A CA 1
ATOM 3263 C C . VAL A 1 399 ? 13.693 25.682 -2.024 1.00 85.81 399 VAL A C 1
ATOM 3265 O O . VAL A 1 399 ? 12.622 26.110 -2.461 1.00 85.81 399 VAL A O 1
ATOM 3268 N N . THR A 1 400 ? 14.755 26.471 -1.845 1.00 86.25 400 THR A N 1
ATOM 3269 C CA . THR A 1 400 ? 14.690 27.907 -2.123 1.00 86.25 400 THR A CA 1
ATOM 3270 C C . THR A 1 400 ? 14.615 28.186 -3.625 1.00 86.25 400 THR A C 1
ATOM 3272 O O . THR A 1 400 ? 14.976 27.363 -4.466 1.00 86.25 400 THR A O 1
ATOM 3275 N N . ARG A 1 401 ? 14.196 29.403 -3.993 1.00 83.81 401 ARG A N 1
ATOM 3276 C CA . ARG A 1 401 ? 14.199 29.840 -5.399 1.00 83.81 401 ARG A CA 1
ATOM 3277 C C . ARG A 1 401 ? 15.600 29.795 -6.027 1.00 83.81 401 ARG A C 1
ATOM 3279 O O . ARG A 1 401 ? 15.721 29.473 -7.202 1.00 83.81 401 ARG A O 1
ATOM 3286 N N . LEU A 1 402 ? 16.642 30.102 -5.252 1.00 83.69 402 LEU A N 1
ATOM 3287 C CA . LEU A 1 402 ? 18.029 30.037 -5.722 1.00 83.69 402 LEU A CA 1
ATOM 3288 C C . LEU A 1 402 ? 18.458 28.587 -5.978 1.00 83.69 402 LEU A C 1
ATOM 3290 O O . LEU A 1 402 ? 19.074 28.308 -7.004 1.00 83.69 402 LEU A O 1
ATOM 3294 N N . ASP A 1 403 ? 18.079 27.670 -5.086 1.00 84.25 403 ASP A N 1
ATOM 3295 C CA . ASP A 1 403 ? 18.344 26.239 -5.252 1.00 84.25 403 ASP A CA 1
ATOM 3296 C C . ASP A 1 403 ? 17.619 25.676 -6.478 1.00 84.25 403 ASP A C 1
ATOM 3298 O O . ASP A 1 403 ? 18.189 24.899 -7.235 1.00 84.25 403 ASP A O 1
ATOM 3302 N N . GLU A 1 404 ? 16.379 26.096 -6.734 1.00 81.81 404 GLU A N 1
ATOM 3303 C CA . GLU A 1 404 ? 15.652 25.705 -7.943 1.00 81.81 404 GLU A CA 1
ATOM 3304 C C . GLU A 1 404 ? 16.322 26.216 -9.221 1.00 81.81 404 GLU A C 1
ATOM 3306 O O . GLU A 1 404 ? 16.454 25.463 -10.189 1.00 81.81 404 GLU A O 1
ATOM 3311 N N . GLU A 1 405 ? 16.729 27.488 -9.245 1.00 82.75 405 GLU A N 1
ATOM 3312 C CA . GLU A 1 405 ? 17.457 28.053 -10.380 1.00 82.75 405 GLU A CA 1
ATOM 3313 C C . GLU A 1 405 ? 18.732 27.244 -10.647 1.00 82.75 405 GLU A C 1
ATOM 3315 O O . GLU A 1 405 ? 19.055 26.973 -11.801 1.00 82.75 405 GLU A O 1
ATOM 3320 N N . GLU A 1 406 ? 19.419 26.787 -9.601 1.00 82.31 406 GLU A N 1
ATOM 3321 C CA . GLU A 1 406 ? 20.590 25.922 -9.724 1.00 82.31 406 GLU A CA 1
ATOM 3322 C C . GLU A 1 406 ? 20.246 24.495 -10.188 1.00 82.31 406 GLU A C 1
ATOM 3324 O O . GLU A 1 406 ? 20.943 23.949 -11.040 1.00 82.31 406 GLU A O 1
ATOM 3329 N N . LEU A 1 407 ? 19.146 23.909 -9.703 1.00 77.44 407 LEU A N 1
ATOM 3330 C CA . LEU A 1 407 ? 18.661 22.584 -10.113 1.00 77.44 407 LEU A CA 1
ATOM 3331 C C . LEU A 1 407 ? 18.213 22.540 -11.586 1.00 77.44 407 LEU A C 1
ATOM 3333 O O . LEU A 1 407 ? 18.284 21.483 -12.210 1.00 77.44 407 LEU A O 1
ATOM 3337 N N . ARG A 1 408 ? 17.731 23.662 -12.138 1.00 77.38 408 ARG A N 1
ATOM 3338 C CA . ARG A 1 408 ? 17.213 23.756 -13.517 1.00 77.38 408 ARG A CA 1
ATOM 3339 C C . ARG A 1 408 ? 18.246 24.256 -14.538 1.00 77.38 408 ARG A C 1
ATOM 3341 O O . ARG A 1 408 ? 18.007 24.139 -15.739 1.00 77.38 408 ARG A O 1
ATOM 3348 N N . LYS A 1 409 ? 19.380 24.821 -14.108 1.00 79.25 409 LYS A N 1
ATOM 3349 C CA . LYS A 1 409 ? 20.448 25.273 -15.018 1.00 79.25 409 LYS A CA 1
ATOM 3350 C C . LYS A 1 409 ? 21.105 24.094 -15.730 1.00 79.25 409 LYS A C 1
ATOM 3352 O O . LYS A 1 409 ? 21.409 23.075 -15.116 1.00 79.25 409 LYS A O 1
ATOM 3357 N N . LYS A 1 410 ? 21.421 24.279 -17.017 1.00 70.00 410 LYS A N 1
ATOM 3358 C CA . LYS A 1 410 ? 22.158 23.284 -17.812 1.00 70.00 410 LYS A CA 1
ATOM 3359 C C . LYS A 1 410 ? 23.509 22.930 -17.176 1.00 70.00 410 LYS A C 1
ATOM 3361 O O . LYS A 1 410 ? 23.795 21.748 -17.043 1.00 70.00 410 LYS A O 1
ATOM 3366 N N . ASP A 1 411 ? 24.241 23.941 -16.704 1.00 73.94 411 ASP A N 1
ATOM 3367 C CA . ASP A 1 411 ? 25.562 23.807 -16.064 1.00 73.94 411 ASP A CA 1
ATOM 3368 C C . ASP A 1 411 ? 25.500 23.933 -14.526 1.00 73.94 411 ASP A C 1
ATOM 3370 O O . ASP A 1 411 ? 26.488 24.283 -13.876 1.00 73.94 411 ASP A O 1
ATOM 3374 N N . GLY A 1 412 ? 24.318 23.728 -13.935 1.00 70.75 412 GLY A N 1
ATOM 3375 C CA . GLY A 1 412 ? 24.120 23.843 -12.491 1.00 70.75 412 GLY A CA 1
ATOM 3376 C C . GLY A 1 412 ? 24.810 22.728 -11.702 1.00 70.75 412 GLY A C 1
ATOM 3377 O O . GLY A 1 412 ? 25.154 21.674 -12.242 1.00 70.75 412 GLY A O 1
ATOM 3378 N N . LYS A 1 413 ? 24.982 22.934 -10.391 1.00 78.38 413 LYS A N 1
ATOM 3379 C CA . LYS A 1 413 ? 25.482 21.914 -9.451 1.00 78.38 413 LYS A CA 1
ATOM 3380 C C . LYS A 1 413 ? 24.345 21.362 -8.577 1.00 78.38 413 LYS A C 1
ATOM 3382 O O . LYS A 1 413 ? 24.266 21.716 -7.403 1.00 78.38 413 LYS A O 1
ATOM 3387 N N . PRO A 1 414 ? 23.481 20.467 -9.094 1.00 75.94 414 PRO A N 1
ATOM 3388 C CA . PRO A 1 414 ? 22.319 19.959 -8.359 1.00 75.94 414 PRO A CA 1
ATOM 3389 C C . PRO A 1 414 ? 22.685 19.014 -7.203 1.00 75.94 414 PRO A C 1
ATOM 3391 O O . PRO A 1 414 ? 21.974 18.956 -6.201 1.00 75.94 414 PRO A O 1
ATOM 3394 N N . LYS A 1 415 ? 23.804 18.281 -7.306 1.00 77.88 415 LYS A N 1
ATOM 3395 C CA . LYS A 1 415 ? 24.146 17.192 -6.372 1.00 77.88 415 LYS A CA 1
ATOM 3396 C C . LYS A 1 415 ? 24.174 17.604 -4.888 1.00 77.88 415 LYS A C 1
ATOM 3398 O O . LYS A 1 415 ? 23.559 16.894 -4.094 1.00 77.88 415 LYS A O 1
ATOM 3403 N N . PRO A 1 416 ? 24.807 18.723 -4.477 1.00 84.06 416 PRO A N 1
ATOM 3404 C CA . PRO A 1 416 ? 24.817 19.147 -3.074 1.00 84.06 416 PRO A CA 1
ATOM 3405 C C . PRO A 1 416 ? 23.421 19.409 -2.493 1.00 84.06 416 PRO A C 1
ATOM 3407 O O . PRO A 1 416 ? 23.158 19.001 -1.365 1.00 84.06 416 PRO A O 1
ATOM 3410 N N . ILE A 1 417 ? 22.520 20.029 -3.266 1.00 83.44 417 ILE A N 1
ATOM 3411 C CA . ILE A 1 417 ? 21.143 20.344 -2.840 1.00 83.44 417 ILE A CA 1
ATOM 3412 C C . ILE A 1 417 ? 20.356 19.051 -2.606 1.00 83.44 417 ILE A C 1
ATOM 3414 O O . ILE A 1 417 ? 19.674 18.884 -1.592 1.00 83.44 417 ILE A O 1
ATOM 3418 N N . VAL A 1 418 ? 20.482 18.101 -3.535 1.00 81.88 418 VAL A N 1
ATOM 3419 C CA . VAL A 1 418 ? 19.813 16.802 -3.434 1.00 81.88 418 VAL A CA 1
ATOM 3420 C C . VAL A 1 418 ? 20.359 15.998 -2.247 1.00 81.88 418 VAL A C 1
ATOM 3422 O O . VAL A 1 418 ? 19.570 15.456 -1.479 1.00 81.88 418 VAL A O 1
ATOM 3425 N N . ILE A 1 419 ? 21.683 15.968 -2.046 1.00 85.12 419 ILE A N 1
ATOM 3426 C CA . ILE A 1 419 ? 22.331 15.296 -0.904 1.00 85.12 419 ILE A CA 1
ATOM 3427 C C . ILE A 1 419 ? 21.858 15.880 0.433 1.00 85.12 419 ILE A C 1
ATOM 3429 O O . ILE A 1 419 ? 21.523 15.121 1.342 1.00 85.12 419 ILE A O 1
ATOM 3433 N N . ASP A 1 420 ? 21.811 17.208 0.563 1.00 87.81 420 ASP A N 1
ATOM 3434 C CA . ASP A 1 420 ? 21.318 17.871 1.776 1.00 87.81 420 ASP A CA 1
ATOM 3435 C C . ASP A 1 420 ? 19.855 17.498 2.063 1.00 87.81 420 ASP A C 1
ATOM 3437 O O . ASP A 1 420 ? 19.511 17.103 3.178 1.00 87.81 420 ASP A O 1
ATOM 3441 N N . THR A 1 421 ? 19.011 17.514 1.029 1.00 88.81 421 THR A N 1
ATOM 3442 C CA . THR A 1 421 ? 17.597 17.127 1.145 1.00 88.81 421 THR A CA 1
ATOM 3443 C C . THR A 1 421 ? 17.445 15.669 1.589 1.00 88.81 421 THR A C 1
ATOM 3445 O O . THR A 1 421 ? 16.691 15.380 2.519 1.00 88.81 421 THR A O 1
ATOM 3448 N N . VAL A 1 422 ? 18.207 14.748 0.989 1.00 88.31 422 VAL A N 1
ATOM 3449 C CA . VAL A 1 422 ? 18.234 13.324 1.367 1.00 88.31 422 VAL A CA 1
ATOM 3450 C C . VAL A 1 422 ? 18.636 13.146 2.831 1.00 88.31 422 VAL A C 1
ATOM 3452 O O . VAL A 1 422 ? 17.963 12.421 3.565 1.00 88.31 422 VAL A O 1
ATOM 3455 N N . ARG A 1 423 ? 19.688 13.839 3.284 1.00 90.75 423 ARG A N 1
ATOM 3456 C CA . ARG A 1 423 ? 20.146 13.787 4.682 1.00 90.75 423 ARG A CA 1
ATOM 3457 C C . ARG A 1 423 ? 19.084 14.288 5.652 1.00 90.75 423 ARG A C 1
ATOM 3459 O O . ARG A 1 423 ? 18.865 13.660 6.685 1.00 90.75 423 ARG A O 1
ATOM 3466 N N . LYS A 1 424 ? 18.385 15.373 5.315 1.00 93.00 424 LYS A N 1
ATOM 3467 C CA . LYS A 1 424 ? 17.283 15.895 6.135 1.00 93.00 424 LYS A CA 1
ATOM 3468 C C . LYS A 1 424 ? 16.120 14.906 6.224 1.00 93.00 424 LYS A C 1
ATOM 3470 O O . LYS A 1 424 ? 15.620 14.664 7.320 1.00 93.00 424 LYS A O 1
ATOM 3475 N N . ILE A 1 425 ? 15.714 14.293 5.108 1.00 93.00 425 ILE A N 1
ATOM 3476 C CA . ILE A 1 425 ? 14.651 13.271 5.095 1.00 93.00 425 ILE A CA 1
ATOM 3477 C C . ILE A 1 425 ? 15.048 12.062 5.950 1.00 93.00 425 ILE A C 1
ATOM 3479 O O . ILE A 1 425 ? 14.252 11.610 6.774 1.00 93.00 425 ILE A O 1
ATOM 3483 N N . ALA A 1 426 ? 16.279 11.565 5.792 1.00 92.75 426 ALA A N 1
ATOM 3484 C CA . ALA A 1 426 ? 16.802 10.464 6.597 1.00 92.75 426 ALA A CA 1
ATOM 3485 C C . ALA A 1 426 ? 16.812 10.814 8.095 1.00 92.75 426 ALA A C 1
ATOM 3487 O O . ALA A 1 426 ? 16.316 10.033 8.907 1.00 92.75 426 ALA A O 1
ATOM 3488 N N . GLY A 1 427 ? 17.258 12.023 8.451 1.00 94.81 427 GLY A N 1
ATOM 3489 C CA . GLY A 1 427 ? 17.238 12.517 9.828 1.00 94.81 427 GLY A CA 1
ATOM 3490 C C . GLY A 1 427 ? 15.829 12.611 10.426 1.00 94.81 427 GLY A C 1
ATOM 3491 O O . GLY A 1 427 ? 15.635 12.285 11.599 1.00 94.81 427 GLY A O 1
ATOM 3492 N N . HIS A 1 428 ? 14.816 12.992 9.636 1.00 95.69 428 HIS A N 1
ATOM 3493 C CA . HIS A 1 428 ? 13.415 12.945 10.081 1.00 95.69 428 HIS A CA 1
ATOM 3494 C C . HIS A 1 428 ? 12.938 11.523 10.334 1.00 95.69 428 HIS A C 1
ATOM 3496 O O . HIS A 1 428 ? 12.353 11.263 11.385 1.00 95.69 428 HIS A O 1
ATOM 3502 N N . TYR A 1 429 ? 13.198 10.600 9.406 1.00 95.56 429 TYR A N 1
ATOM 3503 C CA . TYR A 1 429 ? 12.875 9.187 9.597 1.00 95.56 429 TYR A CA 1
ATOM 3504 C C . TYR A 1 429 ? 13.504 8.642 10.894 1.00 95.56 429 TYR A C 1
ATOM 3506 O O . TYR A 1 429 ? 12.795 8.070 11.725 1.00 95.56 429 TYR A O 1
ATOM 3514 N N . GLU A 1 430 ? 14.803 8.876 11.111 1.00 95.62 430 GLU A N 1
ATOM 3515 C CA . GLU A 1 430 ? 15.530 8.396 12.293 1.00 95.62 430 GLU A CA 1
ATOM 3516 C C . GLU A 1 430 ? 14.963 8.977 13.589 1.00 95.62 430 GLU A C 1
ATOM 3518 O O . GLU A 1 430 ? 14.733 8.243 14.555 1.00 95.62 430 GLU A O 1
ATOM 3523 N N . LYS A 1 431 ? 14.676 10.284 13.599 1.00 96.62 431 LYS A N 1
ATOM 3524 C CA . LYS A 1 431 ? 14.046 10.974 14.729 1.00 96.62 431 LYS A CA 1
ATOM 3525 C C . LYS A 1 431 ? 12.717 10.323 15.111 1.00 96.62 431 LYS A C 1
ATOM 3527 O O . LYS A 1 431 ? 12.485 10.075 16.293 1.00 96.62 431 LYS A O 1
ATOM 3532 N N . TRP A 1 432 ? 11.844 10.070 14.139 1.00 96.94 432 TRP A N 1
ATOM 3533 C CA . TRP A 1 432 ? 10.501 9.549 14.399 1.00 96.94 432 TRP A CA 1
ATOM 3534 C C . TRP A 1 432 ? 10.504 8.062 14.766 1.00 96.94 432 TRP A C 1
ATOM 3536 O O . TRP A 1 432 ? 9.818 7.678 15.711 1.00 96.94 432 TRP A O 1
ATOM 3546 N N . ILE A 1 433 ? 11.350 7.240 14.133 1.00 95.94 433 ILE A N 1
ATOM 3547 C CA . ILE A 1 433 ? 11.548 5.847 14.568 1.00 95.94 433 ILE A CA 1
ATOM 3548 C C . ILE A 1 433 ? 12.090 5.774 15.992 1.00 95.94 433 ILE A C 1
ATOM 3550 O O . ILE A 1 433 ? 11.657 4.919 16.768 1.00 95.94 433 ILE A O 1
ATOM 3554 N N . LYS A 1 434 ? 13.035 6.649 16.348 1.00 96.88 434 LYS A N 1
ATOM 3555 C CA . LYS A 1 434 ? 13.588 6.696 17.701 1.00 96.88 434 LYS A CA 1
ATOM 3556 C C . LYS A 1 434 ? 12.504 7.036 18.724 1.00 96.88 434 LYS A C 1
ATOM 3558 O O . LYS A 1 434 ? 12.340 6.281 19.676 1.00 96.88 434 LYS A O 1
ATOM 3563 N N . LYS A 1 435 ? 11.721 8.093 18.484 1.00 95.62 435 LYS A N 1
ATOM 3564 C CA . LYS A 1 435 ? 10.597 8.468 19.355 1.00 95.62 435 LYS A CA 1
ATOM 3565 C C . LYS A 1 435 ? 9.582 7.338 19.525 1.00 95.62 435 LYS A C 1
ATOM 3567 O O . LYS A 1 435 ? 9.207 7.022 20.648 1.00 95.62 435 LYS A O 1
ATOM 3572 N N . ALA A 1 436 ? 9.193 6.682 18.431 1.00 94.31 436 ALA A N 1
ATOM 3573 C CA . ALA A 1 436 ? 8.252 5.568 18.484 1.00 94.31 436 ALA A CA 1
ATOM 3574 C C . ALA A 1 436 ? 8.744 4.422 19.385 1.00 94.31 436 ALA A C 1
ATOM 3576 O O . ALA A 1 436 ? 7.964 3.862 20.155 1.00 94.31 436 ALA A O 1
ATOM 3577 N N . LYS A 1 437 ? 10.040 4.083 19.306 1.00 94.25 437 LYS A N 1
ATOM 3578 C CA . LYS A 1 437 ? 10.667 3.080 20.181 1.00 94.25 437 LYS A CA 1
ATOM 3579 C C . LYS A 1 437 ? 10.692 3.543 21.635 1.00 94.25 437 LYS A C 1
ATOM 3581 O O . LYS A 1 437 ? 10.279 2.785 22.501 1.00 94.25 437 LYS A O 1
ATOM 3586 N N . GLU A 1 438 ? 11.103 4.786 21.891 1.00 93.62 438 GLU A N 1
ATOM 3587 C CA . GLU A 1 438 ? 11.145 5.369 23.240 1.00 93.62 438 GLU A CA 1
ATOM 3588 C C . GLU A 1 438 ? 9.766 5.356 23.920 1.00 93.62 438 GLU A C 1
ATOM 3590 O O . GLU A 1 438 ? 9.672 5.002 25.091 1.00 93.62 438 GLU A O 1
ATOM 3595 N N . ILE A 1 439 ? 8.691 5.666 23.187 1.00 89.44 439 ILE A N 1
ATOM 3596 C CA . ILE A 1 439 ? 7.317 5.620 23.712 1.00 89.44 439 ILE A CA 1
ATOM 3597 C C . ILE A 1 439 ? 6.871 4.181 24.001 1.00 89.44 439 ILE A C 1
ATOM 3599 O O . ILE A 1 439 ? 6.220 3.926 25.012 1.00 89.44 439 ILE A O 1
ATOM 3603 N N . ALA A 1 440 ? 7.198 3.232 23.121 1.00 85.00 440 ALA A N 1
ATOM 3604 C CA . ALA A 1 440 ? 6.794 1.835 23.281 1.00 85.00 440 ALA A CA 1
ATOM 3605 C C . ALA A 1 440 ? 7.588 1.087 24.369 1.00 85.00 440 ALA A C 1
ATOM 3607 O O . ALA A 1 440 ? 7.101 0.098 24.926 1.00 85.00 440 ALA A O 1
ATOM 3608 N N . GLU A 1 441 ? 8.809 1.543 24.653 1.00 86.88 441 GLU A N 1
ATOM 3609 C CA . GLU A 1 441 ? 9.712 1.005 25.676 1.00 86.88 441 GLU A CA 1
ATOM 3610 C C . GLU A 1 441 ? 9.659 1.797 26.996 1.00 86.88 441 GLU A C 1
ATOM 3612 O O . GLU A 1 441 ? 10.424 1.495 27.914 1.00 86.88 441 GLU A O 1
ATOM 3617 N N . ASP A 1 442 ? 8.748 2.772 27.120 1.00 83.00 442 ASP A N 1
ATOM 3618 C CA . ASP A 1 442 ? 8.581 3.592 28.322 1.00 83.00 442 ASP A CA 1
ATOM 3619 C C . ASP A 1 442 ? 8.298 2.700 29.553 1.00 83.00 442 ASP A C 1
ATOM 3621 O O . ASP A 1 442 ? 7.254 2.037 29.617 1.00 83.00 442 ASP A O 1
ATOM 3625 N N . PRO A 1 443 ? 9.206 2.658 30.549 1.00 74.44 443 PRO A N 1
ATOM 3626 C CA . PRO A 1 443 ? 9.084 1.753 31.689 1.00 74.44 443 PRO A CA 1
ATOM 3627 C C . PRO A 1 443 ? 7.900 2.100 32.598 1.00 74.44 443 PRO A C 1
ATOM 3629 O O . PRO A 1 443 ? 7.421 1.231 33.334 1.00 74.44 443 PRO A O 1
ATOM 3632 N N . ASP A 1 444 ? 7.413 3.342 32.540 1.00 74.31 444 ASP A N 1
ATOM 3633 C CA . ASP A 1 444 ? 6.273 3.799 33.329 1.00 74.31 444 ASP A CA 1
ATOM 3634 C C . ASP A 1 444 ? 4.935 3.328 32.733 1.00 74.31 444 ASP A C 1
ATOM 3636 O O . ASP A 1 444 ? 3.915 3.341 33.424 1.00 74.31 444 ASP A O 1
ATOM 3640 N N . VAL A 1 445 ? 4.914 2.877 31.469 1.00 77.06 445 VAL A N 1
ATOM 3641 C CA . VAL A 1 445 ? 3.681 2.508 30.765 1.00 77.06 445 VAL A CA 1
ATOM 3642 C C . VAL A 1 445 ? 3.605 1.008 30.507 1.00 77.06 445 VAL A C 1
ATOM 3644 O O . VAL A 1 445 ? 4.303 0.416 29.684 1.00 77.06 445 VAL A O 1
ATOM 3647 N N . LYS A 1 446 ? 2.650 0.353 31.169 1.00 78.75 446 LYS A N 1
ATOM 3648 C CA . LYS A 1 446 ? 2.445 -1.091 31.038 1.00 78.75 446 LYS A CA 1
ATOM 3649 C C . LYS A 1 446 ? 1.432 -1.414 29.950 1.00 78.75 446 LYS A C 1
ATOM 3651 O O . LYS A 1 446 ? 0.292 -1.743 30.247 1.00 78.75 446 LYS A O 1
ATOM 3656 N N . TRP A 1 447 ? 1.870 -1.517 28.695 1.00 80.44 447 TRP A N 1
ATOM 3657 C CA . TRP A 1 447 ? 1.025 -2.046 27.601 1.00 80.44 447 TRP A CA 1
ATOM 3658 C C . TRP A 1 447 ? 0.402 -3.424 27.914 1.00 80.44 447 TRP A C 1
ATOM 3660 O O . TRP A 1 447 ? -0.582 -3.818 27.298 1.00 80.44 447 TRP A O 1
ATOM 3670 N N . GLY A 1 448 ? 0.953 -4.164 28.886 1.00 78.00 448 GLY A N 1
ATOM 3671 C CA . GLY A 1 448 ? 0.397 -5.420 29.389 1.00 78.00 448 GLY A CA 1
ATOM 3672 C C . GLY A 1 448 ? -1.034 -5.330 29.938 1.00 78.00 448 GLY A C 1
ATOM 3673 O O . GLY A 1 448 ? -1.697 -6.362 29.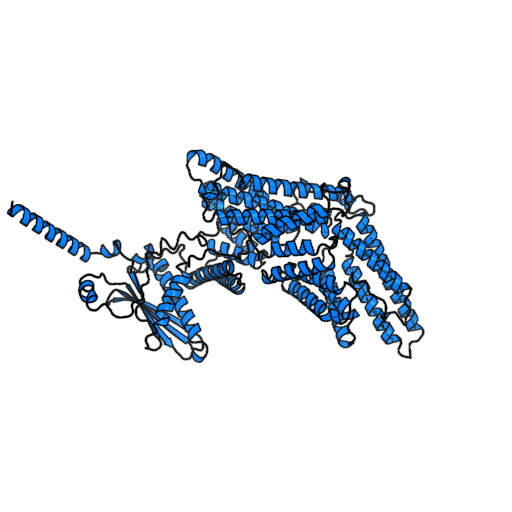982 1.00 78.00 448 GLY A O 1
ATOM 3674 N N . VAL A 1 449 ? -1.518 -4.137 30.315 1.00 80.38 449 VAL A N 1
ATOM 3675 C CA . VAL A 1 449 ? -2.904 -3.940 30.780 1.00 80.38 449 VAL A CA 1
ATOM 3676 C C . VAL A 1 449 ? -3.928 -3.883 29.641 1.00 80.38 449 VAL A C 1
ATOM 3678 O O . VAL A 1 449 ? -5.129 -4.020 29.878 1.00 80.38 449 VAL A O 1
ATOM 3681 N N . LEU A 1 450 ? -3.472 -3.706 28.397 1.00 75.94 450 LEU A N 1
ATOM 3682 C CA . LEU A 1 450 ? -4.339 -3.708 27.224 1.00 75.94 450 LEU A CA 1
ATOM 3683 C C . LEU A 1 450 ? -4.800 -5.132 26.892 1.00 75.94 450 LEU A C 1
ATOM 3685 O O . LEU A 1 450 ? -4.060 -6.110 27.027 1.00 75.94 450 LEU A O 1
ATOM 3689 N N . VAL A 1 451 ? -6.033 -5.248 26.400 1.00 70.62 451 VAL A N 1
ATOM 3690 C CA . VAL A 1 451 ? -6.560 -6.517 25.884 1.00 70.62 451 VAL A CA 1
ATOM 3691 C C . VAL A 1 451 ? -5.739 -6.941 24.664 1.00 70.62 451 VAL A C 1
ATOM 3693 O O . VAL A 1 451 ? -5.418 -6.114 23.811 1.00 70.62 451 VAL A O 1
ATOM 3696 N N . ASP A 1 452 ? -5.386 -8.225 24.588 1.00 69.50 452 ASP A N 1
ATOM 3697 C CA . ASP A 1 452 ? -4.518 -8.801 23.551 1.00 69.50 452 ASP A CA 1
ATOM 3698 C C . ASP A 1 452 ? -3.129 -8.143 23.442 1.00 69.50 452 ASP A C 1
ATOM 3700 O O . ASP A 1 452 ? -2.533 -8.103 22.363 1.00 69.50 452 ASP A O 1
ATOM 3704 N N . CYS A 1 453 ? -2.573 -7.648 24.554 1.00 73.38 453 CYS A N 1
ATOM 3705 C CA . CYS A 1 453 ? -1.302 -6.914 24.573 1.00 73.38 453 CYS A CA 1
ATOM 3706 C C . CYS A 1 453 ? -0.142 -7.613 23.840 1.00 73.38 453 CYS A C 1
ATOM 3708 O O . CYS A 1 453 ? 0.654 -6.946 23.184 1.00 73.38 453 CYS A O 1
ATOM 3710 N N . LYS A 1 454 ? -0.045 -8.950 23.901 1.00 75.38 454 LYS A N 1
ATOM 3711 C CA . LYS A 1 454 ? 0.987 -9.716 23.178 1.00 75.38 454 LYS A CA 1
ATOM 3712 C C . LYS A 1 454 ? 0.874 -9.539 21.663 1.00 75.38 454 LYS A C 1
ATOM 3714 O O . LYS A 1 454 ? 1.885 -9.296 21.011 1.00 75.38 454 LYS A O 1
ATOM 3719 N N . ARG A 1 455 ? -0.346 -9.625 21.122 1.00 75.94 455 ARG A N 1
ATOM 3720 C CA . ARG A 1 455 ? -0.628 -9.434 19.693 1.00 75.94 455 ARG A CA 1
ATOM 3721 C C . ARG A 1 455 ? -0.359 -7.989 19.283 1.00 75.94 455 ARG A C 1
ATOM 3723 O O . ARG A 1 455 ? 0.369 -7.774 18.326 1.00 75.94 455 ARG A O 1
ATOM 3730 N N . ARG A 1 456 ? -0.862 -7.019 20.057 1.00 77.56 456 ARG A N 1
ATOM 3731 C CA . ARG A 1 456 ? -0.635 -5.578 19.829 1.00 77.56 456 ARG A CA 1
ATOM 3732 C C . ARG A 1 456 ? 0.852 -5.219 19.773 1.00 77.56 456 ARG A C 1
ATOM 3734 O O . ARG A 1 456 ? 1.287 -4.527 18.860 1.00 77.56 456 ARG A O 1
ATOM 3741 N N . LYS A 1 457 ? 1.648 -5.737 20.718 1.00 80.94 457 LYS A N 1
ATOM 3742 C CA . LYS A 1 457 ? 3.107 -5.554 20.734 1.00 80.94 457 LYS A CA 1
ATOM 3743 C C . LYS A 1 457 ? 3.788 -6.207 19.535 1.00 80.94 457 LYS A C 1
ATOM 3745 O O . LYS A 1 457 ? 4.649 -5.578 18.931 1.00 80.94 457 LYS A O 1
ATOM 3750 N N . ALA A 1 458 ? 3.422 -7.445 19.197 1.00 80.75 458 ALA A N 1
ATOM 3751 C CA . ALA A 1 458 ? 3.980 -8.134 18.034 1.00 80.75 458 ALA A CA 1
ATOM 3752 C C . ALA A 1 458 ? 3.689 -7.365 16.736 1.00 80.75 458 ALA A C 1
ATOM 3754 O O . ALA A 1 458 ? 4.590 -7.169 15.926 1.00 80.75 458 ALA A O 1
ATOM 3755 N N . GLU A 1 459 ? 2.468 -6.849 16.587 1.00 80.12 459 GLU A N 1
ATOM 3756 C CA . GLU A 1 459 ? 2.081 -6.029 15.442 1.00 80.12 459 GLU A CA 1
ATOM 3757 C C . GLU A 1 459 ? 2.877 -4.721 15.381 1.00 80.12 459 GLU A C 1
ATOM 3759 O O . GLU A 1 459 ? 3.437 -4.386 14.339 1.00 80.12 459 GLU A O 1
ATOM 3764 N N . PHE A 1 460 ? 2.996 -4.006 16.502 1.00 85.12 460 PHE A N 1
ATOM 3765 C CA . PHE A 1 460 ? 3.787 -2.779 16.568 1.00 85.12 460 PHE A CA 1
ATOM 3766 C C . PHE A 1 460 ? 5.255 -3.026 16.183 1.00 85.12 460 PHE A C 1
ATOM 3768 O O . PHE A 1 460 ? 5.815 -2.308 15.352 1.00 85.12 460 PHE A O 1
ATOM 3775 N N . VAL A 1 461 ? 5.864 -4.088 16.720 1.00 87.81 461 VAL A N 1
ATOM 3776 C CA . VAL A 1 461 ? 7.232 -4.502 16.369 1.00 87.81 461 VAL A CA 1
ATOM 3777 C C . VAL A 1 461 ? 7.338 -4.850 14.885 1.00 87.81 461 VAL A C 1
ATOM 3779 O O . VAL A 1 461 ? 8.288 -4.421 14.229 1.00 87.81 461 VAL A O 1
ATOM 3782 N N . SER A 1 462 ? 6.358 -5.565 14.328 1.00 85.94 462 SER A N 1
ATOM 3783 C CA . SER A 1 462 ? 6.327 -5.859 12.897 1.00 85.94 462 SER A CA 1
ATOM 3784 C C . SER A 1 462 ? 6.229 -4.586 12.054 1.00 85.94 462 SER A C 1
ATOM 3786 O O . SER A 1 462 ? 6.850 -4.523 10.994 1.00 85.94 462 SER A O 1
ATOM 3788 N N . ARG A 1 463 ? 5.487 -3.559 12.492 1.00 87.19 463 ARG A N 1
ATOM 3789 C CA . ARG A 1 463 ? 5.414 -2.271 11.782 1.00 87.19 463 ARG A CA 1
ATOM 3790 C C . ARG A 1 463 ? 6.712 -1.486 11.850 1.00 87.19 463 ARG A C 1
ATOM 3792 O O . ARG A 1 463 ? 7.094 -0.886 10.847 1.00 87.19 463 ARG A O 1
ATOM 3799 N N . LEU A 1 464 ? 7.391 -1.499 12.997 1.00 91.31 464 LEU A N 1
ATOM 3800 C CA . LEU A 1 464 ? 8.728 -0.922 13.128 1.00 91.31 464 LEU A CA 1
ATOM 3801 C C . LEU A 1 464 ? 9.690 -1.580 12.139 1.00 91.31 464 LEU A C 1
ATOM 3803 O O . LEU A 1 464 ? 10.360 -0.886 11.384 1.00 91.31 464 LEU A O 1
ATOM 3807 N N . GLN A 1 465 ? 9.708 -2.913 12.101 1.00 93.25 465 GLN A N 1
ATOM 3808 C CA . GLN A 1 465 ? 10.552 -3.688 11.190 1.00 93.25 465 GLN A CA 1
ATOM 3809 C C . GLN A 1 465 ? 10.212 -3.427 9.721 1.00 93.25 465 GLN A C 1
ATOM 3811 O O . GLN A 1 465 ? 11.112 -3.217 8.915 1.00 93.25 465 GLN A O 1
ATOM 3816 N N . LEU A 1 466 ? 8.925 -3.372 9.371 1.00 91.38 466 LEU A N 1
ATOM 3817 C CA . LEU A 1 466 ? 8.486 -3.035 8.018 1.00 91.38 466 LEU A CA 1
ATOM 3818 C C . LEU A 1 466 ? 8.952 -1.633 7.618 1.00 91.38 466 LEU A C 1
ATOM 3820 O O . LEU A 1 466 ? 9.522 -1.451 6.546 1.00 91.38 466 LEU A O 1
ATOM 3824 N N . THR A 1 467 ? 8.739 -0.650 8.493 1.00 92.69 467 THR A N 1
ATOM 3825 C CA . THR A 1 467 ? 9.093 0.753 8.243 1.00 92.69 467 THR A CA 1
ATOM 3826 C C . THR A 1 467 ? 10.601 0.932 8.120 1.00 92.69 467 THR A C 1
ATOM 3828 O O . THR A 1 467 ? 11.066 1.581 7.186 1.00 92.69 467 THR A O 1
ATOM 3831 N N . SER A 1 468 ? 11.375 0.320 9.019 1.00 94.81 468 SER A N 1
ATOM 3832 C CA . SER A 1 468 ? 12.835 0.349 8.956 1.00 94.81 468 SER A CA 1
ATOM 3833 C C . SER A 1 468 ? 13.378 -0.386 7.742 1.00 94.81 468 SER A C 1
ATOM 3835 O O . SER A 1 468 ? 14.265 0.129 7.069 1.00 94.81 468 SER A O 1
ATOM 3837 N N . GLY A 1 469 ? 12.795 -1.535 7.407 1.00 95.44 469 GLY A N 1
ATOM 3838 C CA . GLY A 1 469 ? 13.140 -2.288 6.213 1.00 95.44 469 GLY A CA 1
ATOM 3839 C C . GLY A 1 469 ? 12.907 -1.490 4.929 1.00 95.44 469 GLY A C 1
ATOM 3840 O O . GLY A 1 469 ? 13.793 -1.403 4.079 1.00 95.44 469 GLY A O 1
ATOM 3841 N N . TYR A 1 470 ? 11.747 -0.837 4.825 1.00 94.00 470 TYR A N 1
ATOM 3842 C CA . TYR A 1 470 ? 11.421 0.042 3.705 1.00 94.00 470 TYR A CA 1
ATOM 3843 C C . TYR A 1 470 ? 12.379 1.233 3.598 1.00 94.00 470 TYR A C 1
ATOM 3845 O O . TYR A 1 470 ? 12.925 1.493 2.526 1.00 94.00 470 TYR A O 1
ATOM 3853 N N . ALA A 1 471 ? 12.615 1.938 4.706 1.00 94.12 471 ALA A N 1
ATOM 3854 C CA . ALA A 1 471 ? 13.504 3.092 4.731 1.00 94.12 471 ALA A CA 1
ATOM 3855 C C . ALA A 1 471 ? 14.941 2.710 4.355 1.00 94.12 471 ALA A C 1
ATOM 3857 O O . ALA A 1 471 ? 15.539 3.376 3.515 1.00 94.12 471 ALA A O 1
ATOM 3858 N N . ASN A 1 472 ? 15.466 1.606 4.895 1.00 95.06 472 ASN A N 1
ATOM 3859 C CA . ASN A 1 472 ? 16.796 1.108 4.549 1.00 95.06 472 ASN A CA 1
ATOM 3860 C C . ASN A 1 472 ? 16.904 0.733 3.067 1.00 95.06 472 ASN A C 1
ATOM 3862 O O . ASN A 1 472 ? 17.906 1.064 2.437 1.00 95.06 472 ASN A O 1
ATOM 3866 N N . TYR A 1 473 ? 15.871 0.118 2.481 1.00 94.25 473 TYR A N 1
ATOM 3867 C CA . TYR A 1 473 ? 15.842 -0.144 1.040 1.00 94.25 473 TYR A CA 1
ATOM 3868 C C . TYR A 1 473 ? 15.905 1.161 0.234 1.00 94.25 473 TYR A C 1
ATOM 3870 O O . TYR A 1 473 ? 16.770 1.314 -0.625 1.00 94.25 473 TYR A O 1
ATOM 3878 N N . ARG A 1 474 ? 15.056 2.143 0.560 1.00 91.69 474 ARG A N 1
ATOM 3879 C CA . ARG A 1 474 ? 15.040 3.440 -0.136 1.00 91.69 474 ARG A CA 1
ATOM 3880 C C . ARG A 1 474 ? 16.326 4.244 0.049 1.00 91.69 474 ARG A C 1
ATOM 3882 O O . ARG A 1 474 ? 16.757 4.925 -0.871 1.00 91.69 474 ARG A O 1
ATOM 3889 N N . MET A 1 475 ? 16.970 4.152 1.207 1.00 90.94 475 MET A N 1
ATOM 3890 C CA . MET A 1 475 ? 18.293 4.741 1.424 1.00 90.94 475 MET A CA 1
ATOM 3891 C C . MET A 1 475 ? 19.365 4.020 0.600 1.00 90.94 475 MET A C 1
ATOM 3893 O O . MET A 1 475 ? 20.213 4.681 0.010 1.00 90.94 475 MET A O 1
ATOM 3897 N N . ALA A 1 476 ? 19.296 2.690 0.466 1.00 90.12 476 ALA A N 1
ATOM 3898 C CA . ALA A 1 476 ? 20.194 1.935 -0.411 1.00 90.12 476 ALA A CA 1
ATOM 3899 C C . ALA A 1 476 ? 20.064 2.366 -1.887 1.00 90.12 476 ALA A C 1
ATOM 3901 O O . ALA A 1 476 ? 21.056 2.409 -2.615 1.00 90.12 476 ALA A O 1
ATOM 3902 N N . GLU A 1 477 ? 18.869 2.737 -2.357 1.00 86.62 477 GLU A N 1
ATOM 3903 C CA . GLU A 1 477 ? 18.671 3.286 -3.714 1.00 86.62 477 GLU A CA 1
ATOM 3904 C C . GLU A 1 477 ? 19.505 4.552 -3.979 1.00 86.62 477 GLU A C 1
ATOM 3906 O O . GLU A 1 477 ? 19.895 4.822 -5.120 1.00 86.62 477 GLU A O 1
ATOM 3911 N N . LEU A 1 478 ? 19.832 5.293 -2.920 1.00 83.44 478 LEU A N 1
ATOM 3912 C CA . LEU A 1 478 ? 20.596 6.535 -2.973 1.00 83.44 478 LEU A CA 1
ATOM 3913 C C . LEU A 1 478 ? 22.094 6.317 -2.784 1.00 83.44 478 LEU A C 1
ATOM 3915 O O . LEU A 1 478 ? 22.862 7.194 -3.157 1.00 83.44 478 LEU A O 1
ATOM 3919 N N . GLU A 1 479 ? 22.528 5.179 -2.246 1.00 84.38 479 GLU A N 1
ATOM 3920 C CA . GLU A 1 479 ? 23.939 4.916 -1.962 1.00 84.38 479 GLU A CA 1
ATOM 3921 C C . GLU A 1 479 ? 24.694 4.320 -3.146 1.00 84.38 479 GLU A C 1
ATOM 3923 O O . GLU A 1 479 ? 24.150 3.554 -3.950 1.00 84.38 479 GLU A O 1
ATOM 3928 N N . ASN A 1 480 ? 25.983 4.653 -3.224 1.00 73.62 480 ASN A N 1
ATOM 3929 C CA . ASN A 1 480 ? 26.891 4.065 -4.199 1.00 73.62 480 ASN A CA 1
ATOM 3930 C C . ASN A 1 480 ? 27.188 2.599 -3.828 1.00 73.62 480 ASN A C 1
ATOM 3932 O O . ASN A 1 480 ? 27.272 2.232 -2.653 1.00 73.62 480 ASN A O 1
ATOM 3936 N N . SER A 1 481 ? 27.404 1.758 -4.838 1.00 68.25 481 SER A N 1
ATOM 3937 C CA . SER A 1 481 ? 27.872 0.376 -4.683 1.00 68.25 481 SER A CA 1
ATOM 3938 C C . SER A 1 481 ? 29.367 0.279 -4.326 1.00 68.25 481 SER A C 1
ATOM 3940 O O . SER A 1 481 ? 29.881 -0.828 -4.168 1.00 68.25 481 SER A O 1
ATOM 3942 N N . SER A 1 482 ? 30.072 1.412 -4.194 1.00 63.75 482 SER A N 1
ATOM 3943 C CA . SER A 1 482 ? 31.453 1.467 -3.694 1.00 63.75 482 SER A CA 1
ATOM 3944 C C . SER A 1 482 ? 31.553 0.889 -2.277 1.00 63.75 482 SER A C 1
ATOM 3946 O O . SER A 1 482 ? 30.724 1.153 -1.407 1.00 63.75 482 SER A O 1
ATOM 3948 N N . ASN A 1 483 ? 32.616 0.122 -2.023 1.00 61.09 483 ASN A N 1
ATOM 3949 C CA . ASN A 1 483 ? 32.926 -0.392 -0.685 1.00 61.09 483 ASN A CA 1
ATOM 3950 C C . ASN A 1 483 ? 33.558 0.676 0.231 1.00 61.09 483 ASN A C 1
ATOM 3952 O O . ASN A 1 483 ? 33.864 0.385 1.389 1.00 61.09 483 ASN A O 1
ATOM 3956 N N . ILE A 1 484 ? 33.788 1.891 -0.276 1.00 63.62 484 ILE A N 1
ATOM 3957 C CA . ILE A 1 484 ? 34.426 2.989 0.455 1.00 63.62 484 ILE A CA 1
ATOM 3958 C C . ILE A 1 484 ? 33.340 3.837 1.121 1.00 63.62 484 ILE A C 1
ATOM 3960 O O . ILE A 1 484 ? 32.526 4.460 0.445 1.00 63.62 484 ILE A O 1
ATOM 3964 N N . LYS A 1 485 ? 33.326 3.868 2.461 1.00 61.88 485 LYS A N 1
ATOM 3965 C CA . LYS A 1 485 ? 32.333 4.637 3.235 1.00 61.88 485 LYS A CA 1
ATOM 3966 C C . LYS A 1 485 ? 32.435 6.148 3.022 1.00 61.88 485 LYS A C 1
ATOM 3968 O O . LYS A 1 485 ? 31.416 6.825 3.096 1.00 61.88 485 LYS A O 1
ATOM 3973 N N . ASP A 1 486 ? 33.621 6.667 2.728 1.00 60.53 486 ASP A N 1
ATOM 3974 C CA . ASP A 1 486 ? 33.836 8.109 2.552 1.00 60.53 486 ASP A CA 1
ATOM 3975 C C . ASP A 1 486 ? 33.138 8.674 1.295 1.00 60.53 486 ASP A C 1
ATOM 3977 O O . ASP A 1 486 ? 32.910 9.878 1.215 1.00 60.53 486 ASP A O 1
ATOM 3981 N N . ASP A 1 487 ? 32.708 7.803 0.372 1.00 68.19 487 ASP A N 1
ATOM 3982 C CA . ASP A 1 487 ? 31.950 8.162 -0.837 1.00 68.19 487 ASP A CA 1
ATOM 3983 C C . ASP A 1 487 ? 30.419 8.048 -0.657 1.00 68.19 487 ASP A C 1
ATOM 3985 O O . ASP A 1 487 ? 29.662 8.199 -1.619 1.00 68.19 487 ASP A O 1
ATOM 3989 N N . THR A 1 488 ? 29.945 7.740 0.556 1.00 78.31 488 THR A N 1
ATOM 3990 C CA . THR A 1 488 ? 28.516 7.505 0.840 1.00 78.31 488 THR A CA 1
ATOM 3991 C C . THR A 1 488 ? 27.776 8.791 1.209 1.00 78.31 488 THR A C 1
ATOM 3993 O O . THR A 1 488 ? 28.331 9.726 1.793 1.00 78.31 488 THR A O 1
ATOM 3996 N N . ILE A 1 489 ? 26.486 8.853 0.879 1.00 81.25 489 ILE A N 1
ATOM 3997 C CA . ILE A 1 489 ? 25.646 10.035 1.120 1.00 81.25 489 ILE A CA 1
ATOM 3998 C C . ILE A 1 489 ? 25.239 10.116 2.597 1.00 81.25 489 ILE A C 1
ATOM 4000 O O . ILE A 1 489 ? 25.286 11.199 3.197 1.00 81.25 489 ILE A O 1
ATOM 4004 N N . LEU A 1 490 ? 24.860 8.971 3.166 1.00 84.38 490 LEU A N 1
ATOM 4005 C CA . LEU A 1 490 ? 24.293 8.772 4.501 1.00 84.38 490 LEU A CA 1
ATOM 4006 C C . LEU A 1 490 ? 25.233 7.991 5.439 1.00 84.38 490 LEU A C 1
ATOM 4008 O O . LEU A 1 490 ? 24.804 7.560 6.507 1.00 84.38 490 LEU A O 1
ATOM 4012 N N . GLY A 1 491 ? 26.503 7.796 5.068 1.00 82.75 491 GLY A N 1
ATOM 4013 C CA . GLY A 1 491 ? 27.520 7.167 5.926 1.00 82.75 491 GLY A CA 1
ATOM 4014 C C . GLY A 1 491 ? 27.542 5.632 5.910 1.00 82.75 491 GLY A C 1
ATOM 4015 O O . GLY A 1 491 ? 28.352 5.017 6.612 1.00 82.75 491 GLY A O 1
ATOM 4016 N N . GLU A 1 492 ? 26.678 4.995 5.116 1.00 85.06 492 GLU A N 1
ATOM 4017 C CA . GLU A 1 492 ? 26.605 3.541 4.968 1.00 85.06 492 GLU A CA 1
ATOM 4018 C C . GLU A 1 492 ? 26.611 3.120 3.502 1.00 85.06 492 GLU A C 1
ATOM 4020 O O . GLU A 1 492 ? 26.109 3.825 2.636 1.00 85.06 492 GLU A O 1
ATOM 4025 N N . THR A 1 493 ? 27.167 1.942 3.217 1.00 87.75 493 THR A N 1
ATOM 4026 C CA . THR A 1 493 ? 27.231 1.428 1.846 1.00 87.75 493 THR A CA 1
ATOM 4027 C C . THR A 1 493 ? 25.896 0.832 1.405 1.00 87.75 493 THR A C 1
ATOM 4029 O O . THR A 1 493 ? 25.134 0.312 2.227 1.00 87.75 493 THR A O 1
ATOM 4032 N N . PHE A 1 494 ? 25.664 0.809 0.088 1.00 89.12 494 PHE A N 1
ATOM 4033 C CA . PHE A 1 494 ? 24.526 0.126 -0.538 1.00 89.12 494 PHE A CA 1
ATOM 4034 C C . PHE A 1 494 ? 24.325 -1.306 -0.008 1.00 89.12 494 PHE A C 1
ATOM 4036 O O . PHE A 1 494 ? 23.239 -1.648 0.458 1.00 89.12 494 PHE A O 1
ATOM 4043 N N . ASP A 1 495 ? 25.388 -2.123 -0.005 1.00 88.50 495 ASP A N 1
ATOM 4044 C CA . ASP A 1 495 ? 25.338 -3.525 0.439 1.00 88.50 495 ASP A CA 1
ATOM 4045 C C . ASP A 1 495 ? 24.941 -3.655 1.925 1.00 88.50 495 ASP A C 1
ATOM 4047 O O . ASP A 1 495 ? 24.305 -4.638 2.310 1.00 88.50 495 ASP A O 1
ATOM 4051 N N . THR A 1 496 ? 25.317 -2.689 2.773 1.00 90.56 496 THR A N 1
ATOM 4052 C CA . THR A 1 496 ? 24.958 -2.690 4.203 1.00 90.56 496 THR A CA 1
ATOM 4053 C C . THR A 1 496 ? 23.474 -2.386 4.369 1.00 90.56 496 THR A C 1
ATOM 4055 O O . THR A 1 496 ? 22.745 -3.204 4.932 1.00 90.56 496 THR A O 1
ATOM 4058 N N . ARG A 1 497 ? 23.006 -1.278 3.782 1.00 92.25 497 ARG A N 1
ATOM 4059 C CA . ARG A 1 497 ? 21.600 -0.857 3.833 1.00 92.25 497 ARG A CA 1
ATOM 4060 C C . ARG A 1 497 ? 20.662 -1.916 3.256 1.00 92.25 497 ARG A C 1
ATOM 4062 O O . ARG A 1 497 ? 19.641 -2.227 3.863 1.00 92.25 497 ARG A O 1
ATOM 4069 N N . LEU A 1 498 ? 21.026 -2.538 2.131 1.00 93.12 498 LEU A N 1
ATOM 4070 C CA . LEU A 1 498 ? 20.208 -3.580 1.506 1.00 93.12 498 LEU A CA 1
ATOM 4071 C C . LEU A 1 498 ? 20.105 -4.845 2.379 1.00 93.12 498 LEU A C 1
ATOM 4073 O O . LEU A 1 498 ? 19.034 -5.444 2.475 1.00 93.12 498 LEU A O 1
ATOM 4077 N N . LYS A 1 499 ? 21.189 -5.240 3.064 1.00 93.12 499 LYS A N 1
ATOM 4078 C CA . LYS A 1 499 ? 21.167 -6.363 4.021 1.00 93.12 499 LYS A CA 1
ATOM 4079 C C . LYS A 1 499 ? 20.322 -6.057 5.251 1.00 93.12 499 LYS A C 1
ATOM 4081 O O . LYS A 1 499 ? 19.631 -6.947 5.746 1.00 93.12 499 LYS A O 1
ATOM 4086 N N . GLU A 1 500 ? 20.378 -4.829 5.757 1.00 94.88 500 GLU A N 1
ATOM 4087 C CA . GLU A 1 500 ? 19.516 -4.405 6.861 1.00 94.88 500 GLU A CA 1
ATOM 4088 C C . GLU A 1 500 ? 18.045 -4.381 6.450 1.00 94.88 500 GLU A C 1
ATOM 4090 O O . GLU A 1 500 ? 17.204 -4.892 7.191 1.00 94.88 500 GLU A O 1
ATOM 4095 N N . ALA A 1 501 ? 17.749 -3.889 5.243 1.00 96.19 501 ALA A N 1
ATOM 4096 C CA . ALA A 1 501 ? 16.413 -3.936 4.668 1.00 96.19 501 ALA A CA 1
ATOM 4097 C C . ALA A 1 501 ? 15.877 -5.373 4.610 1.00 96.19 501 ALA A C 1
ATOM 4099 O O . ALA A 1 501 ? 14.809 -5.656 5.151 1.00 96.19 501 ALA A O 1
ATOM 4100 N N . GLU A 1 502 ? 16.647 -6.305 4.037 1.00 95.94 502 GLU A N 1
ATOM 4101 C CA . GLU A 1 502 ? 16.278 -7.724 3.979 1.00 95.94 502 GLU A CA 1
ATOM 4102 C C . GLU A 1 502 ? 16.034 -8.311 5.377 1.00 95.94 502 GLU A C 1
ATOM 4104 O O . GLU A 1 502 ? 15.036 -8.996 5.608 1.00 95.94 502 GLU A O 1
ATOM 4109 N N . LYS A 1 503 ? 16.937 -8.040 6.324 1.00 96.62 503 LYS A N 1
ATOM 4110 C CA . LYS A 1 503 ? 16.866 -8.563 7.692 1.00 96.62 503 LYS A CA 1
ATOM 4111 C C . LYS A 1 503 ? 15.601 -8.111 8.414 1.00 96.62 503 LYS A C 1
ATOM 4113 O O . LYS A 1 503 ? 14.946 -8.939 9.049 1.00 96.62 503 LYS A O 1
ATOM 4118 N N . ASP A 1 504 ? 15.271 -6.826 8.354 1.00 95.81 504 ASP A N 1
ATOM 4119 C CA . ASP A 1 504 ? 14.100 -6.298 9.051 1.00 95.81 504 ASP A CA 1
ATOM 4120 C C . ASP A 1 504 ? 12.800 -6.719 8.359 1.00 95.81 504 ASP A C 1
ATOM 4122 O O . ASP A 1 504 ? 11.872 -7.168 9.033 1.00 95.81 504 ASP A O 1
ATOM 4126 N N . LEU A 1 505 ? 12.755 -6.726 7.024 1.00 95.06 505 LEU A N 1
ATOM 4127 C CA . LEU A 1 505 ? 11.579 -7.196 6.290 1.00 95.06 505 LEU A CA 1
ATOM 4128 C C . LEU A 1 505 ? 11.309 -8.693 6.492 1.00 95.06 505 LEU A C 1
ATOM 4130 O O . LEU A 1 505 ? 10.154 -9.076 6.666 1.00 95.06 505 LEU A O 1
ATOM 4134 N N . ARG A 1 506 ? 12.343 -9.543 6.564 1.00 93.94 506 ARG A N 1
ATOM 4135 C CA . ARG A 1 506 ? 12.179 -10.971 6.902 1.00 93.94 506 ARG A CA 1
ATOM 4136 C C . ARG A 1 506 ? 11.625 -11.176 8.312 1.00 93.94 506 ARG A C 1
ATOM 4138 O O . ARG A 1 506 ? 10.883 -12.125 8.542 1.00 93.94 506 ARG A O 1
ATOM 4145 N N . ARG A 1 507 ? 11.968 -10.311 9.273 1.00 92.06 507 ARG A N 1
ATOM 4146 C CA . ARG A 1 507 ? 11.395 -10.369 10.632 1.00 92.06 507 ARG A CA 1
ATOM 4147 C C . ARG A 1 507 ? 9.928 -9.936 10.646 1.00 92.06 507 ARG A C 1
ATOM 4149 O O . ARG A 1 507 ? 9.120 -10.568 11.330 1.00 92.06 507 ARG A O 1
ATOM 4156 N N . ALA A 1 508 ? 9.584 -8.925 9.847 1.00 87.94 508 ALA A N 1
ATOM 4157 C CA . ALA A 1 508 ? 8.198 -8.519 9.649 1.00 87.94 508 ALA A CA 1
ATOM 4158 C C . ALA A 1 508 ? 7.385 -9.644 8.980 1.00 87.94 508 ALA A C 1
ATOM 4160 O O . ALA A 1 508 ? 6.302 -9.976 9.453 1.00 87.94 508 ALA A O 1
ATOM 4161 N N . GLU A 1 509 ? 7.928 -10.294 7.941 1.00 87.38 509 GLU A N 1
ATOM 4162 C CA . GLU A 1 509 ? 7.324 -11.481 7.314 1.00 87.38 509 GLU A CA 1
ATOM 4163 C C . GLU A 1 509 ? 7.173 -12.627 8.323 1.00 87.38 509 GLU A C 1
ATOM 4165 O O . GLU A 1 509 ? 6.100 -13.198 8.433 1.00 87.38 509 GLU A O 1
ATOM 4170 N N . ALA A 1 510 ? 8.194 -12.942 9.123 1.00 85.88 510 ALA A N 1
ATOM 4171 C CA . ALA A 1 510 ? 8.098 -14.015 10.117 1.00 85.88 510 ALA A CA 1
ATOM 4172 C C . ALA A 1 510 ? 6.989 -13.772 11.159 1.00 85.88 510 ALA A C 1
ATOM 4174 O O . ALA A 1 510 ? 6.411 -14.724 11.679 1.00 85.88 510 ALA A O 1
ATOM 4175 N N . THR A 1 511 ? 6.687 -12.505 11.453 1.00 78.94 511 THR A N 1
ATOM 4176 C CA . THR A 1 511 ? 5.593 -12.123 12.356 1.00 78.94 511 THR A CA 1
ATOM 4177 C C . THR A 1 511 ? 4.235 -12.177 11.647 1.00 78.94 511 THR A C 1
ATOM 4179 O O . THR A 1 511 ? 3.244 -12.609 12.239 1.00 78.94 511 THR A O 1
ATOM 4182 N N . HIS A 1 512 ? 4.187 -11.782 10.371 1.00 75.88 512 HIS A N 1
ATOM 4183 C CA . HIS A 1 512 ? 2.989 -11.786 9.529 1.00 75.88 512 HIS A CA 1
ATOM 4184 C C . HIS A 1 512 ? 3.294 -12.327 8.111 1.00 75.88 512 HIS A C 1
ATOM 4186 O O . HIS A 1 512 ? 3.481 -11.537 7.179 1.00 75.88 512 HIS A O 1
ATOM 4192 N N . PRO A 1 513 ? 3.295 -13.664 7.909 1.00 74.50 513 PRO A N 1
ATOM 4193 C CA . PRO A 1 513 ? 3.829 -14.298 6.688 1.00 74.50 513 PRO A CA 1
ATOM 4194 C C . PRO A 1 513 ? 3.116 -13.951 5.380 1.00 74.50 513 PRO A C 1
ATOM 4196 O O . PRO A 1 513 ? 3.691 -14.088 4.303 1.00 74.50 513 PRO A O 1
ATOM 4199 N N . ASN A 1 514 ? 1.867 -13.493 5.469 1.00 73.88 514 ASN A N 1
ATOM 4200 C CA . ASN A 1 514 ? 1.033 -13.136 4.321 1.00 73.88 514 ASN A CA 1
ATOM 4201 C C . ASN A 1 514 ? 0.756 -11.626 4.245 1.00 73.88 514 ASN A C 1
ATOM 4203 O O . ASN A 1 514 ? -0.173 -11.197 3.565 1.00 73.88 514 ASN A O 1
ATOM 4207 N N . HIS A 1 515 ? 1.532 -10.800 4.954 1.00 77.06 515 HIS A N 1
ATOM 4208 C CA . HIS A 1 515 ? 1.386 -9.352 4.866 1.00 77.06 515 HIS A CA 1
ATOM 4209 C C . HIS A 1 515 ? 1.912 -8.852 3.514 1.00 77.06 515 HIS A C 1
ATOM 4211 O O . HIS A 1 515 ? 3.125 -8.786 3.300 1.00 77.06 515 HIS A O 1
ATOM 4217 N N . TYR A 1 516 ? 0.996 -8.496 2.605 1.00 82.19 516 TYR A N 1
ATOM 4218 C CA . TYR A 1 516 ? 1.315 -8.200 1.202 1.00 82.19 516 TYR A CA 1
ATOM 4219 C C . TYR A 1 516 ? 2.420 -7.148 1.042 1.00 82.19 516 TYR A C 1
ATOM 4221 O O . TYR A 1 516 ? 3.306 -7.331 0.218 1.00 82.19 516 TYR A O 1
ATOM 4229 N N . LEU A 1 517 ? 2.426 -6.091 1.864 1.00 83.81 517 LEU A N 1
ATOM 4230 C CA . LEU A 1 517 ? 3.445 -5.047 1.777 1.00 83.81 517 LEU A CA 1
ATOM 4231 C C . LEU A 1 517 ? 4.818 -5.577 2.209 1.00 83.81 517 LEU A C 1
ATOM 4233 O O . LEU A 1 517 ? 5.811 -5.247 1.581 1.00 83.81 517 LEU A O 1
ATOM 4237 N N . SER A 1 518 ? 4.901 -6.449 3.219 1.00 87.69 518 SER A N 1
ATOM 4238 C CA . SER A 1 518 ? 6.185 -7.063 3.603 1.00 87.69 518 SER A CA 1
ATOM 4239 C C . SER A 1 518 ? 6.734 -7.921 2.462 1.00 87.69 518 SER A C 1
ATOM 4241 O O . SER A 1 518 ? 7.917 -7.839 2.142 1.00 87.69 518 SER A O 1
ATOM 4243 N N . LEU A 1 519 ? 5.856 -8.695 1.816 1.00 90.75 519 LEU A N 1
ATOM 4244 C CA . LEU A 1 519 ? 6.189 -9.526 0.659 1.00 90.75 519 LEU A CA 1
ATOM 4245 C C . LEU A 1 519 ? 6.616 -8.676 -0.540 1.00 90.75 519 LEU A C 1
ATOM 4247 O O . LEU A 1 519 ? 7.664 -8.923 -1.122 1.00 90.75 519 LEU A O 1
ATOM 4251 N N . GLN A 1 520 ? 5.857 -7.632 -0.865 1.00 91.25 520 GLN A N 1
ATOM 4252 C CA . GLN A 1 520 ? 6.171 -6.691 -1.938 1.00 91.25 520 GLN A CA 1
ATOM 4253 C C . GLN A 1 520 ? 7.516 -5.995 -1.701 1.00 91.25 520 GLN A C 1
ATOM 4255 O O . GLN A 1 520 ? 8.328 -5.891 -2.615 1.00 91.25 520 GLN A O 1
ATOM 4260 N N . LEU A 1 521 ? 7.793 -5.551 -0.472 1.00 92.94 521 LEU A N 1
ATOM 4261 C CA . LEU A 1 521 ? 9.062 -4.910 -0.129 1.00 92.94 521 LEU A CA 1
ATOM 4262 C C . LEU A 1 521 ? 10.244 -5.890 -0.166 1.00 92.94 521 LEU A C 1
ATOM 4264 O O . LEU A 1 521 ? 11.330 -5.509 -0.599 1.00 92.94 521 LEU A O 1
ATOM 4268 N N . LEU A 1 522 ? 10.051 -7.153 0.229 1.00 95.06 522 LEU A N 1
ATOM 4269 C CA . LEU A 1 522 ? 11.058 -8.200 0.017 1.00 95.06 522 LEU A CA 1
ATOM 4270 C C . LEU A 1 522 ? 11.296 -8.432 -1.476 1.00 95.06 522 LEU A C 1
ATOM 4272 O O . LEU A 1 522 ? 12.447 -8.472 -1.904 1.00 95.06 522 LEU A O 1
ATOM 4276 N N . GLY A 1 523 ? 10.228 -8.498 -2.274 1.00 94.88 523 GLY A N 1
ATOM 4277 C CA . GLY A 1 523 ? 10.311 -8.570 -3.730 1.00 94.88 523 GLY A CA 1
ATOM 4278 C C . GLY A 1 523 ? 11.156 -7.436 -4.312 1.00 94.88 523 GLY A C 1
ATOM 4279 O O . GLY A 1 523 ? 12.053 -7.697 -5.108 1.00 94.88 523 GLY A O 1
ATOM 4280 N N . LEU A 1 524 ? 10.965 -6.199 -3.839 1.00 92.69 524 LEU A N 1
ATOM 4281 C CA . LEU A 1 524 ? 11.788 -5.050 -4.233 1.00 92.69 524 LEU A CA 1
ATOM 4282 C C . LEU A 1 524 ? 13.272 -5.254 -3.898 1.00 92.69 524 LEU A C 1
ATOM 4284 O O . LEU A 1 524 ? 14.121 -5.092 -4.774 1.00 92.69 524 LEU A O 1
ATOM 4288 N N . VAL A 1 525 ? 13.583 -5.685 -2.672 1.00 94.25 525 VAL A N 1
ATOM 4289 C CA . VAL A 1 525 ? 14.958 -5.966 -2.221 1.00 94.25 525 VAL A CA 1
ATOM 4290 C C . VAL A 1 525 ? 15.647 -7.046 -3.065 1.00 94.25 525 VAL A C 1
ATOM 4292 O O . VAL A 1 525 ? 16.845 -6.936 -3.332 1.00 94.25 525 VAL A O 1
ATOM 4295 N N . TYR A 1 526 ? 14.919 -8.081 -3.490 1.00 93.19 526 TYR A N 1
ATOM 4296 C CA . TYR A 1 526 ? 15.451 -9.134 -4.365 1.00 93.19 526 TYR A CA 1
ATOM 4297 C C . TYR A 1 526 ? 15.499 -8.727 -5.839 1.00 93.19 526 TYR A C 1
ATOM 4299 O O . TYR A 1 526 ? 16.371 -9.178 -6.573 1.00 93.19 526 TYR A O 1
ATOM 4307 N N . SER A 1 527 ? 14.603 -7.845 -6.277 1.00 91.62 527 SER A N 1
ATOM 4308 C CA . SER A 1 527 ? 14.606 -7.321 -7.644 1.00 91.62 527 SER A CA 1
ATOM 4309 C C . SER A 1 527 ? 15.650 -6.220 -7.866 1.00 91.62 527 SER A C 1
ATOM 4311 O O . SER A 1 527 ? 15.878 -5.825 -9.008 1.00 91.62 527 SER A O 1
ATOM 4313 N N . GLU A 1 528 ? 16.303 -5.713 -6.818 1.00 90.00 528 GLU A N 1
ATOM 4314 C CA . GLU A 1 528 ? 17.271 -4.618 -6.914 1.00 90.00 528 GLU A CA 1
ATOM 4315 C C . GLU A 1 528 ? 18.381 -4.920 -7.945 1.00 90.00 528 GLU A C 1
ATOM 4317 O O . GLU A 1 528 ? 19.168 -5.847 -7.750 1.00 90.00 528 GLU A O 1
ATOM 4322 N N . PRO A 1 529 ? 18.496 -4.144 -9.040 1.00 83.25 529 PRO A N 1
ATOM 4323 C CA . PRO A 1 529 ? 19.352 -4.500 -10.174 1.00 83.25 529 PRO A CA 1
ATOM 4324 C C . PRO A 1 529 ? 20.859 -4.394 -9.899 1.00 83.25 529 PRO A C 1
ATOM 4326 O O . PRO A 1 529 ? 21.651 -4.907 -10.682 1.00 83.25 529 PRO A O 1
ATOM 4329 N N . ARG A 1 530 ? 21.268 -3.732 -8.810 1.00 84.88 530 ARG A N 1
ATOM 4330 C CA . ARG A 1 530 ? 22.675 -3.657 -8.373 1.00 84.88 530 ARG A CA 1
ATOM 4331 C C . ARG A 1 530 ? 23.070 -4.803 -7.433 1.00 84.88 530 ARG A C 1
ATOM 4333 O O . ARG A 1 530 ? 24.229 -4.901 -7.028 1.00 84.88 530 ARG A O 1
ATOM 4340 N N . ARG A 1 531 ? 22.121 -5.664 -7.048 1.00 84.44 531 ARG A N 1
ATOM 4341 C CA . ARG A 1 531 ? 22.371 -6.833 -6.199 1.00 84.44 531 ARG A CA 1
ATOM 4342 C C . ARG A 1 531 ? 23.121 -7.901 -7.004 1.00 84.44 531 ARG A C 1
ATOM 4344 O O . ARG A 1 531 ? 22.793 -8.182 -8.146 1.00 84.44 531 ARG A O 1
ATOM 4351 N N . LYS A 1 532 ? 24.134 -8.526 -6.395 1.00 68.38 532 LYS A N 1
ATOM 4352 C CA . LYS A 1 532 ? 25.082 -9.434 -7.080 1.00 68.38 532 LYS A CA 1
ATOM 4353 C C . LYS A 1 532 ? 24.486 -10.782 -7.554 1.00 68.38 532 LYS A C 1
ATOM 4355 O O . LYS A 1 532 ? 25.208 -11.546 -8.186 1.00 68.38 532 LYS A O 1
ATOM 4360 N N . GLY A 1 533 ? 23.226 -11.111 -7.242 1.00 60.97 533 GLY A N 1
ATOM 4361 C CA . GLY A 1 533 ? 22.592 -12.410 -7.528 1.00 60.97 533 GLY A CA 1
ATOM 4362 C C . GLY A 1 533 ? 21.587 -12.380 -8.686 1.00 60.97 533 GLY A C 1
ATOM 4363 O O . GLY A 1 533 ? 20.408 -12.619 -8.473 1.00 60.97 533 GLY A O 1
ATOM 4364 N N . ASP A 1 534 ? 22.022 -12.103 -9.916 1.00 62.75 534 ASP A N 1
ATOM 4365 C CA . ASP A 1 534 ? 21.127 -11.616 -10.986 1.00 62.75 534 ASP A CA 1
ATOM 4366 C C . ASP A 1 534 ? 19.905 -12.517 -11.319 1.00 62.75 534 ASP A C 1
ATOM 4368 O O . ASP A 1 534 ? 18.783 -12.021 -11.401 1.00 62.75 534 ASP A O 1
ATOM 4372 N N . PHE A 1 535 ? 20.052 -13.844 -11.463 1.00 63.47 535 PHE A N 1
ATOM 4373 C CA . PHE A 1 535 ? 18.920 -14.701 -11.888 1.00 63.47 535 PHE A CA 1
ATOM 4374 C C . PHE A 1 535 ? 18.156 -15.379 -10.741 1.00 63.47 535 PHE A C 1
ATOM 4376 O O . PHE A 1 535 ? 16.923 -15.478 -10.768 1.00 63.47 535 PHE A O 1
ATOM 4383 N N . THR A 1 536 ? 18.870 -15.861 -9.719 1.00 79.06 536 THR A N 1
ATOM 4384 C CA . THR A 1 536 ? 18.236 -16.477 -8.544 1.00 79.06 536 THR A CA 1
ATOM 4385 C C . THR A 1 536 ? 17.430 -15.454 -7.760 1.00 79.06 536 THR A C 1
ATOM 4387 O O . THR A 1 536 ? 16.324 -15.777 -7.331 1.00 79.06 536 THR A O 1
ATOM 4390 N N . ASP A 1 537 ? 17.919 -14.216 -7.638 1.00 88.12 537 ASP A N 1
ATOM 4391 C CA . ASP A 1 537 ? 17.211 -13.184 -6.882 1.00 88.12 537 ASP A CA 1
ATOM 4392 C C . ASP A 1 537 ? 15.959 -12.709 -7.633 1.00 88.12 537 ASP A C 1
ATOM 4394 O O . ASP A 1 537 ? 14.920 -12.531 -7.006 1.00 88.12 537 ASP A O 1
ATOM 4398 N N . LEU A 1 538 ? 15.974 -12.631 -8.973 1.00 89.38 538 LEU A N 1
ATOM 4399 C CA . LEU A 1 538 ? 14.756 -12.327 -9.741 1.00 89.38 538 LEU A CA 1
ATOM 4400 C C . LEU A 1 538 ? 13.685 -13.414 -9.624 1.00 89.38 538 LEU A C 1
ATOM 4402 O O . LEU A 1 538 ? 12.501 -13.099 -9.541 1.00 89.38 538 LEU A O 1
ATOM 4406 N N . SER A 1 539 ? 14.087 -14.684 -9.562 1.00 90.31 539 SER A N 1
ATOM 4407 C CA . SER A 1 539 ? 13.140 -15.781 -9.322 1.00 90.31 539 SER A CA 1
ATOM 4408 C C . SER A 1 539 ? 12.530 -15.709 -7.917 1.00 90.31 539 SER A C 1
ATOM 4410 O O . SER A 1 539 ? 11.347 -15.992 -7.744 1.00 90.31 539 SER A O 1
ATOM 4412 N N . ILE A 1 540 ? 13.315 -15.297 -6.917 1.00 93.12 540 ILE A N 1
ATOM 4413 C CA . ILE A 1 540 ? 12.826 -15.060 -5.552 1.00 93.12 540 ILE A CA 1
ATOM 4414 C C . ILE A 1 540 ? 11.881 -13.848 -5.524 1.00 93.12 540 ILE A C 1
ATOM 4416 O O . ILE A 1 540 ? 10.817 -13.916 -4.910 1.00 93.12 540 ILE A O 1
ATOM 4420 N N . ALA A 1 541 ? 12.230 -12.759 -6.215 1.00 94.50 541 ALA A N 1
ATOM 4421 C CA . ALA A 1 541 ? 11.393 -11.567 -6.315 1.00 94.50 541 ALA A CA 1
ATOM 4422 C C . ALA A 1 541 ? 10.027 -11.879 -6.941 1.00 94.50 541 ALA A C 1
ATOM 4424 O O . ALA A 1 541 ? 9.004 -11.460 -6.404 1.00 94.50 541 ALA A O 1
ATOM 4425 N N . GLU A 1 542 ? 10.001 -12.668 -8.020 1.00 94.88 542 GLU A N 1
ATOM 4426 C CA . GLU A 1 542 ? 8.761 -13.137 -8.646 1.00 94.88 542 GLU A CA 1
ATOM 4427 C C . GLU A 1 542 ? 7.859 -13.864 -7.644 1.00 94.88 542 GLU A C 1
ATOM 4429 O O . GLU A 1 542 ? 6.699 -13.489 -7.496 1.00 94.88 542 GLU A O 1
ATOM 4434 N N . GLN A 1 543 ? 8.396 -14.832 -6.893 1.00 95.00 543 GLN A N 1
ATOM 4435 C CA . GLN A 1 543 ? 7.628 -15.572 -5.881 1.00 95.00 543 GLN A CA 1
ATOM 4436 C C . GLN A 1 543 ? 7.062 -14.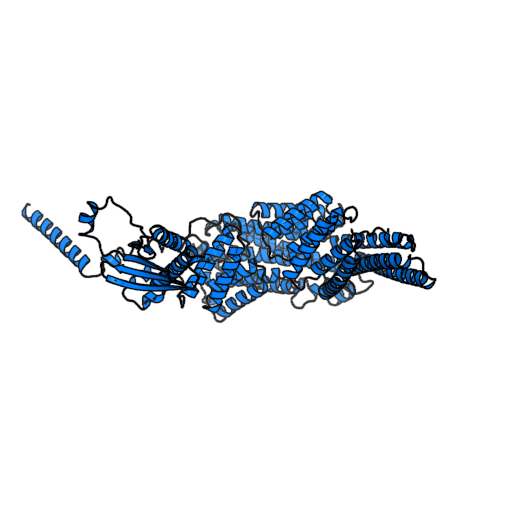649 -4.796 1.00 95.00 543 GLN A C 1
ATOM 4438 O O . GLN A 1 543 ? 5.933 -14.828 -4.337 1.00 95.00 543 GLN A O 1
ATOM 4443 N N . TYR A 1 544 ? 7.837 -13.649 -4.370 1.00 95.50 544 TYR A N 1
ATOM 4444 C CA . TYR A 1 544 ? 7.368 -12.660 -3.407 1.00 95.50 544 TYR A CA 1
ATOM 4445 C C . TYR A 1 544 ? 6.239 -11.796 -3.971 1.00 95.50 544 TYR A C 1
ATOM 4447 O O . TYR A 1 544 ? 5.244 -11.591 -3.274 1.00 95.50 544 TYR A O 1
ATOM 4455 N N . PHE A 1 545 ? 6.346 -11.331 -5.217 1.00 95.94 545 PHE A N 1
ATOM 4456 C CA . PHE A 1 545 ? 5.291 -10.544 -5.854 1.00 95.94 545 PHE A CA 1
ATOM 4457 C C . PHE A 1 545 ? 4.036 -11.372 -6.142 1.00 95.94 545 PHE A C 1
ATOM 4459 O O . PHE A 1 545 ? 2.936 -10.896 -5.879 1.00 95.94 545 PHE A O 1
ATOM 4466 N N . GLU A 1 546 ? 4.166 -12.627 -6.573 1.00 94.31 546 GLU A N 1
ATOM 4467 C CA . GLU A 1 546 ? 3.037 -13.555 -6.707 1.00 94.31 546 GLU A CA 1
ATOM 4468 C C . GLU A 1 546 ? 2.309 -13.746 -5.376 1.00 94.31 546 GLU A C 1
ATOM 4470 O O . GLU A 1 546 ? 1.088 -13.608 -5.309 1.00 94.31 546 GLU A O 1
ATOM 4475 N N . ARG A 1 547 ? 3.048 -14.012 -4.291 1.00 91.38 547 ARG A N 1
ATOM 4476 C CA . ARG A 1 547 ? 2.466 -14.135 -2.947 1.00 91.38 547 ARG A CA 1
ATOM 4477 C C . ARG A 1 547 ? 1.828 -12.825 -2.490 1.00 91.38 547 ARG A C 1
ATOM 4479 O O . ARG A 1 547 ? 0.768 -12.865 -1.872 1.00 91.38 547 ARG A O 1
ATOM 4486 N N . ALA A 1 548 ? 2.438 -11.679 -2.795 1.00 90.12 548 ALA A N 1
ATOM 4487 C CA . ALA A 1 548 ? 1.876 -10.370 -2.480 1.00 90.12 548 ALA A CA 1
ATOM 4488 C C . ALA A 1 548 ? 0.562 -10.115 -3.235 1.00 90.12 548 ALA A C 1
ATOM 4490 O O . ALA A 1 548 ? -0.382 -9.630 -2.625 1.00 90.12 548 ALA A O 1
ATOM 4491 N N . ILE A 1 549 ? 0.467 -10.495 -4.513 1.00 91.06 549 ILE A N 1
ATOM 4492 C CA . ILE A 1 549 ? -0.749 -10.381 -5.336 1.00 91.06 549 ILE A CA 1
ATOM 4493 C C . ILE A 1 549 ? -1.822 -11.376 -4.885 1.00 91.06 549 ILE A C 1
ATOM 4495 O O . ILE A 1 549 ? -2.996 -11.031 -4.831 1.00 91.06 549 ILE A O 1
ATOM 4499 N N . LEU A 1 550 ? -1.449 -12.606 -4.523 1.00 87.31 550 LEU A N 1
ATOM 4500 C CA . LEU A 1 550 ? -2.386 -13.568 -3.932 1.00 87.31 550 LEU A CA 1
ATOM 4501 C C . LEU A 1 550 ? -2.944 -13.044 -2.609 1.00 87.31 550 LEU A C 1
ATOM 4503 O O . LEU A 1 550 ? -4.136 -13.188 -2.339 1.00 87.31 550 LEU A O 1
ATOM 4507 N N . ALA A 1 551 ? -2.087 -12.410 -1.807 1.00 80.56 551 ALA A N 1
ATOM 4508 C CA . ALA A 1 551 ? -2.509 -11.731 -0.600 1.00 80.56 551 ALA A CA 1
ATOM 4509 C C . ALA A 1 551 ? -3.386 -10.519 -0.937 1.00 80.56 551 ALA A C 1
ATOM 4511 O O . ALA A 1 551 ? -4.437 -10.398 -0.337 1.00 80.56 551 ALA A O 1
ATOM 4512 N N . ASN A 1 552 ? -3.037 -9.654 -1.892 1.00 83.00 552 ASN A N 1
ATOM 4513 C CA . ASN A 1 552 ? -3.858 -8.509 -2.294 1.00 83.00 552 ASN A CA 1
ATOM 4514 C C . ASN A 1 552 ? -4.016 -8.382 -3.819 1.00 83.00 552 ASN A C 1
ATOM 4516 O O . ASN A 1 552 ? -3.245 -7.665 -4.460 1.00 83.00 552 ASN A O 1
ATOM 4520 N N . PRO A 1 553 ? -5.068 -8.989 -4.402 1.00 87.12 553 PRO A N 1
ATOM 4521 C CA . PRO A 1 553 ? -5.315 -8.937 -5.841 1.00 87.12 553 PRO A CA 1
ATOM 4522 C C . PRO A 1 553 ? -5.721 -7.553 -6.357 1.00 87.12 553 PRO A C 1
ATOM 4524 O O . PRO A 1 553 ? -5.816 -7.360 -7.564 1.00 87.12 553 PRO A O 1
ATOM 4527 N N . SER A 1 554 ? -6.032 -6.609 -5.462 1.00 84.50 554 SER A N 1
ATOM 4528 C CA . SER A 1 554 ? -6.389 -5.232 -5.826 1.00 84.50 554 SER A CA 1
ATOM 4529 C C . SER A 1 554 ? -5.180 -4.289 -5.803 1.00 84.50 554 SER A C 1
ATOM 4531 O O . SER A 1 554 ? -5.324 -3.104 -6.105 1.00 84.50 554 SER A O 1
ATOM 4533 N N . ASP A 1 555 ? -3.985 -4.778 -5.449 1.00 84.31 555 ASP A N 1
ATOM 4534 C CA . ASP A 1 555 ? -2.768 -3.969 -5.436 1.00 84.31 555 ASP A CA 1
ATOM 4535 C C . ASP A 1 555 ? -2.185 -3.811 -6.847 1.00 84.31 555 ASP A C 1
ATOM 4537 O O . ASP A 1 555 ? -1.379 -4.620 -7.316 1.00 84.31 555 ASP A O 1
ATOM 4541 N N . TYR A 1 556 ? -2.574 -2.727 -7.524 1.00 87.00 556 TYR A N 1
ATOM 4542 C CA . TYR A 1 556 ? -2.078 -2.403 -8.864 1.00 87.00 556 TYR A CA 1
ATOM 4543 C C . TYR A 1 556 ? -0.541 -2.306 -8.913 1.00 87.00 556 TYR A C 1
ATOM 4545 O O . TYR A 1 556 ? 0.056 -2.670 -9.924 1.00 87.00 556 TYR A O 1
ATOM 4553 N N . TYR A 1 557 ? 0.111 -1.853 -7.834 1.00 86.31 557 TYR A N 1
ATOM 4554 C CA . TYR A 1 557 ? 1.563 -1.670 -7.804 1.00 86.31 557 TYR A CA 1
ATOM 4555 C C . TYR A 1 557 ? 2.293 -3.017 -7.721 1.00 86.31 557 TYR A C 1
ATOM 4557 O O . TYR A 1 557 ? 3.327 -3.201 -8.356 1.00 86.31 557 TYR A O 1
ATOM 4565 N N . GLY A 1 558 ? 1.728 -4.005 -7.018 1.00 90.94 558 GLY A N 1
ATOM 4566 C CA . GLY A 1 558 ? 2.230 -5.383 -7.034 1.00 90.94 558 GLY A CA 1
ATOM 4567 C C . GLY A 1 558 ? 2.238 -5.984 -8.443 1.00 90.94 558 GLY A C 1
ATOM 4568 O O . GLY A 1 558 ? 3.230 -6.591 -8.843 1.00 90.94 558 GLY A O 1
ATOM 4569 N N . HIS A 1 559 ? 1.176 -5.744 -9.218 1.00 94.88 559 HIS A N 1
ATOM 4570 C CA . HIS A 1 559 ? 1.086 -6.163 -10.620 1.00 94.88 559 HIS A CA 1
ATOM 4571 C C . HIS A 1 559 ? 2.130 -5.476 -11.519 1.00 94.88 559 HIS A C 1
ATOM 4573 O O . HIS A 1 559 ? 2.737 -6.138 -12.360 1.00 94.88 559 HIS A O 1
ATOM 4579 N N . GLU A 1 560 ? 2.387 -4.178 -11.320 1.00 94.06 560 GLU A N 1
ATOM 4580 C CA . GLU A 1 560 ? 3.455 -3.454 -12.031 1.00 94.06 560 GLU A CA 1
ATOM 4581 C C . GLU A 1 560 ? 4.838 -4.041 -11.745 1.00 94.06 560 GLU A C 1
ATOM 4583 O O . GLU A 1 560 ? 5.612 -4.263 -12.672 1.00 94.06 560 GLU A O 1
ATOM 4588 N N . LEU A 1 561 ? 5.142 -4.327 -10.478 1.00 94.06 561 LEU A N 1
ATOM 4589 C CA . LEU A 1 561 ? 6.437 -4.880 -10.078 1.00 94.06 561 LEU A CA 1
ATOM 4590 C C . LEU A 1 561 ? 6.648 -6.314 -10.579 1.00 94.06 561 LEU A C 1
ATOM 4592 O O . LEU A 1 561 ? 7.764 -6.678 -10.948 1.00 94.06 561 LEU A O 1
ATOM 4596 N N . LEU A 1 562 ? 5.588 -7.125 -10.634 1.00 96.75 562 LEU A N 1
ATOM 4597 C CA . LEU A 1 562 ? 5.663 -8.459 -11.228 1.00 96.75 562 LEU A CA 1
ATOM 4598 C C . LEU A 1 562 ? 5.898 -8.387 -12.745 1.00 96.75 562 LEU A C 1
ATOM 4600 O O . LEU A 1 562 ? 6.732 -9.126 -13.267 1.00 96.75 562 LEU A O 1
ATOM 4604 N N . ALA A 1 563 ? 5.205 -7.485 -13.446 1.00 97.06 563 ALA A N 1
ATOM 4605 C CA . ALA A 1 563 ? 5.445 -7.212 -14.863 1.00 97.06 563 ALA A CA 1
ATOM 4606 C C . ALA A 1 563 ? 6.896 -6.746 -15.109 1.00 97.06 563 ALA A C 1
ATOM 4608 O O . ALA A 1 563 ? 7.571 -7.325 -15.956 1.00 97.06 563 ALA A O 1
ATOM 4609 N N . ASP A 1 564 ? 7.381 -5.816 -14.276 1.00 94.44 564 ASP A N 1
ATOM 4610 C CA . ASP A 1 564 ? 8.786 -5.572 -13.900 1.00 94.44 564 ASP A CA 1
ATOM 4611 C C . ASP A 1 564 ? 9.712 -6.775 -14.098 1.00 94.44 564 ASP A C 1
ATOM 4613 O O . ASP A 1 564 ? 10.462 -6.932 -15.066 1.00 94.44 564 ASP A O 1
ATOM 4617 N N . VAL A 1 565 ? 9.623 -7.672 -13.123 1.00 94.06 565 VAL A N 1
ATOM 4618 C CA . VAL A 1 565 ? 10.478 -8.850 -13.016 1.00 94.06 565 VAL A CA 1
ATOM 4619 C C . VAL A 1 565 ? 10.351 -9.763 -14.234 1.00 94.06 565 VAL A C 1
ATOM 4621 O O . VAL A 1 565 ? 11.364 -10.277 -14.707 1.00 94.06 565 VAL A O 1
ATOM 4624 N N . LEU A 1 566 ? 9.148 -9.951 -14.779 1.00 94.31 566 LEU A N 1
ATOM 4625 C CA . LEU A 1 566 ? 8.934 -10.816 -15.941 1.00 94.31 566 LEU A CA 1
ATOM 4626 C C . LEU A 1 566 ? 9.574 -10.245 -17.212 1.00 94.31 566 LEU A C 1
ATOM 4628 O O . LEU A 1 566 ? 10.229 -10.992 -17.938 1.00 94.31 566 LEU A O 1
ATOM 4632 N N . TYR A 1 567 ? 9.471 -8.932 -17.446 1.00 93.56 567 TYR A N 1
ATOM 4633 C CA . TYR A 1 567 ? 10.167 -8.257 -18.549 1.00 93.56 567 TYR A CA 1
ATOM 4634 C C . TYR A 1 567 ? 11.674 -8.471 -18.432 1.00 93.56 567 TYR A C 1
ATOM 4636 O O . TYR A 1 567 ? 12.357 -8.910 -19.356 1.00 93.56 567 TYR A O 1
ATOM 4644 N N . ARG A 1 568 ? 12.190 -8.226 -17.230 1.00 90.38 568 ARG A N 1
ATOM 4645 C CA . ARG A 1 568 ? 13.602 -8.353 -16.893 1.00 90.38 568 ARG A CA 1
ATOM 4646 C C . ARG A 1 568 ? 14.155 -9.761 -17.075 1.00 90.38 568 ARG A C 1
ATOM 4648 O O . ARG A 1 568 ? 15.326 -9.891 -17.428 1.00 90.38 568 ARG A O 1
ATOM 4655 N N . ARG A 1 569 ? 13.346 -10.782 -16.787 1.00 88.69 569 ARG A N 1
ATOM 4656 C CA . ARG A 1 569 ? 13.689 -12.195 -16.973 1.00 88.69 569 ARG A CA 1
ATOM 4657 C C . ARG A 1 569 ? 13.643 -12.595 -18.445 1.00 88.69 569 ARG A C 1
ATOM 4659 O O . ARG A 1 569 ? 14.578 -13.252 -18.880 1.00 88.69 569 ARG A O 1
ATOM 4666 N N . ALA A 1 570 ? 12.631 -12.158 -19.196 1.00 89.81 570 ALA A N 1
ATOM 4667 C CA . ALA A 1 570 ? 12.519 -12.426 -20.633 1.00 89.81 570 ALA A CA 1
ATOM 4668 C C . ALA A 1 570 ? 13.629 -11.736 -21.443 1.00 89.81 570 ALA A C 1
ATOM 4670 O O . ALA A 1 570 ? 14.126 -12.277 -22.419 1.00 89.81 570 ALA A O 1
ATOM 4671 N N . ALA A 1 571 ? 14.068 -10.546 -21.025 1.00 87.38 571 ALA A N 1
ATOM 4672 C CA . ALA A 1 571 ? 15.183 -9.858 -21.672 1.00 87.38 571 ALA A CA 1
ATOM 4673 C C . ALA A 1 571 ? 16.553 -10.508 -21.390 1.00 87.38 571 ALA A C 1
ATOM 4675 O O . ALA A 1 571 ? 17.540 -10.188 -22.057 1.00 87.38 571 ALA A O 1
ATOM 4676 N N . ASN A 1 572 ? 16.650 -11.370 -20.374 1.00 80.31 572 ASN A N 1
ATOM 4677 C CA . ASN A 1 572 ? 17.920 -11.910 -19.909 1.00 80.31 572 ASN A CA 1
ATOM 4678 C C . ASN A 1 572 ? 18.402 -13.053 -20.815 1.00 80.31 572 ASN A C 1
ATOM 4680 O O . ASN A 1 572 ? 17.956 -14.186 -20.672 1.00 80.31 572 ASN A O 1
ATOM 4684 N N . GLY A 1 573 ? 19.366 -12.764 -21.693 1.00 66.88 573 GLY A N 1
ATOM 4685 C CA . GLY A 1 573 ? 19.935 -13.739 -22.637 1.00 66.88 573 GLY A CA 1
ATOM 4686 C C . GLY A 1 573 ? 19.484 -13.562 -24.090 1.00 66.88 573 GLY A C 1
ATOM 4687 O O . GLY A 1 573 ? 19.951 -14.303 -24.951 1.00 66.88 573 GLY A O 1
ATOM 4688 N N . GLY A 1 574 ? 18.655 -12.549 -24.366 1.00 76.25 574 GLY A N 1
ATOM 4689 C CA . GLY A 1 574 ? 18.021 -12.321 -25.667 1.00 76.25 574 GLY A CA 1
ATOM 4690 C C . GLY A 1 574 ? 16.579 -12.830 -25.682 1.00 76.25 574 GLY A C 1
ATOM 4691 O O . GLY A 1 574 ? 16.252 -13.752 -24.951 1.00 76.25 574 GLY A O 1
ATOM 4692 N N . VAL A 1 575 ? 15.724 -12.197 -26.488 1.00 84.19 575 VAL A N 1
ATOM 4693 C CA . VAL A 1 575 ? 14.288 -12.506 -26.559 1.00 84.19 575 VAL A CA 1
ATOM 4694 C C . VAL A 1 575 ? 14.026 -13.489 -27.695 1.00 84.19 575 VAL A C 1
ATOM 4696 O O . VAL A 1 575 ? 14.309 -13.169 -28.853 1.00 84.19 575 VAL A O 1
ATOM 4699 N N . ASP A 1 576 ? 13.444 -14.650 -27.389 1.00 85.12 576 ASP A N 1
ATOM 4700 C CA . ASP A 1 576 ? 13.098 -15.663 -28.388 1.00 85.12 576 ASP A CA 1
ATOM 4701 C C . ASP A 1 576 ? 11.646 -16.190 -28.282 1.00 85.12 576 ASP A C 1
ATOM 4703 O O . ASP A 1 576 ? 10.811 -15.712 -27.511 1.00 85.12 576 ASP A O 1
ATOM 4707 N N . MET A 1 577 ? 11.295 -17.164 -29.132 1.00 80.75 577 MET A N 1
ATOM 4708 C CA . MET A 1 577 ? 9.948 -17.753 -29.152 1.00 80.75 577 MET A CA 1
ATOM 4709 C C . MET A 1 577 ? 9.614 -18.593 -27.908 1.00 80.75 577 MET A C 1
ATOM 4711 O O . MET A 1 577 ? 8.431 -18.774 -27.615 1.00 80.75 577 MET A O 1
ATOM 4715 N N . MET A 1 578 ? 10.611 -19.116 -27.192 1.00 83.50 578 MET A N 1
ATOM 4716 C CA . MET A 1 578 ? 10.434 -19.858 -25.938 1.00 83.50 578 MET A CA 1
ATOM 4717 C C . MET A 1 578 ? 10.037 -18.920 -24.793 1.00 83.50 578 MET A C 1
ATOM 4719 O O . MET A 1 578 ? 9.283 -19.329 -23.907 1.00 83.50 578 MET A O 1
ATOM 4723 N N . ASP A 1 579 ? 10.430 -17.645 -24.860 1.00 87.56 579 ASP A N 1
ATOM 4724 C CA . ASP A 1 579 ? 10.058 -16.618 -23.876 1.00 87.56 579 ASP A CA 1
ATOM 4725 C C . ASP A 1 579 ? 8.619 -16.113 -24.023 1.00 87.56 579 ASP A C 1
ATOM 4727 O O . ASP A 1 579 ? 8.099 -15.429 -23.136 1.00 87.56 579 ASP A O 1
ATOM 4731 N N . ARG A 1 580 ? 7.927 -16.469 -25.114 1.00 92.12 580 ARG A N 1
ATOM 4732 C CA . ARG A 1 580 ? 6.583 -15.962 -25.434 1.00 92.12 580 ARG A CA 1
ATOM 4733 C C . ARG A 1 580 ? 5.596 -16.094 -24.275 1.00 92.12 580 ARG A C 1
ATOM 4735 O O . ARG A 1 580 ? 4.866 -15.151 -23.988 1.00 92.12 580 ARG A O 1
ATOM 4742 N N . ALA A 1 581 ? 5.580 -17.237 -23.589 1.00 92.81 581 ALA A N 1
ATOM 4743 C CA . ALA A 1 581 ? 4.672 -17.458 -22.464 1.00 92.81 581 ALA A CA 1
ATOM 4744 C C . ALA A 1 581 ? 4.953 -16.507 -21.286 1.00 92.81 581 ALA A C 1
ATOM 4746 O O . ALA A 1 581 ? 4.023 -16.056 -20.618 1.00 92.81 581 ALA A O 1
ATOM 4747 N N . MET A 1 582 ? 6.226 -16.181 -21.042 1.00 93.69 582 MET A N 1
ATOM 4748 C CA . MET A 1 582 ? 6.637 -15.233 -20.006 1.00 93.69 582 MET A CA 1
ATOM 4749 C C . MET A 1 582 ? 6.263 -13.798 -20.389 1.00 93.69 582 MET A C 1
ATOM 4751 O O . MET A 1 582 ? 5.732 -13.067 -19.556 1.00 93.69 582 MET A O 1
ATOM 4755 N N . ILE A 1 583 ? 6.477 -13.427 -21.653 1.00 95.75 583 ILE A N 1
ATOM 4756 C CA . ILE A 1 583 ? 6.110 -12.119 -22.214 1.00 95.75 583 ILE A CA 1
ATOM 4757 C C . ILE A 1 583 ? 4.594 -11.908 -22.143 1.00 95.75 583 ILE A C 1
ATOM 4759 O O . ILE A 1 583 ? 4.134 -10.892 -21.624 1.00 95.75 583 ILE A O 1
ATOM 4763 N N . ASP A 1 584 ? 3.805 -12.887 -22.594 1.00 95.75 584 ASP A N 1
ATOM 4764 C CA . ASP A 1 584 ? 2.340 -12.831 -22.549 1.00 95.75 584 ASP A CA 1
ATOM 4765 C C . ASP A 1 584 ? 1.832 -12.733 -21.098 1.00 95.75 584 ASP A C 1
ATOM 4767 O O . ASP A 1 584 ? 0.880 -11.999 -20.812 1.00 95.75 584 ASP A O 1
ATOM 4771 N N . ARG A 1 585 ? 2.493 -13.422 -20.158 1.00 96.56 585 ARG A N 1
ATOM 4772 C CA . ARG A 1 585 ? 2.192 -13.318 -18.727 1.00 96.56 585 ARG A CA 1
ATOM 4773 C C . ARG A 1 585 ? 2.504 -11.925 -18.181 1.00 96.56 585 ARG A C 1
ATOM 4775 O O . ARG A 1 585 ? 1.645 -11.334 -17.533 1.00 96.56 585 ARG A O 1
ATOM 4782 N N . GLY A 1 586 ? 3.688 -11.383 -18.454 1.00 96.81 586 GLY A N 1
ATOM 4783 C CA . GLY A 1 586 ? 4.072 -10.043 -18.011 1.00 96.81 586 GLY A CA 1
ATOM 4784 C C . GLY A 1 586 ? 3.155 -8.954 -18.575 1.00 96.81 586 GLY A C 1
ATOM 4785 O O . GLY A 1 586 ? 2.703 -8.076 -17.837 1.00 96.81 586 GLY A O 1
ATOM 4786 N N . LEU A 1 587 ? 2.768 -9.079 -19.848 1.00 97.00 587 LEU A N 1
ATOM 4787 C CA . LEU A 1 587 ? 1.781 -8.209 -20.485 1.00 97.00 587 LEU A CA 1
ATOM 4788 C C . LEU A 1 587 ? 0.413 -8.283 -19.789 1.00 97.00 587 LEU A C 1
ATOM 4790 O O . LEU A 1 587 ? -0.246 -7.257 -19.602 1.00 97.00 587 LEU A O 1
ATOM 4794 N N . ALA A 1 588 ? -0.024 -9.480 -19.387 1.00 97.56 588 ALA A N 1
ATOM 4795 C CA . ALA A 1 588 ? -1.275 -9.659 -18.658 1.00 97.56 588 ALA A CA 1
ATOM 4796 C C . ALA A 1 588 ? -1.244 -8.982 -17.278 1.00 97.56 588 ALA A C 1
ATOM 4798 O O . ALA A 1 588 ? -2.232 -8.349 -16.901 1.00 97.56 588 ALA A O 1
ATOM 4799 N N . GLU A 1 589 ? -0.125 -9.059 -16.553 1.00 97.75 589 GLU A N 1
ATOM 4800 C CA . GLU A 1 589 ? 0.044 -8.377 -15.262 1.00 97.75 589 GLU A CA 1
ATOM 4801 C C . GLU A 1 589 ? 0.050 -6.849 -15.423 1.00 97.75 589 GLU A C 1
ATOM 4803 O O . GLU A 1 589 ? -0.700 -6.153 -14.736 1.00 97.75 589 GLU A O 1
ATOM 4808 N N . ALA A 1 590 ? 0.775 -6.314 -16.410 1.00 97.06 590 ALA A N 1
ATOM 4809 C CA . ALA A 1 590 ? 0.759 -4.881 -16.712 1.00 97.06 590 ALA A CA 1
ATOM 4810 C C . ALA A 1 590 ? -0.650 -4.391 -17.108 1.00 97.06 590 ALA A C 1
ATOM 4812 O O . ALA A 1 590 ? -1.094 -3.313 -16.702 1.00 97.06 590 ALA A O 1
ATOM 4813 N N . LYS A 1 591 ? -1.411 -5.212 -17.844 1.00 96.62 591 LYS A N 1
ATOM 4814 C CA . LYS A 1 591 ? -2.811 -4.920 -18.170 1.00 96.62 591 LYS A CA 1
ATOM 4815 C C . LYS A 1 591 ? -3.699 -4.921 -16.925 1.00 96.62 591 LYS A C 1
ATOM 4817 O O . LYS A 1 591 ? -4.523 -4.016 -16.779 1.00 96.62 591 LYS A O 1
ATOM 4822 N N . ARG A 1 592 ? -3.531 -5.884 -16.008 1.00 96.06 592 ARG A N 1
ATOM 4823 C CA . ARG A 1 592 ? -4.252 -5.893 -14.720 1.00 96.06 592 ARG A CA 1
ATOM 4824 C C . ARG A 1 592 ? -3.973 -4.631 -13.913 1.00 96.06 592 ARG A C 1
ATOM 4826 O O . ARG A 1 592 ? -4.925 -4.033 -13.418 1.00 96.06 592 ARG A O 1
ATOM 4833 N N . ALA A 1 593 ? -2.722 -4.175 -13.860 1.00 93.88 593 ALA A N 1
ATOM 4834 C CA . ALA A 1 593 ? -2.379 -2.915 -13.208 1.00 93.88 593 ALA A CA 1
ATOM 4835 C C . ALA A 1 593 ? -3.169 -1.728 -13.787 1.00 93.88 593 ALA A C 1
ATOM 4837 O O . ALA A 1 593 ? -3.740 -0.956 -13.023 1.00 93.88 593 ALA A O 1
ATOM 4838 N N . THR A 1 594 ? -3.309 -1.622 -15.117 1.00 93.06 594 THR A N 1
ATOM 4839 C CA . THR A 1 594 ? -4.130 -0.554 -15.729 1.00 93.06 594 THR A CA 1
ATOM 4840 C C . THR A 1 594 ? -5.635 -0.702 -15.510 1.00 93.06 594 THR A C 1
ATOM 4842 O O . THR A 1 594 ? -6.335 0.303 -15.447 1.00 93.06 594 THR A O 1
ATOM 4845 N N . VAL A 1 595 ? -6.152 -1.926 -15.355 1.00 92.94 595 VAL A N 1
ATOM 4846 C CA . VAL A 1 595 ? -7.564 -2.147 -14.988 1.00 92.94 595 VAL A CA 1
ATOM 4847 C C . VAL A 1 595 ? -7.832 -1.665 -13.562 1.00 92.94 595 VAL A C 1
ATOM 4849 O O . VAL A 1 595 ? -8.876 -1.075 -13.299 1.00 92.94 595 VAL A O 1
ATOM 4852 N N . LEU A 1 596 ? -6.887 -1.897 -12.651 1.00 87.19 596 LEU A N 1
ATOM 4853 C CA . LEU A 1 596 ? -6.977 -1.457 -11.258 1.00 87.19 596 LEU A CA 1
ATOM 4854 C C . LEU A 1 596 ? -6.671 0.044 -11.099 1.00 87.19 596 LEU A C 1
ATOM 4856 O O . LEU A 1 596 ? -7.236 0.697 -10.224 1.00 87.19 596 LEU A O 1
ATOM 4860 N N . ARG A 1 597 ? -5.803 0.604 -11.953 1.00 86.69 597 ARG A N 1
ATOM 4861 C CA . ARG A 1 597 ? -5.442 2.026 -11.993 1.00 86.69 597 ARG A CA 1
ATOM 4862 C C . ARG A 1 597 ? -5.288 2.513 -13.436 1.00 86.69 597 ARG A C 1
ATOM 4864 O O . ARG A 1 597 ? -4.202 2.459 -14.012 1.00 86.69 597 ARG A O 1
ATOM 4871 N N . GLU A 1 598 ? -6.359 3.094 -13.979 1.00 88.25 598 GLU A N 1
ATOM 4872 C CA . GLU A 1 598 ? -6.435 3.548 -15.382 1.00 88.25 598 GLU A CA 1
ATOM 4873 C C . GLU A 1 598 ? -5.324 4.536 -15.772 1.00 88.25 598 GLU A C 1
ATOM 4875 O O . GLU A 1 598 ? -4.896 4.572 -16.923 1.00 88.25 598 GLU A O 1
ATOM 4880 N N . PHE A 1 599 ? -4.829 5.317 -14.810 1.00 85.94 599 PHE A N 1
ATOM 4881 C CA . PHE A 1 599 ? -3.835 6.372 -15.019 1.00 85.94 599 PHE A CA 1
ATOM 4882 C C . PHE A 1 599 ? -2.395 5.937 -14.688 1.00 85.94 599 PHE A C 1
ATOM 4884 O O . PHE A 1 599 ? -1.563 6.787 -14.374 1.00 85.94 599 PHE A O 1
ATOM 4891 N N . SER A 1 600 ? -2.082 4.635 -14.686 1.00 87.62 600 SER A N 1
ATOM 4892 C CA . SER A 1 600 ? -0.709 4.171 -14.435 1.00 87.62 600 SER A CA 1
ATOM 4893 C C . SER A 1 600 ? 0.185 4.299 -15.674 1.00 87.62 600 SER A C 1
ATOM 4895 O O . SER A 1 600 ? 0.170 3.455 -16.570 1.00 87.62 600 SER A O 1
ATOM 4897 N N . GLY A 1 601 ? 1.015 5.348 -15.710 1.00 89.00 601 GLY A N 1
ATOM 4898 C CA . GLY A 1 601 ? 1.999 5.551 -16.779 1.00 89.00 601 GLY A CA 1
ATOM 4899 C C . GLY A 1 601 ? 3.033 4.424 -16.885 1.00 89.00 601 GLY A C 1
ATOM 4900 O O . GLY A 1 601 ? 3.365 4.012 -17.994 1.00 89.00 601 GLY A O 1
ATOM 4901 N N . THR A 1 602 ? 3.496 3.890 -15.750 1.00 90.06 602 THR A N 1
ATOM 4902 C CA . THR A 1 602 ? 4.463 2.780 -15.697 1.00 90.06 602 THR A CA 1
ATOM 4903 C C . THR A 1 602 ? 3.878 1.501 -16.284 1.00 90.06 602 THR A C 1
ATOM 4905 O O . THR A 1 602 ? 4.529 0.840 -17.087 1.00 90.06 602 THR A O 1
ATOM 4908 N N . ALA A 1 603 ? 2.626 1.171 -15.956 1.00 94.12 603 ALA A N 1
ATOM 4909 C CA . ALA A 1 603 ? 1.976 -0.015 -16.502 1.00 94.12 603 ALA A CA 1
ATOM 4910 C C . ALA A 1 603 ? 1.767 0.084 -18.024 1.00 94.12 603 ALA A C 1
ATOM 4912 O O . ALA A 1 603 ? 1.909 -0.915 -18.726 1.00 94.12 603 ALA A O 1
ATOM 4913 N N . TYR A 1 604 ? 1.462 1.274 -18.558 1.00 96.12 604 TYR A N 1
ATOM 4914 C CA . TYR A 1 604 ? 1.410 1.476 -20.012 1.00 96.12 604 TYR A CA 1
ATOM 4915 C C . TYR A 1 604 ? 2.789 1.381 -20.671 1.00 96.12 604 TYR A C 1
ATOM 4917 O O . TYR A 1 604 ? 2.890 0.826 -21.763 1.00 96.12 604 TYR A O 1
ATOM 4925 N N . LEU A 1 605 ? 3.844 1.882 -20.020 1.00 94.94 605 LEU A N 1
ATOM 4926 C CA . LEU A 1 605 ? 5.215 1.728 -20.511 1.00 94.94 605 LEU A CA 1
ATOM 4927 C C . LEU A 1 605 ? 5.600 0.244 -20.596 1.00 94.94 605 LEU A C 1
ATOM 4929 O O . LEU A 1 605 ? 6.024 -0.197 -21.657 1.00 94.94 605 LEU A O 1
ATOM 4933 N N . LEU A 1 606 ? 5.334 -0.537 -19.545 1.00 96.50 606 LEU A N 1
ATOM 4934 C CA . LEU A 1 606 ? 5.575 -1.984 -19.534 1.00 96.50 606 LEU A CA 1
ATOM 4935 C C . LEU A 1 606 ? 4.773 -2.711 -20.623 1.00 96.50 606 LEU A C 1
ATOM 4937 O O . LEU A 1 606 ? 5.291 -3.599 -21.293 1.00 96.50 606 LEU A O 1
ATOM 4941 N N . GLN A 1 607 ? 3.513 -2.320 -20.859 1.00 97.56 607 GLN A N 1
ATOM 4942 C CA . GLN A 1 607 ? 2.727 -2.868 -21.973 1.00 97.56 607 GLN A CA 1
ATOM 4943 C C . GLN A 1 607 ? 3.372 -2.572 -23.336 1.00 97.56 607 GLN A C 1
ATOM 4945 O O . GLN A 1 607 ? 3.383 -3.444 -24.205 1.00 97.56 607 GLN A O 1
ATOM 4950 N N . ALA A 1 608 ? 3.926 -1.371 -23.525 1.00 96.94 608 ALA A N 1
ATOM 4951 C CA . ALA A 1 608 ? 4.656 -1.011 -24.738 1.00 96.94 608 ALA A CA 1
ATOM 4952 C C . ALA A 1 608 ? 5.966 -1.815 -24.878 1.00 96.94 608 ALA A C 1
ATOM 4954 O O . ALA A 1 608 ? 6.257 -2.332 -25.955 1.00 96.94 608 ALA A O 1
ATOM 4955 N N . GLU A 1 609 ? 6.714 -1.990 -23.789 1.00 95.69 609 GLU A N 1
ATOM 4956 C CA . GLU A 1 609 ? 7.940 -2.796 -23.733 1.00 95.69 609 GLU A CA 1
ATOM 4957 C C . GLU A 1 609 ? 7.694 -4.277 -24.060 1.00 95.69 609 GLU A C 1
ATOM 4959 O O . GLU A 1 609 ? 8.397 -4.868 -24.879 1.00 95.69 609 GLU A O 1
ATOM 4964 N N . PHE A 1 610 ? 6.648 -4.892 -23.507 1.00 96.94 610 PHE A N 1
ATOM 4965 C CA . PHE A 1 610 ? 6.293 -6.265 -23.876 1.00 96.94 610 PHE A CA 1
ATOM 4966 C C . PHE A 1 610 ? 5.843 -6.383 -25.333 1.00 96.94 610 PHE A C 1
ATOM 4968 O O . PHE A 1 610 ? 6.096 -7.398 -25.980 1.00 96.94 610 PHE A O 1
ATOM 4975 N N . GLN A 1 611 ? 5.192 -5.360 -25.887 1.00 96.25 611 GLN A N 1
ATOM 4976 C CA . GLN A 1 611 ? 4.802 -5.391 -27.293 1.00 96.25 611 GLN A CA 1
ATOM 4977 C C . GLN A 1 611 ? 5.984 -5.270 -28.249 1.00 96.25 611 GLN A C 1
ATOM 4979 O O . GLN A 1 611 ? 5.941 -5.897 -29.307 1.00 96.25 611 GLN A O 1
ATOM 4984 N N . THR A 1 612 ? 7.047 -4.542 -27.897 1.00 95.31 612 THR A N 1
ATOM 4985 C CA . THR A 1 612 ? 8.274 -4.550 -28.706 1.00 95.31 612 THR A CA 1
ATOM 4986 C C . THR A 1 612 ? 8.975 -5.910 -28.651 1.00 95.31 612 THR A C 1
ATOM 4988 O O . THR A 1 612 ? 9.431 -6.378 -29.694 1.00 95.31 612 THR A O 1
ATOM 4991 N N . MET A 1 613 ? 8.959 -6.606 -27.506 1.00 95.25 613 MET A N 1
ATOM 4992 C CA . MET A 1 613 ? 9.418 -8.004 -27.409 1.00 95.25 613 MET A CA 1
ATOM 4993 C C . MET A 1 613 ? 8.569 -8.967 -28.253 1.00 95.25 613 MET A C 1
ATOM 4995 O O . MET A 1 613 ? 9.099 -9.813 -28.966 1.00 95.25 613 MET A O 1
ATOM 4999 N N . LEU A 1 614 ? 7.237 -8.837 -28.229 1.00 94.94 614 LEU A N 1
ATOM 5000 C CA . LEU A 1 614 ? 6.368 -9.653 -29.085 1.00 94.94 614 LEU A CA 1
ATOM 5001 C C . LEU A 1 614 ? 6.622 -9.373 -30.570 1.00 94.94 614 LEU A C 1
ATOM 5003 O O . LEU A 1 614 ? 6.657 -10.306 -31.368 1.00 94.94 614 LEU A O 1
ATOM 5007 N N . LEU A 1 615 ? 6.836 -8.112 -30.952 1.00 93.25 615 LEU A N 1
ATOM 5008 C CA . LEU A 1 615 ? 7.175 -7.738 -32.325 1.00 93.25 615 LEU A CA 1
ATOM 5009 C C . LEU A 1 615 ? 8.531 -8.300 -32.775 1.00 93.25 615 LEU A C 1
ATOM 5011 O O . LEU A 1 615 ? 8.684 -8.594 -33.959 1.00 93.25 615 LEU A O 1
ATOM 5015 N N . SER A 1 616 ? 9.509 -8.485 -31.883 1.00 90.50 616 SER A N 1
ATOM 5016 C CA . SER A 1 616 ? 10.798 -9.072 -32.276 1.00 90.50 616 SER A CA 1
ATOM 5017 C C . SER A 1 616 ? 10.710 -10.572 -32.581 1.00 90.50 616 SER A C 1
ATOM 5019 O O . SER A 1 616 ? 11.560 -11.086 -33.301 1.00 90.50 616 SER A O 1
ATOM 5021 N N . ILE A 1 617 ? 9.677 -11.271 -32.091 1.00 91.25 617 ILE A N 1
ATOM 5022 C CA . ILE A 1 617 ? 9.525 -12.729 -32.262 1.00 91.25 617 ILE A CA 1
ATOM 5023 C C . ILE A 1 617 ? 8.344 -13.136 -33.156 1.00 91.25 617 ILE A C 1
ATOM 5025 O O . ILE A 1 617 ? 8.356 -14.220 -33.741 1.00 91.25 617 ILE A O 1
ATOM 5029 N N . GLU A 1 618 ? 7.319 -12.289 -33.288 1.00 91.25 618 GLU A N 1
ATOM 5030 C CA . GLU A 1 618 ? 6.108 -12.594 -34.055 1.00 91.25 618 GLU A CA 1
ATOM 5031 C C . GLU A 1 618 ? 6.373 -12.577 -35.564 1.00 91.25 618 GLU A C 1
ATOM 5033 O O . GLU A 1 618 ? 6.956 -11.638 -36.098 1.00 91.25 618 GLU A O 1
ATOM 5038 N N . ARG A 1 619 ? 5.904 -13.600 -36.280 1.00 86.06 619 ARG A N 1
ATOM 5039 C CA . ARG A 1 619 ? 6.112 -13.737 -37.732 1.00 86.06 619 ARG A CA 1
ATOM 5040 C C . ARG A 1 619 ? 4.846 -13.468 -38.539 1.00 86.06 619 ARG A C 1
ATOM 5042 O O . ARG A 1 619 ? 4.942 -13.204 -39.733 1.00 86.06 619 ARG A O 1
ATOM 5049 N N . ASP A 1 620 ? 3.675 -13.528 -37.908 1.00 89.19 620 ASP A N 1
ATOM 5050 C CA . ASP A 1 620 ? 2.397 -13.281 -38.570 1.00 89.19 620 ASP A CA 1
ATOM 5051 C C . ASP A 1 620 ? 2.163 -11.782 -38.830 1.00 89.19 620 ASP A C 1
ATOM 5053 O O . ASP A 1 620 ? 2.130 -10.969 -37.905 1.00 89.19 620 ASP A O 1
ATOM 5057 N N . SER A 1 621 ? 1.968 -11.403 -40.097 1.00 85.50 621 SER A N 1
ATOM 5058 C CA . SER A 1 621 ? 1.829 -9.999 -40.503 1.00 85.50 621 SER A CA 1
ATOM 5059 C C . SER A 1 621 ? 0.591 -9.313 -39.922 1.00 85.50 621 SER A C 1
ATOM 5061 O O . SER A 1 621 ? 0.643 -8.128 -39.591 1.00 85.50 621 SER A O 1
ATOM 5063 N N . THR A 1 622 ? -0.524 -10.034 -39.786 1.00 89.19 622 THR A N 1
ATOM 5064 C CA . THR A 1 622 ? -1.768 -9.478 -39.238 1.00 89.19 622 THR A CA 1
ATOM 5065 C C . THR A 1 622 ? -1.594 -9.194 -37.752 1.00 89.19 622 THR A C 1
ATOM 5067 O O . THR A 1 622 ? -1.892 -8.094 -37.284 1.00 89.19 622 THR A O 1
ATOM 5070 N N . ARG A 1 623 ? -1.005 -10.137 -37.018 1.00 91.12 623 ARG A N 1
ATOM 5071 C CA . ARG A 1 623 ? -0.725 -9.989 -35.592 1.00 91.12 623 ARG A CA 1
ATOM 5072 C C . ARG A 1 623 ? 0.308 -8.900 -35.314 1.00 91.12 623 ARG A C 1
ATOM 5074 O O . ARG A 1 623 ? 0.142 -8.141 -34.363 1.00 91.12 623 ARG A O 1
ATOM 5081 N N . ARG A 1 624 ? 1.330 -8.743 -36.163 1.00 90.69 624 ARG A N 1
ATOM 5082 C CA . ARG A 1 624 ? 2.277 -7.613 -36.072 1.00 90.69 624 ARG A CA 1
ATOM 5083 C C . ARG A 1 624 ? 1.580 -6.259 -36.237 1.00 90.69 624 ARG A C 1
ATOM 5085 O O . ARG A 1 624 ? 1.861 -5.338 -35.471 1.00 90.69 624 ARG A O 1
ATOM 5092 N N . GLN A 1 625 ? 0.627 -6.129 -37.165 1.00 89.38 625 GLN A N 1
ATOM 5093 C CA . GLN A 1 625 ? -0.167 -4.899 -37.308 1.00 89.38 625 GLN A CA 1
ATOM 5094 C C . GLN A 1 625 ? -1.012 -4.599 -36.059 1.00 89.38 625 GLN A C 1
ATOM 5096 O O . GLN A 1 625 ? -1.076 -3.447 -35.620 1.00 89.38 625 GLN A O 1
ATOM 5101 N N . GLU A 1 626 ? -1.627 -5.619 -35.456 1.00 92.88 626 GLU A N 1
ATOM 5102 C CA . GLU A 1 626 ? -2.372 -5.476 -34.199 1.00 92.88 626 GLU A CA 1
ATOM 5103 C C . GLU A 1 626 ? -1.468 -5.024 -33.047 1.00 92.88 626 GLU A C 1
ATOM 5105 O O . GLU A 1 626 ? -1.806 -4.071 -32.336 1.00 92.88 626 GLU A O 1
ATOM 5110 N N . LEU A 1 627 ? -0.293 -5.648 -32.906 1.00 94.62 627 LEU A N 1
ATOM 5111 C CA . LEU A 1 627 ? 0.710 -5.280 -31.906 1.00 94.62 627 LEU A CA 1
ATOM 5112 C C . LEU A 1 627 ? 1.159 -3.825 -32.074 1.00 94.62 627 LEU A C 1
ATOM 5114 O O . LEU A 1 627 ? 1.190 -3.089 -31.095 1.00 94.62 627 LEU A O 1
ATOM 5118 N N . ARG A 1 628 ? 1.416 -3.358 -33.303 1.00 92.12 628 ARG A N 1
ATOM 5119 C CA . ARG A 1 628 ? 1.788 -1.954 -33.569 1.00 92.12 628 ARG A CA 1
ATOM 5120 C C . ARG A 1 628 ? 0.695 -0.962 -33.195 1.00 92.12 628 ARG A C 1
ATOM 5122 O O . ARG A 1 628 ? 0.983 0.109 -32.657 1.00 92.12 628 ARG A O 1
ATOM 5129 N N . LYS A 1 629 ? -0.566 -1.299 -33.480 1.00 93.31 629 LYS A N 1
ATOM 5130 C CA . LYS A 1 629 ? -1.703 -0.458 -33.092 1.00 93.31 629 LYS A CA 1
ATOM 5131 C C . LYS A 1 629 ? -1.787 -0.340 -31.571 1.00 93.31 629 LYS A C 1
ATOM 5133 O O . LYS A 1 629 ? -1.963 0.771 -31.073 1.00 93.31 629 LYS A O 1
ATOM 5138 N N . GLY A 1 630 ? -1.629 -1.457 -30.859 1.00 93.75 630 GLY A N 1
ATOM 5139 C CA . GLY A 1 630 ? -1.528 -1.463 -29.400 1.00 93.75 630 GLY A CA 1
ATOM 5140 C C . GLY A 1 630 ? -0.346 -0.628 -28.904 1.00 93.75 630 GLY A C 1
ATOM 5141 O O . GLY A 1 630 ? -0.519 0.197 -28.013 1.00 93.75 630 GLY A O 1
ATOM 5142 N N . LEU A 1 631 ? 0.813 -0.748 -29.555 1.00 95.88 631 LEU A N 1
ATOM 5143 C CA . LEU A 1 631 ? 2.065 -0.146 -29.095 1.00 95.88 631 LEU A CA 1
ATOM 5144 C C . LEU A 1 631 ? 1.972 1.367 -29.120 1.00 95.88 631 LEU A C 1
ATOM 5146 O O . LEU A 1 631 ? 2.292 2.038 -28.142 1.00 95.88 631 LEU A O 1
ATOM 5150 N N . LYS A 1 632 ? 1.447 1.902 -30.223 1.00 94.50 632 LYS A N 1
ATOM 5151 C CA . LYS A 1 632 ? 1.182 3.330 -30.354 1.00 94.50 632 LYS A CA 1
ATOM 5152 C C . LYS A 1 632 ? 0.217 3.825 -29.274 1.00 94.50 632 LYS A C 1
ATOM 5154 O O . LYS A 1 632 ? 0.487 4.841 -28.644 1.00 94.50 632 LYS A O 1
ATOM 5159 N N . GLN A 1 633 ? -0.876 3.096 -29.033 1.00 95.00 633 GLN A N 1
ATOM 5160 C CA . GLN A 1 633 ? -1.841 3.459 -27.992 1.00 95.00 633 GLN A CA 1
ATOM 5161 C C . GLN A 1 633 ? -1.194 3.479 -26.604 1.00 95.00 633 GLN A C 1
ATOM 5163 O O . GLN A 1 633 ? -1.411 4.421 -25.847 1.00 95.00 633 GLN A O 1
ATOM 5168 N N . TYR A 1 634 ? -0.383 2.476 -26.274 1.00 95.81 634 TYR A N 1
ATOM 5169 C CA . TYR A 1 634 ? 0.281 2.394 -24.977 1.00 95.81 634 TYR A CA 1
ATOM 5170 C C . TYR A 1 634 ? 1.364 3.455 -24.802 1.00 95.81 634 TYR A C 1
ATOM 5172 O O . TYR A 1 634 ? 1.415 4.074 -23.743 1.00 95.81 634 TYR A O 1
ATOM 5180 N N . LEU A 1 635 ? 2.152 3.761 -25.836 1.00 93.94 635 LEU A N 1
ATOM 5181 C CA . LEU A 1 635 ? 3.108 4.873 -25.807 1.00 93.94 635 LEU A CA 1
ATOM 5182 C C . LEU A 1 635 ? 2.415 6.227 -25.603 1.00 93.94 635 LEU A C 1
ATOM 5184 O O . LEU A 1 635 ? 2.878 7.035 -24.795 1.00 93.94 635 LEU A O 1
ATOM 5188 N N . ASP A 1 636 ? 1.283 6.466 -26.274 1.00 93.00 636 ASP A N 1
ATOM 5189 C CA . ASP A 1 636 ? 0.501 7.697 -26.110 1.00 93.00 636 ASP A CA 1
ATOM 5190 C C . ASP A 1 636 ? -0.036 7.839 -24.672 1.00 93.00 636 ASP A C 1
ATOM 5192 O O . ASP A 1 636 ? 0.046 8.920 -24.078 1.00 93.00 636 ASP A O 1
ATOM 5196 N N . GLN A 1 637 ? -0.536 6.749 -24.074 1.00 94.31 637 GLN A N 1
ATOM 5197 C CA . GLN A 1 637 ? -1.009 6.755 -22.683 1.00 94.31 637 GLN A CA 1
ATOM 5198 C C . GLN A 1 637 ? 0.140 6.872 -21.676 1.00 94.31 637 GLN A C 1
ATOM 5200 O O . GLN A 1 637 ? 0.054 7.660 -20.733 1.00 94.31 637 GLN A O 1
ATOM 5205 N N . ALA A 1 638 ? 1.248 6.160 -21.886 1.00 92.12 638 ALA A N 1
ATOM 5206 C CA . ALA A 1 638 ? 2.433 6.263 -21.044 1.00 92.12 638 ALA A CA 1
ATOM 5207 C C . ALA A 1 638 ? 2.979 7.699 -21.052 1.00 92.12 638 ALA A C 1
ATOM 5209 O O . ALA A 1 638 ? 3.203 8.276 -19.992 1.00 92.12 638 ALA A O 1
ATOM 5210 N N . LYS A 1 639 ? 3.073 8.346 -22.222 1.00 90.50 639 LYS A N 1
ATOM 5211 C CA . LYS A 1 639 ? 3.458 9.764 -22.348 1.00 90.50 639 LYS A CA 1
ATOM 5212 C C . LYS A 1 639 ? 2.496 10.717 -21.632 1.00 90.50 639 LYS A C 1
ATOM 5214 O O . LYS A 1 639 ? 2.913 11.777 -21.161 1.00 90.50 639 LYS A O 1
ATOM 5219 N N . ARG A 1 640 ? 1.207 10.377 -21.571 1.00 89.38 640 ARG A N 1
ATOM 5220 C CA . ARG A 1 640 ? 0.189 11.178 -20.881 1.00 89.38 640 ARG A CA 1
ATOM 5221 C C . ARG A 1 640 ? 0.313 11.093 -19.361 1.00 89.38 640 ARG A C 1
ATOM 5223 O O . ARG A 1 640 ? 0.113 12.111 -18.702 1.00 89.38 640 ARG A O 1
ATOM 5230 N N . PHE A 1 641 ? 0.596 9.906 -18.828 1.00 87.56 641 PHE A N 1
ATOM 5231 C CA . PHE A 1 641 ? 0.492 9.627 -17.393 1.00 87.56 641 PHE A CA 1
ATOM 5232 C C . PHE A 1 641 ? 1.826 9.486 -16.659 1.00 87.56 641 PHE A C 1
ATOM 5234 O O . PHE A 1 641 ? 1.845 9.589 -15.433 1.00 87.56 641 PHE A O 1
ATOM 5241 N N . LEU A 1 642 ? 2.941 9.268 -17.362 1.00 82.75 642 LEU A N 1
ATOM 5242 C CA . LEU A 1 642 ? 4.255 9.273 -16.729 1.00 82.75 642 LEU A CA 1
ATOM 5243 C C . LEU A 1 642 ? 4.593 10.674 -16.189 1.00 82.75 642 LEU A C 1
ATOM 5245 O O . LEU A 1 642 ? 4.253 11.684 -16.817 1.00 82.75 642 LEU A O 1
ATOM 5249 N N . PRO A 1 643 ? 5.294 10.755 -15.046 1.00 69.31 643 PRO A N 1
ATOM 5250 C CA . PRO A 1 643 ? 5.803 12.015 -14.526 1.00 69.31 643 PRO A CA 1
ATOM 5251 C C . PRO A 1 643 ? 6.632 12.761 -15.575 1.00 69.31 643 PRO A C 1
ATOM 5253 O O . PRO A 1 643 ? 7.585 12.213 -16.131 1.00 69.31 643 PRO A O 1
ATOM 5256 N N . ARG A 1 644 ? 6.300 14.031 -15.825 1.00 65.00 644 ARG A N 1
ATOM 5257 C CA . ARG A 1 644 ? 7.123 14.926 -16.650 1.00 65.00 644 ARG A CA 1
ATOM 5258 C C . ARG A 1 644 ? 8.258 15.486 -15.803 1.00 65.00 644 ARG A C 1
ATOM 5260 O O . ARG A 1 644 ? 8.175 16.610 -15.328 1.00 65.00 644 ARG A O 1
ATOM 5267 N N . THR A 1 645 ? 9.279 14.672 -15.568 1.00 55.56 645 THR A N 1
ATOM 5268 C CA . THR A 1 645 ? 10.495 15.099 -14.860 1.00 55.56 645 THR A CA 1
ATOM 5269 C C . THR A 1 645 ? 11.389 15.991 -15.700 1.00 55.56 645 THR A C 1
ATOM 5271 O O . THR A 1 645 ? 12.020 16.900 -15.179 1.00 55.56 645 THR A O 1
ATOM 5274 N N . TYR A 1 646 ? 11.419 15.721 -17.003 1.00 55.41 646 TYR A N 1
ATOM 5275 C CA . TYR A 1 646 ? 12.162 16.445 -18.026 1.00 55.41 646 TYR A CA 1
ATOM 5276 C C . TYR A 1 646 ? 11.282 16.577 -19.276 1.00 55.41 646 TYR A C 1
ATOM 5278 O O . TYR A 1 646 ? 10.225 15.946 -19.370 1.00 55.41 646 TYR A O 1
ATOM 5286 N N . GLU A 1 647 ? 11.707 17.385 -20.252 1.00 57.47 647 GLU A N 1
ATOM 5287 C CA . GLU A 1 647 ? 11.013 17.519 -21.544 1.00 57.47 647 GLU A CA 1
ATOM 5288 C C . GLU A 1 647 ? 10.837 16.164 -22.270 1.00 57.47 647 GLU A C 1
ATOM 5290 O O . GLU A 1 647 ? 9.900 16.014 -23.058 1.00 57.47 647 GLU A O 1
ATOM 5295 N N . ALA A 1 648 ? 11.665 15.159 -21.943 1.00 67.25 648 ALA A N 1
ATOM 5296 C CA . ALA A 1 648 ? 11.580 13.783 -22.434 1.00 67.25 648 ALA A CA 1
ATOM 5297 C C . ALA A 1 648 ? 11.846 12.741 -21.323 1.00 67.25 648 ALA A C 1
ATOM 5299 O O . ALA A 1 648 ? 12.581 13.001 -20.372 1.00 67.25 648 ALA A O 1
ATOM 5300 N N . ASN A 1 649 ? 11.249 11.548 -21.450 1.00 80.75 649 ASN A N 1
ATOM 5301 C CA . ASN A 1 649 ? 11.516 10.390 -20.588 1.00 80.75 649 ASN A CA 1
ATOM 5302 C C . ASN A 1 649 ? 12.391 9.384 -21.366 1.00 80.75 649 ASN A C 1
ATOM 5304 O O . ASN A 1 649 ? 11.988 8.979 -22.461 1.00 80.75 649 ASN A O 1
ATOM 5308 N N . PRO A 1 650 ? 13.553 8.972 -20.829 1.00 85.81 650 PRO A N 1
ATOM 5309 C CA . PRO A 1 650 ? 14.517 8.170 -21.577 1.00 85.81 650 PRO A CA 1
ATOM 5310 C C . PRO A 1 650 ? 14.020 6.745 -21.860 1.00 85.81 650 PRO A C 1
ATOM 5312 O O . PRO A 1 650 ? 14.319 6.202 -22.919 1.00 85.81 650 PRO A O 1
ATOM 5315 N N . ASP A 1 651 ? 13.200 6.167 -20.979 1.00 88.00 651 ASP A N 1
ATOM 5316 C CA . ASP A 1 651 ? 12.618 4.839 -21.188 1.00 88.00 651 ASP A CA 1
ATOM 5317 C C . ASP A 1 651 ? 11.564 4.888 -22.312 1.00 88.00 651 ASP A C 1
ATOM 5319 O O . ASP A 1 651 ? 11.544 4.035 -23.196 1.00 88.00 651 ASP A O 1
ATOM 5323 N N . LEU A 1 652 ? 10.754 5.955 -22.377 1.00 89.69 652 LEU A N 1
ATOM 5324 C CA . LEU A 1 652 ? 9.852 6.182 -23.517 1.00 89.69 652 LEU A CA 1
ATOM 5325 C C . LEU A 1 652 ? 10.608 6.382 -24.838 1.00 89.69 652 LEU A C 1
ATOM 5327 O O . LEU A 1 652 ? 10.186 5.854 -25.869 1.00 89.69 652 LEU A O 1
ATOM 5331 N N . MET A 1 653 ? 11.707 7.146 -24.822 1.00 91.25 653 MET A N 1
ATOM 5332 C CA . MET A 1 653 ? 12.562 7.329 -26.002 1.00 91.25 653 MET A CA 1
ATOM 5333 C C . MET A 1 653 ? 13.138 5.992 -26.465 1.00 91.25 653 MET A C 1
ATOM 5335 O O . MET A 1 653 ? 13.100 5.693 -27.655 1.00 91.25 653 MET A O 1
ATOM 5339 N N . TRP A 1 654 ? 13.605 5.167 -25.528 1.00 93.69 654 TRP A N 1
ATOM 5340 C CA . TRP A 1 654 ? 14.122 3.835 -25.811 1.00 93.69 654 TRP A CA 1
ATOM 5341 C C . TRP A 1 654 ? 13.092 2.941 -26.501 1.00 93.69 654 TRP A C 1
ATOM 5343 O O . TRP A 1 654 ? 13.364 2.414 -27.578 1.00 93.69 654 TRP A O 1
ATOM 5353 N N . VAL A 1 655 ? 11.887 2.817 -25.940 1.00 94.19 655 VAL A N 1
ATOM 5354 C CA . VAL A 1 655 ? 10.829 1.987 -26.538 1.00 94.19 655 VAL A CA 1
ATOM 5355 C C . VAL A 1 655 ? 10.446 2.504 -27.925 1.00 94.19 655 VAL A C 1
ATOM 5357 O O . VAL A 1 655 ? 10.254 1.708 -28.843 1.00 94.19 655 VAL A O 1
ATOM 5360 N N . SER A 1 656 ? 10.401 3.827 -28.109 1.00 93.25 656 SER A N 1
ATOM 5361 C CA . SER A 1 656 ? 10.176 4.445 -29.419 1.00 93.25 656 SER A CA 1
ATOM 5362 C C . SER A 1 656 ? 11.280 4.104 -30.427 1.00 93.25 656 SER A C 1
ATOM 5364 O O . SER A 1 656 ? 10.969 3.779 -31.568 1.00 93.25 656 SER A O 1
ATOM 5366 N N . ILE A 1 657 ? 12.554 4.163 -30.030 1.00 95.06 657 ILE A N 1
ATOM 5367 C CA . ILE A 1 657 ? 13.703 3.808 -30.879 1.00 95.06 657 ILE A CA 1
ATOM 5368 C C . ILE A 1 657 ? 13.639 2.334 -31.285 1.00 95.06 657 ILE A C 1
ATOM 5370 O O . ILE A 1 657 ? 13.834 2.000 -32.455 1.00 95.06 657 ILE A O 1
ATOM 5374 N N . VAL A 1 658 ? 13.342 1.448 -30.332 1.00 94.56 658 VAL A N 1
ATOM 5375 C CA . VAL A 1 658 ? 13.200 0.009 -30.581 1.00 94.56 658 VAL A CA 1
ATOM 5376 C C . VAL A 1 658 ? 12.052 -0.255 -31.557 1.00 94.56 658 VAL A C 1
ATOM 5378 O O . VAL A 1 658 ? 12.219 -1.010 -32.515 1.00 94.56 658 VAL A O 1
ATOM 5381 N N . ALA A 1 659 ? 10.908 0.404 -31.359 1.00 93.44 659 ALA A N 1
ATOM 5382 C CA . ALA A 1 659 ? 9.755 0.298 -32.245 1.00 93.44 659 ALA A CA 1
ATOM 5383 C C . ALA A 1 659 ? 10.086 0.736 -33.679 1.00 93.44 659 ALA A C 1
ATOM 5385 O O . ALA A 1 659 ? 9.776 0.012 -34.624 1.00 93.44 659 ALA A O 1
ATOM 5386 N N . ASP A 1 660 ? 10.758 1.879 -33.839 1.00 93.12 660 ASP A N 1
ATOM 5387 C CA . ASP A 1 660 ? 11.175 2.401 -35.144 1.00 93.12 660 ASP A CA 1
ATOM 5388 C C . ASP A 1 660 ? 12.206 1.483 -35.823 1.00 93.12 660 ASP A C 1
ATOM 5390 O O . ASP A 1 660 ? 12.159 1.270 -37.036 1.00 93.12 660 ASP A O 1
ATOM 5394 N N . THR A 1 661 ? 13.109 0.883 -35.042 1.00 93.12 661 THR A N 1
ATOM 5395 C CA . THR A 1 661 ? 14.112 -0.070 -35.544 1.00 93.12 661 THR A CA 1
ATOM 5396 C C . THR A 1 661 ? 13.449 -1.337 -36.087 1.00 93.12 661 THR A C 1
ATOM 5398 O O . THR A 1 661 ? 13.758 -1.769 -37.202 1.00 93.12 661 THR A O 1
ATOM 5401 N N . LEU A 1 662 ? 12.500 -1.903 -35.331 1.00 91.19 662 LEU A N 1
ATOM 5402 C CA . LEU A 1 662 ? 11.693 -3.055 -35.750 1.00 91.19 662 LEU A CA 1
ATOM 5403 C C . LEU A 1 662 ? 10.826 -2.723 -36.967 1.00 91.19 662 LEU A C 1
ATOM 5405 O O . LEU A 1 662 ? 10.691 -3.544 -37.874 1.00 91.19 662 LEU A O 1
ATOM 5409 N N . GLN A 1 663 ? 10.265 -1.512 -37.001 1.00 89.50 663 GLN A N 1
ATOM 5410 C CA . GLN A 1 663 ? 9.458 -1.035 -38.114 1.00 89.50 663 GLN A CA 1
ATOM 5411 C C . GLN A 1 663 ? 10.252 -1.016 -39.413 1.00 89.50 663 GLN A C 1
ATOM 5413 O O . GLN A 1 663 ? 9.806 -1.582 -40.412 1.00 89.50 663 GLN A O 1
ATOM 5418 N N . LEU A 1 664 ? 11.446 -0.423 -39.369 1.00 88.12 664 LEU A N 1
ATOM 5419 C CA . LEU A 1 664 ? 12.314 -0.330 -40.529 1.00 88.12 664 LEU A CA 1
ATOM 5420 C C . LEU A 1 664 ? 12.696 -1.721 -41.055 1.00 88.12 664 LEU A C 1
ATOM 5422 O O . LEU A 1 664 ? 12.709 -1.912 -42.264 1.00 88.12 664 LEU A O 1
ATOM 5426 N N . GLY A 1 665 ? 12.903 -2.714 -40.182 1.00 83.75 665 GLY A N 1
ATOM 5427 C CA . GLY A 1 665 ? 13.192 -4.091 -40.604 1.00 83.75 665 GLY A CA 1
ATOM 5428 C C . GLY A 1 665 ? 12.061 -4.787 -41.357 1.00 83.75 665 GLY A C 1
ATOM 5429 O O . GLY A 1 665 ? 12.305 -5.577 -42.264 1.00 83.75 665 GLY A O 1
ATOM 5430 N N . GLU A 1 666 ? 10.808 -4.485 -41.034 1.00 79.69 666 GLU A N 1
ATOM 5431 C CA . GLU A 1 666 ? 9.669 -5.007 -41.798 1.00 79.69 666 GLU A CA 1
ATOM 5432 C C . GLU A 1 666 ? 9.520 -4.310 -43.153 1.00 79.69 666 GLU A C 1
ATOM 5434 O O . GLU A 1 666 ? 9.199 -4.946 -44.165 1.00 79.69 666 GLU A O 1
ATOM 5439 N N . ASP A 1 667 ? 9.779 -3.003 -43.181 1.00 78.88 667 ASP A N 1
ATOM 5440 C CA . ASP A 1 667 ? 9.720 -2.210 -44.405 1.00 78.88 667 ASP A CA 1
ATOM 5441 C C . ASP A 1 667 ? 10.823 -2.648 -45.388 1.00 78.88 667 ASP A C 1
ATOM 5443 O O . ASP A 1 667 ? 10.579 -2.720 -46.595 1.00 78.88 667 ASP A O 1
ATOM 5447 N N . THR A 1 668 ? 12.005 -3.046 -44.895 1.00 74.31 668 THR A N 1
ATOM 5448 C CA . THR A 1 668 ? 13.079 -3.614 -45.730 1.00 74.31 668 THR A CA 1
ATOM 5449 C C . THR A 1 668 ? 12.773 -5.023 -46.241 1.00 74.31 668 THR A C 1
ATOM 5451 O O . THR A 1 668 ? 13.062 -5.315 -47.405 1.00 74.31 668 THR A O 1
ATOM 5454 N N . LEU A 1 669 ? 12.138 -5.885 -45.438 1.00 69.56 669 LEU A N 1
ATOM 5455 C CA . LEU A 1 669 ? 11.653 -7.202 -45.885 1.00 69.56 669 LEU A CA 1
ATOM 5456 C C . LEU A 1 669 ? 10.589 -7.073 -46.986 1.00 69.56 669 LEU A C 1
ATOM 5458 O O . LEU A 1 669 ? 10.573 -7.844 -47.944 1.00 69.56 669 LEU A O 1
ATOM 5462 N N . SER A 1 670 ? 9.732 -6.057 -46.889 1.00 65.25 670 SER A N 1
ATOM 5463 C CA . SER A 1 670 ? 8.721 -5.759 -47.910 1.00 65.25 670 SER A CA 1
ATOM 5464 C C . SER A 1 670 ? 9.354 -5.205 -49.197 1.00 65.25 670 SER A C 1
ATOM 5466 O O . SER A 1 670 ? 8.938 -5.550 -50.308 1.00 65.25 670 SER A O 1
ATOM 5468 N N . ALA A 1 671 ? 10.402 -4.385 -49.060 1.00 59.16 671 ALA A N 1
ATOM 5469 C CA . ALA A 1 671 ? 11.107 -3.740 -50.166 1.00 59.16 671 ALA A CA 1
ATOM 5470 C C . ALA A 1 671 ? 12.141 -4.628 -50.887 1.00 59.16 671 ALA A C 1
ATOM 5472 O O . ALA A 1 671 ? 12.494 -4.346 -52.024 1.00 59.16 671 ALA A O 1
ATOM 5473 N N . THR A 1 672 ? 12.625 -5.713 -50.284 1.00 57.88 672 THR A N 1
ATOM 5474 C CA . THR A 1 672 ? 13.567 -6.653 -50.933 1.00 57.88 672 THR A CA 1
ATOM 5475 C C . THR A 1 672 ? 12.895 -7.610 -51.932 1.00 57.88 672 THR A C 1
ATOM 5477 O O . THR A 1 672 ? 13.578 -8.382 -52.608 1.00 57.88 672 THR A O 1
ATOM 5480 N N . SER A 1 673 ? 11.572 -7.516 -52.111 1.00 56.31 673 SER A N 1
ATOM 5481 C CA . SER A 1 673 ? 10.862 -8.118 -53.245 1.00 56.31 673 SER A CA 1
ATOM 5482 C C . SER A 1 673 ? 11.305 -7.468 -54.574 1.00 56.31 673 SER A C 1
ATOM 5484 O O . SER A 1 673 ? 11.613 -6.281 -54.624 1.00 56.31 673 SER A O 1
ATOM 5486 N N . ALA A 1 674 ? 11.408 -8.258 -55.651 1.00 47.72 674 ALA A N 1
ATOM 5487 C CA . ALA A 1 674 ? 12.254 -8.047 -56.844 1.00 47.72 674 ALA A CA 1
ATOM 5488 C C . ALA A 1 674 ? 12.039 -6.777 -57.724 1.00 47.72 674 ALA A C 1
ATOM 5490 O O . ALA A 1 674 ? 12.501 -6.745 -58.864 1.00 47.72 674 ALA A O 1
ATOM 5491 N N . SER A 1 675 ? 11.377 -5.725 -57.235 1.00 50.50 675 SER A N 1
ATOM 5492 C CA . SER A 1 675 ? 11.099 -4.474 -57.958 1.00 50.50 675 SER A CA 1
ATOM 5493 C C . SER A 1 675 ? 11.565 -3.185 -57.258 1.00 50.50 675 SER A C 1
ATOM 5495 O O . SER A 1 675 ? 11.182 -2.101 -57.697 1.00 50.50 675 SER A O 1
ATOM 5497 N N . ALA A 1 676 ? 12.362 -3.241 -56.183 1.00 52.44 676 ALA A N 1
ATOM 5498 C CA . ALA A 1 676 ? 12.818 -2.022 -55.502 1.00 52.44 676 ALA A CA 1
ATOM 5499 C C . ALA A 1 676 ? 13.833 -1.208 -56.326 1.00 52.44 676 ALA A C 1
ATOM 5501 O O . ALA A 1 676 ? 15.001 -1.574 -56.470 1.00 52.44 676 ALA A O 1
ATOM 5502 N N . GLY A 1 677 ? 13.367 -0.071 -56.849 1.00 59.56 677 GLY A N 1
ATOM 5503 C CA . GLY A 1 677 ? 14.190 0.955 -57.491 1.00 59.56 677 GLY A CA 1
ATOM 5504 C C . GLY A 1 677 ? 15.033 1.777 -56.504 1.00 59.56 677 GLY A C 1
ATOM 5505 O O . GLY A 1 677 ? 15.020 1.554 -55.292 1.00 59.56 677 GLY A O 1
ATOM 5506 N N . THR A 1 678 ? 15.765 2.757 -57.039 1.00 61.25 678 THR A N 1
ATOM 5507 C CA . THR A 1 678 ? 16.654 3.692 -56.320 1.00 61.25 678 THR A CA 1
ATOM 5508 C C . THR A 1 678 ? 15.978 4.367 -55.115 1.00 61.25 678 THR A C 1
ATOM 5510 O O . THR A 1 678 ? 16.597 4.481 -54.059 1.00 61.25 678 THR A O 1
ATOM 5513 N N . ASP A 1 679 ? 14.683 4.678 -55.225 1.00 65.50 679 ASP A N 1
ATOM 5514 C CA . ASP A 1 679 ? 13.876 5.348 -54.193 1.00 65.50 679 ASP A CA 1
ATOM 5515 C C . ASP A 1 679 ? 13.789 4.570 -52.866 1.00 65.50 679 ASP A C 1
ATOM 5517 O O . ASP A 1 679 ? 13.750 5.162 -51.788 1.00 65.50 679 ASP A O 1
ATOM 5521 N N . SER A 1 680 ? 13.806 3.232 -52.912 1.00 66.94 680 SER A N 1
ATOM 5522 C CA . SER A 1 680 ? 13.738 2.394 -51.705 1.00 66.94 680 SER A CA 1
ATOM 5523 C C . SER A 1 680 ? 15.038 2.435 -50.894 1.00 66.94 680 SER A C 1
ATOM 5525 O O . SER A 1 680 ? 15.010 2.447 -49.661 1.00 66.94 680 SER A O 1
ATOM 5527 N N . LYS A 1 681 ? 16.186 2.516 -51.578 1.00 72.31 681 LYS A N 1
ATOM 5528 C CA . LYS A 1 681 ? 17.497 2.640 -50.924 1.00 72.31 681 LYS A CA 1
ATOM 5529 C C . LYS A 1 681 ? 17.663 4.006 -50.267 1.00 72.31 681 LYS A C 1
ATOM 5531 O O . LYS A 1 681 ? 18.206 4.080 -49.164 1.00 72.31 681 LYS A O 1
ATOM 5536 N N . ASP A 1 682 ? 17.167 5.060 -50.910 1.00 78.06 682 ASP A N 1
ATOM 5537 C CA . ASP A 1 682 ? 17.201 6.416 -50.361 1.00 78.06 682 ASP A CA 1
ATOM 5538 C C . ASP A 1 682 ? 16.250 6.567 -49.163 1.00 78.06 682 ASP A C 1
ATOM 5540 O O . ASP A 1 682 ? 16.647 7.126 -48.138 1.00 78.06 682 ASP A O 1
ATOM 5544 N N . PHE A 1 683 ? 15.049 5.975 -49.226 1.00 80.50 683 PHE A N 1
ATOM 5545 C CA . PHE A 1 683 ? 14.121 5.906 -48.090 1.00 80.50 683 PHE A CA 1
ATOM 5546 C C . PHE A 1 683 ? 14.719 5.165 -46.884 1.00 80.50 683 PHE A C 1
ATOM 5548 O O . PHE A 1 683 ? 14.664 5.666 -45.757 1.00 80.50 683 PHE A O 1
ATOM 5555 N N . PHE A 1 684 ? 15.337 4.000 -47.111 1.00 83.88 684 PHE A N 1
ATOM 5556 C CA . PHE A 1 684 ? 16.013 3.242 -46.057 1.00 83.88 684 PHE A CA 1
ATOM 5557 C C . PHE A 1 684 ? 17.164 4.039 -45.438 1.00 83.88 684 PHE A C 1
ATOM 5559 O O . PHE A 1 684 ? 17.275 4.118 -44.217 1.00 83.88 684 PHE A O 1
ATOM 5566 N N . LYS A 1 685 ? 17.998 4.684 -46.264 1.00 85.38 685 LYS A N 1
ATOM 5567 C CA . LYS A 1 685 ? 19.114 5.508 -45.786 1.00 85.38 685 LYS A CA 1
ATOM 5568 C C . LYS A 1 685 ? 18.628 6.684 -44.933 1.00 85.38 685 LYS A C 1
ATOM 5570 O O . LYS A 1 685 ? 19.232 6.949 -43.897 1.00 85.38 685 LYS A O 1
ATOM 5575 N N . GLY A 1 686 ? 17.551 7.358 -45.341 1.00 86.94 686 GLY A N 1
ATOM 5576 C CA . GLY A 1 686 ? 16.932 8.438 -44.568 1.00 86.94 686 GLY A CA 1
ATOM 5577 C C . GLY A 1 686 ? 16.372 7.954 -43.228 1.00 86.94 686 GLY A C 1
ATOM 5578 O O . GLY A 1 686 ? 16.697 8.519 -42.187 1.00 86.94 686 GLY A O 1
ATOM 5579 N N . SER A 1 687 ? 15.610 6.859 -43.240 1.00 88.88 687 SER A N 1
ATOM 5580 C CA . SER A 1 687 ? 15.008 6.282 -42.029 1.00 88.88 687 SER A CA 1
ATOM 5581 C C . SER A 1 687 ? 16.061 5.748 -41.052 1.00 88.88 687 SER A C 1
ATOM 5583 O O . SER A 1 687 ? 15.970 5.994 -39.853 1.00 88.88 687 SER A O 1
ATOM 5585 N N . LYS A 1 688 ? 17.120 5.098 -41.561 1.00 92.19 688 LYS A N 1
ATOM 5586 C CA . LYS A 1 688 ? 18.284 4.672 -40.767 1.00 92.19 688 LYS A CA 1
ATOM 5587 C C . LYS A 1 688 ? 18.931 5.859 -40.048 1.00 92.19 688 LYS A C 1
ATOM 5589 O O . LYS A 1 688 ? 19.246 5.752 -38.867 1.00 92.19 688 LYS A O 1
ATOM 5594 N N . GLN A 1 689 ? 19.120 6.985 -40.739 1.00 93.06 689 GLN A N 1
ATOM 5595 C CA . GLN A 1 689 ? 19.706 8.188 -40.137 1.00 93.06 689 GLN A CA 1
ATOM 5596 C C . GLN A 1 689 ? 18.805 8.812 -39.066 1.00 93.06 689 GLN A C 1
ATOM 5598 O O . GLN A 1 689 ? 19.313 9.271 -38.048 1.00 93.06 689 GLN A O 1
ATOM 5603 N N . GLU A 1 690 ? 17.485 8.779 -39.245 1.00 93.25 690 GLU A N 1
ATOM 5604 C CA . GLU A 1 690 ? 16.549 9.268 -38.227 1.00 93.25 690 GLU A CA 1
ATOM 5605 C C . GLU A 1 690 ? 16.595 8.414 -36.949 1.00 93.25 690 GLU A C 1
ATOM 5607 O O . GLU A 1 690 ? 16.609 8.956 -35.845 1.00 93.25 690 GLU A O 1
ATOM 5612 N N . VAL A 1 691 ? 16.691 7.083 -37.076 1.00 93.44 691 VAL A N 1
ATOM 5613 C CA . VAL A 1 691 ? 16.869 6.192 -35.915 1.00 93.44 691 VAL A CA 1
ATOM 5614 C C . VAL A 1 691 ? 18.202 6.466 -35.211 1.00 93.44 691 VAL A C 1
ATOM 5616 O O . VAL A 1 691 ? 18.222 6.597 -33.988 1.00 93.44 691 VAL A O 1
ATOM 5619 N N . ILE A 1 692 ? 19.303 6.616 -35.961 1.00 95.00 692 ILE A N 1
ATOM 5620 C CA . ILE A 1 692 ? 20.623 6.964 -35.397 1.00 95.00 692 ILE A CA 1
ATOM 5621 C C . ILE A 1 692 ? 20.547 8.283 -34.623 1.00 95.00 692 ILE A C 1
ATOM 5623 O O . ILE A 1 692 ? 21.000 8.346 -33.484 1.00 95.00 692 ILE A O 1
ATOM 5627 N N . LYS A 1 693 ? 19.913 9.308 -35.199 1.00 95.00 693 LYS A N 1
ATOM 5628 C CA . LYS A 1 693 ? 19.745 10.610 -34.552 1.00 95.00 693 LYS A CA 1
ATOM 5629 C C . LYS A 1 693 ? 19.009 10.497 -33.212 1.00 95.00 693 LYS A C 1
ATOM 5631 O O . LYS A 1 693 ? 19.468 11.062 -32.225 1.00 95.00 693 LYS A O 1
ATOM 5636 N N . LYS A 1 694 ? 17.915 9.729 -33.144 1.00 94.38 694 LYS A N 1
ATOM 5637 C CA . LYS A 1 694 ? 17.188 9.493 -31.881 1.00 94.38 694 LYS A CA 1
ATOM 5638 C C . LYS A 1 694 ? 18.044 8.762 -30.841 1.00 94.38 694 LYS A C 1
ATOM 5640 O O . LYS A 1 694 ? 17.939 9.048 -29.651 1.00 94.38 694 LYS A O 1
ATOM 5645 N N . ILE A 1 695 ? 18.888 7.823 -31.275 1.00 94.69 695 ILE A N 1
ATOM 5646 C CA . ILE A 1 695 ? 19.827 7.116 -30.392 1.00 94.69 695 ILE A CA 1
ATOM 5647 C C . ILE A 1 695 ? 20.900 8.066 -29.848 1.00 94.69 695 ILE A C 1
ATOM 5649 O O . ILE A 1 695 ? 21.230 7.993 -28.661 1.00 94.69 695 ILE A O 1
ATOM 5653 N N . ASP A 1 696 ? 21.424 8.961 -30.684 1.00 93.69 696 ASP A N 1
ATOM 5654 C CA . ASP A 1 696 ? 22.391 9.979 -30.271 1.00 93.69 696 ASP A CA 1
ATOM 5655 C C . ASP A 1 696 ? 21.756 10.945 -29.255 1.00 93.69 696 ASP A C 1
ATOM 5657 O O . ASP A 1 696 ? 22.322 11.157 -28.183 1.00 93.69 696 ASP A O 1
ATOM 5661 N N . GLU A 1 697 ? 20.531 11.417 -29.517 1.00 92.19 697 GLU A N 1
ATOM 5662 C CA . GLU A 1 697 ? 19.746 12.241 -28.583 1.00 92.19 697 GLU A CA 1
ATOM 5663 C C . GLU A 1 697 ? 19.521 11.535 -27.232 1.00 92.19 697 GLU A C 1
ATOM 5665 O O . GLU A 1 697 ? 19.716 12.137 -26.174 1.00 92.19 697 GLU A O 1
ATOM 5670 N N . LEU A 1 698 ? 19.155 10.245 -27.242 1.00 92.56 698 LEU A N 1
ATOM 5671 C CA . LEU A 1 698 ? 19.016 9.448 -26.017 1.00 92.56 698 LEU A CA 1
ATOM 5672 C C . LEU A 1 698 ? 20.354 9.315 -25.276 1.00 92.56 698 LEU A C 1
ATOM 5674 O O . LEU A 1 698 ? 20.402 9.427 -24.053 1.00 92.56 698 LEU A O 1
ATOM 5678 N N . THR A 1 699 ? 21.444 9.076 -26.001 1.00 92.25 699 THR A N 1
ATOM 5679 C CA . THR A 1 699 ? 22.773 8.887 -25.409 1.00 92.25 699 THR A CA 1
ATOM 5680 C C . THR A 1 699 ? 23.270 10.168 -24.741 1.00 92.25 699 THR A C 1
ATOM 5682 O O . THR A 1 699 ? 23.773 10.114 -23.617 1.00 92.25 699 THR A O 1
ATOM 5685 N N . GLU A 1 700 ? 23.099 11.320 -25.393 1.00 88.81 700 GLU A N 1
ATOM 5686 C CA . GLU A 1 700 ? 23.402 12.630 -24.809 1.00 88.81 700 GLU A CA 1
ATOM 5687 C C . GLU A 1 700 ? 22.545 12.902 -23.570 1.00 88.81 700 GLU A C 1
ATOM 5689 O O . GLU A 1 700 ? 23.072 13.331 -22.540 1.00 88.81 700 GLU A O 1
ATOM 5694 N N . PHE A 1 701 ? 21.249 12.582 -23.632 1.00 86.44 701 PHE A N 1
ATOM 5695 C CA . PHE A 1 701 ? 20.349 12.706 -22.488 1.00 86.44 701 PHE A CA 1
ATOM 5696 C C . PHE A 1 701 ? 20.812 11.851 -21.300 1.00 86.44 701 PHE A C 1
ATOM 5698 O O . PHE A 1 701 ? 20.854 12.337 -20.171 1.00 86.44 701 PHE A O 1
ATOM 5705 N N . CYS A 1 702 ? 21.199 10.592 -21.535 1.00 87.44 702 CYS A N 1
ATOM 5706 C CA . CYS A 1 702 ? 21.713 9.705 -20.490 1.00 87.44 702 CYS A CA 1
ATOM 5707 C C . CYS A 1 702 ? 22.966 10.280 -19.805 1.00 87.44 702 CYS A C 1
ATOM 5709 O O . CYS A 1 702 ? 23.066 10.227 -18.578 1.00 87.44 702 CYS A O 1
ATOM 5711 N N . ILE A 1 703 ? 23.893 10.860 -20.579 1.00 84.88 703 ILE A N 1
ATOM 5712 C CA . ILE A 1 703 ? 25.120 11.485 -20.055 1.00 84.88 703 ILE A CA 1
ATOM 5713 C C . ILE A 1 703 ? 24.787 12.719 -19.206 1.00 84.88 703 ILE A C 1
ATOM 5715 O O . ILE A 1 703 ? 25.320 12.874 -18.106 1.00 84.88 703 ILE A O 1
ATOM 5719 N N . ASP A 1 704 ? 23.896 13.590 -19.688 1.00 79.62 704 ASP A N 1
ATOM 5720 C CA . ASP A 1 704 ? 23.463 14.781 -18.946 1.00 79.62 704 ASP A CA 1
ATOM 5721 C C . ASP A 1 704 ? 22.754 14.403 -17.633 1.00 79.62 704 ASP A C 1
ATOM 5723 O O . ASP A 1 704 ? 23.017 14.982 -16.575 1.00 79.62 704 ASP A O 1
ATOM 5727 N N . PHE A 1 705 ? 21.907 13.370 -17.676 1.00 79.62 705 PHE A N 1
ATOM 5728 C CA . PHE A 1 705 ? 21.186 12.867 -16.510 1.00 79.62 705 PHE A CA 1
ATOM 5729 C C . PHE A 1 705 ? 22.137 12.324 -15.430 1.00 79.62 705 PHE A C 1
ATOM 5731 O O . PHE A 1 705 ? 21.998 12.666 -14.254 1.00 79.62 705 PHE A O 1
ATOM 5738 N N . GLU A 1 706 ? 23.138 11.523 -15.807 1.00 77.62 706 GLU A N 1
ATOM 5739 C CA . GLU A 1 706 ? 24.151 10.975 -14.890 1.00 77.62 706 GLU A CA 1
ATOM 5740 C C . GLU A 1 706 ? 24.921 12.073 -14.130 1.00 77.62 706 GLU A C 1
ATOM 5742 O O . GLU A 1 706 ? 25.225 11.951 -12.935 1.00 77.62 706 GLU A O 1
ATOM 5747 N N . GLN A 1 707 ? 25.218 13.183 -14.804 1.00 71.00 707 GLN A N 1
ATOM 5748 C CA . GLN A 1 707 ? 25.936 14.300 -14.192 1.00 71.00 707 GLN A CA 1
ATOM 5749 C C . GLN A 1 707 ? 25.087 15.052 -13.162 1.00 71.00 707 GLN A C 1
ATOM 5751 O O . GLN A 1 707 ? 25.638 15.617 -12.212 1.00 71.00 707 GLN A O 1
ATOM 5756 N N . LYS A 1 708 ? 23.759 15.025 -13.310 1.00 67.00 708 LYS A N 1
ATOM 5757 C CA . LYS A 1 708 ? 22.818 15.826 -12.517 1.00 67.00 708 LYS A CA 1
ATOM 5758 C C . LYS A 1 708 ? 22.134 15.053 -11.393 1.00 67.00 708 LYS A C 1
ATOM 5760 O O . LYS A 1 708 ? 21.771 15.655 -10.382 1.00 67.00 708 LYS A O 1
ATOM 5765 N N . TRP A 1 709 ? 21.969 13.740 -11.532 1.00 69.31 709 TRP A N 1
ATOM 5766 C CA . TRP A 1 709 ? 21.203 12.940 -10.578 1.00 69.31 709 TRP A CA 1
ATOM 5767 C C . TRP A 1 709 ? 22.050 12.364 -9.440 1.00 69.31 709 TRP A C 1
ATOM 5769 O O . TRP A 1 709 ? 23.251 12.134 -9.580 1.00 69.31 709 TRP A O 1
ATOM 5779 N N . VAL A 1 710 ? 21.408 12.137 -8.291 1.00 59.53 710 VAL A N 1
ATOM 5780 C CA . VAL A 1 710 ? 22.061 11.634 -7.067 1.00 59.53 710 VAL A CA 1
ATOM 5781 C C . VAL A 1 710 ? 21.584 10.238 -6.674 1.00 59.53 710 VAL A C 1
ATOM 5783 O O . VAL A 1 710 ? 22.344 9.501 -6.056 1.00 59.53 710 VAL A O 1
ATOM 5786 N N . ALA A 1 711 ? 20.363 9.832 -7.045 1.00 65.50 711 ALA A N 1
ATOM 5787 C CA . ALA A 1 711 ? 19.900 8.477 -6.756 1.00 65.50 711 ALA A CA 1
ATOM 5788 C C . ALA A 1 711 ? 20.685 7.460 -7.601 1.00 65.50 711 ALA A C 1
ATOM 5790 O O . ALA A 1 711 ? 20.425 7.308 -8.798 1.00 65.50 711 ALA A O 1
ATOM 5791 N N . HIS A 1 712 ? 21.647 6.777 -6.977 1.00 73.00 712 HIS A N 1
ATOM 5792 C CA . HIS A 1 712 ? 22.576 5.871 -7.652 1.00 73.00 712 HIS A CA 1
ATOM 5793 C C . HIS A 1 712 ? 21.878 4.710 -8.372 1.00 73.00 712 HIS A C 1
ATOM 5795 O O . HIS A 1 712 ? 22.365 4.279 -9.412 1.00 73.00 712 HIS A O 1
ATOM 5801 N N . GLN A 1 713 ? 20.724 4.232 -7.893 1.00 73.94 713 GLN A N 1
ATOM 5802 C CA . GLN A 1 713 ? 19.922 3.235 -8.615 1.00 73.94 713 GLN A CA 1
ATOM 5803 C C . GLN A 1 713 ? 19.448 3.761 -9.979 1.00 73.94 713 GLN A C 1
ATOM 5805 O O . GLN A 1 713 ? 19.584 3.075 -10.988 1.00 73.94 713 GLN A O 1
ATOM 5810 N N . ARG A 1 714 ? 18.935 4.997 -10.039 1.00 75.75 714 ARG A N 1
ATOM 5811 C CA . ARG A 1 714 ? 18.465 5.591 -11.299 1.00 75.75 714 ARG A CA 1
ATOM 5812 C C . ARG A 1 714 ? 19.627 5.953 -12.218 1.00 75.75 714 ARG A C 1
ATOM 5814 O O . ARG A 1 714 ? 19.516 5.770 -13.424 1.00 75.75 714 ARG A O 1
ATOM 5821 N N . VAL A 1 715 ? 20.747 6.413 -11.655 1.00 79.06 715 VAL A N 1
ATOM 5822 C CA . VAL A 1 715 ? 21.994 6.602 -12.414 1.00 79.06 715 VAL A CA 1
ATOM 5823 C C . VAL A 1 715 ? 22.434 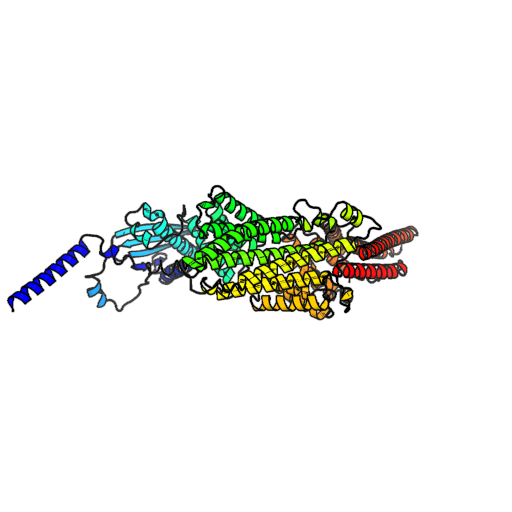5.281 -13.046 1.00 79.06 715 VAL A C 1
ATOM 5825 O O . VAL A 1 715 ? 22.704 5.249 -14.239 1.00 79.06 715 VAL A O 1
ATOM 5828 N N . PHE A 1 716 ? 22.411 4.184 -12.288 1.00 82.25 716 PHE A N 1
ATOM 5829 C CA . PHE A 1 716 ? 22.737 2.851 -12.790 1.00 82.25 716 PHE A CA 1
ATOM 5830 C C . PHE A 1 716 ? 21.801 2.401 -13.927 1.00 82.25 716 PHE A C 1
ATOM 5832 O O . PHE A 1 716 ? 22.269 1.924 -14.959 1.00 82.25 716 PHE A O 1
ATOM 5839 N N . GLU A 1 717 ? 20.484 2.583 -13.784 1.00 81.75 717 GLU A N 1
ATOM 5840 C CA . GLU A 1 717 ? 19.512 2.276 -14.849 1.00 81.75 717 GLU A CA 1
ATOM 5841 C C . GLU A 1 717 ? 19.773 3.087 -16.126 1.00 81.75 717 GLU A C 1
ATOM 5843 O O . GLU A 1 717 ? 19.757 2.539 -17.230 1.00 81.75 717 GLU A O 1
ATOM 5848 N N . VAL A 1 718 ? 20.044 4.386 -15.979 1.00 84.38 718 VAL A N 1
ATOM 5849 C CA . VAL A 1 718 ? 20.287 5.303 -17.099 1.00 84.38 718 VAL A CA 1
ATOM 5850 C C . VAL A 1 718 ? 21.635 5.034 -17.772 1.00 84.38 718 VAL A C 1
ATOM 5852 O O . VAL A 1 718 ? 21.712 5.093 -18.998 1.00 84.38 718 VAL A O 1
ATOM 5855 N N . GLN A 1 719 ? 22.672 4.669 -17.012 1.00 86.88 719 GLN A N 1
ATOM 5856 C CA . GLN A 1 719 ? 23.956 4.211 -17.552 1.00 86.88 719 GLN A CA 1
ATOM 5857 C C . GLN A 1 719 ? 23.769 2.948 -18.398 1.00 86.88 719 GLN A C 1
ATOM 5859 O O . GLN A 1 719 ? 24.171 2.931 -19.561 1.00 86.88 719 GLN A O 1
ATOM 5864 N N . ARG A 1 720 ? 23.069 1.932 -17.869 1.00 87.50 720 ARG A N 1
ATOM 5865 C CA . ARG A 1 720 ? 22.742 0.714 -18.632 1.00 87.50 720 ARG A CA 1
ATOM 5866 C C . ARG A 1 720 ? 21.909 1.023 -19.870 1.00 87.50 720 ARG A C 1
ATOM 5868 O O . ARG A 1 720 ? 22.098 0.407 -20.914 1.00 87.50 720 ARG A O 1
ATOM 5875 N N . LEU A 1 721 ? 20.981 1.976 -19.795 1.00 90.44 721 LEU A N 1
ATOM 5876 C CA . LEU A 1 721 ? 20.242 2.427 -20.971 1.00 90.44 721 LEU A CA 1
ATOM 5877 C C . LEU A 1 721 ? 21.153 3.077 -22.022 1.00 90.44 721 LEU A C 1
ATOM 5879 O O . LEU A 1 721 ? 21.050 2.734 -23.196 1.00 90.44 721 LEU A O 1
ATOM 5883 N N . GLY A 1 722 ? 22.074 3.947 -21.610 1.00 90.69 722 GLY A N 1
ATOM 5884 C CA . GLY A 1 722 ? 23.057 4.551 -22.508 1.00 90.69 722 GLY A CA 1
ATOM 5885 C C . GLY A 1 722 ? 23.991 3.519 -23.149 1.00 90.69 722 GLY A C 1
ATOM 5886 O O . GLY A 1 722 ? 24.321 3.633 -24.327 1.00 90.69 722 GLY A O 1
ATOM 5887 N N . GLU A 1 723 ? 24.393 2.480 -22.415 1.00 91.25 723 GLU A N 1
ATOM 5888 C CA . GLU A 1 723 ? 25.166 1.355 -22.959 1.00 91.25 723 GLU A CA 1
ATOM 5889 C C . GLU A 1 723 ? 24.369 0.566 -24.004 1.00 91.25 723 GLU A C 1
ATOM 5891 O O . GLU A 1 723 ? 24.872 0.339 -25.105 1.00 91.25 723 GLU A O 1
ATOM 5896 N N . ARG A 1 724 ? 23.107 0.222 -23.711 1.00 91.62 724 ARG A N 1
ATOM 5897 C CA . ARG A 1 724 ? 22.196 -0.431 -24.672 1.00 91.62 724 ARG A CA 1
ATOM 5898 C C . ARG A 1 724 ? 22.011 0.404 -25.937 1.00 91.62 724 ARG A C 1
ATOM 5900 O O . ARG A 1 724 ? 22.103 -0.130 -27.040 1.00 91.62 724 ARG A O 1
ATOM 5907 N N . ALA A 1 725 ? 21.814 1.712 -25.785 1.00 93.31 725 ALA A N 1
ATOM 5908 C CA . ALA A 1 725 ? 21.685 2.648 -26.896 1.00 93.31 725 ALA A CA 1
ATOM 5909 C C . ALA A 1 725 ? 22.947 2.659 -27.776 1.00 93.31 725 ALA A C 1
ATOM 5911 O O . ALA A 1 725 ? 22.848 2.516 -28.993 1.00 93.31 725 ALA A O 1
ATOM 5912 N N . LYS A 1 726 ? 24.142 2.726 -27.173 1.00 93.62 726 LYS A N 1
ATOM 5913 C CA . LYS A 1 726 ? 25.429 2.660 -27.893 1.00 93.62 726 LYS A CA 1
ATOM 5914 C C . LYS A 1 726 ? 25.645 1.322 -28.605 1.00 93.62 726 LYS A C 1
ATOM 5916 O O . LYS A 1 726 ? 26.146 1.315 -29.729 1.00 93.62 726 LYS A O 1
ATOM 5921 N N . LEU A 1 727 ? 25.267 0.206 -27.976 1.00 92.62 727 LEU A N 1
ATOM 5922 C CA . LEU A 1 727 ? 25.328 -1.122 -28.592 1.00 92.62 727 LEU A CA 1
ATOM 5923 C C . LEU A 1 727 ? 24.424 -1.188 -29.826 1.00 92.62 727 LEU A C 1
ATOM 5925 O O . LEU A 1 727 ? 24.904 -1.508 -30.911 1.00 92.62 727 LEU A O 1
ATOM 5929 N N . LEU A 1 728 ? 23.155 -0.791 -29.688 1.00 93.75 728 LEU A N 1
ATOM 5930 C CA . LEU A 1 728 ? 22.210 -0.759 -30.804 1.00 93.75 728 LEU A CA 1
ATOM 5931 C C . LEU A 1 728 ? 22.698 0.160 -31.932 1.00 93.75 728 LEU A C 1
ATOM 5933 O O . LEU A 1 728 ? 22.627 -0.212 -33.101 1.00 93.75 728 LEU A O 1
ATOM 5937 N N . ARG A 1 729 ? 23.255 1.330 -31.592 1.00 95.06 729 ARG A N 1
ATOM 5938 C CA . ARG A 1 729 ? 23.863 2.254 -32.559 1.00 95.06 729 ARG A CA 1
ATOM 5939 C C . ARG A 1 729 ? 24.941 1.566 -33.396 1.00 95.06 729 ARG A C 1
ATOM 5941 O O . ARG A 1 729 ? 24.944 1.704 -34.616 1.00 95.06 729 ARG A O 1
ATOM 5948 N N . SER A 1 730 ? 25.843 0.828 -32.744 1.00 93.62 730 SER A N 1
ATOM 5949 C CA . SER A 1 730 ? 26.939 0.119 -33.412 1.00 93.62 730 SER A CA 1
ATOM 5950 C C . SER A 1 730 ? 26.430 -0.960 -34.367 1.00 93.62 730 SER A C 1
ATOM 5952 O O . SER A 1 730 ? 26.956 -1.092 -35.472 1.00 93.62 730 SER A O 1
ATOM 5954 N N . GLU A 1 731 ? 25.398 -1.704 -33.971 1.00 93.06 731 GLU A N 1
ATOM 5955 C CA . GLU A 1 731 ? 24.786 -2.728 -34.823 1.00 93.06 731 GLU A CA 1
ATOM 5956 C C . GLU A 1 731 ? 24.045 -2.104 -36.012 1.00 93.06 731 GLU A C 1
ATOM 5958 O O . GLU A 1 731 ? 24.246 -2.517 -37.154 1.00 93.06 731 GLU A O 1
ATOM 5963 N N . ILE A 1 732 ? 23.291 -1.024 -35.783 1.00 92.31 732 ILE A N 1
ATOM 5964 C CA . ILE A 1 732 ? 22.627 -0.259 -36.845 1.00 92.31 732 ILE A CA 1
ATOM 5965 C C . ILE A 1 732 ? 23.638 0.296 -37.852 1.00 92.31 732 ILE A C 1
ATOM 5967 O O . ILE A 1 732 ? 23.386 0.259 -39.056 1.00 92.31 732 ILE A O 1
ATOM 5971 N N . GLU A 1 733 ? 24.781 0.820 -37.405 1.00 90.19 733 GLU A N 1
ATOM 5972 C CA . GLU A 1 733 ? 25.807 1.352 -38.305 1.00 90.19 733 GLU A CA 1
ATOM 5973 C C . GLU A 1 733 ? 26.340 0.284 -39.262 1.00 90.19 733 GLU A C 1
ATOM 5975 O O . GLU A 1 733 ? 26.422 0.555 -40.466 1.00 90.19 733 GLU A O 1
ATOM 5980 N N . LYS A 1 734 ? 26.616 -0.920 -38.747 1.00 89.00 734 LYS A N 1
ATOM 5981 C CA . LYS A 1 734 ? 27.113 -2.067 -39.521 1.00 89.00 734 LYS A CA 1
ATOM 5982 C C . LYS A 1 734 ? 26.053 -2.655 -40.453 1.00 89.00 734 LYS A C 1
ATOM 5984 O O . LYS A 1 734 ? 26.408 -3.108 -41.538 1.00 89.00 734 LYS A O 1
ATOM 5989 N N . ALA A 1 735 ? 24.782 -2.608 -40.057 1.00 87.50 735 ALA A N 1
ATOM 5990 C CA . ALA A 1 735 ? 23.691 -3.211 -40.807 1.00 87.50 735 ALA A CA 1
ATOM 5991 C C . ALA A 1 735 ? 23.443 -2.524 -42.160 1.00 87.50 735 ALA A C 1
ATOM 5993 O O . ALA A 1 735 ? 23.385 -1.291 -42.289 1.00 87.50 735 ALA A O 1
ATOM 5994 N N . THR A 1 736 ? 23.245 -3.343 -43.180 1.00 84.62 736 THR A N 1
ATOM 5995 C CA . THR A 1 736 ? 22.803 -2.975 -44.524 1.00 84.62 736 THR A CA 1
ATOM 5996 C C . THR A 1 736 ? 21.295 -3.210 -44.689 1.00 84.62 736 THR A C 1
ATOM 5998 O O . THR A 1 736 ? 20.585 -3.580 -43.758 1.00 84.62 736 THR A O 1
ATOM 6001 N N . LEU A 1 737 ? 20.772 -2.964 -45.894 1.00 81.38 737 LEU A N 1
ATOM 6002 C CA . LEU A 1 737 ? 19.366 -3.231 -46.216 1.00 81.38 737 LEU A CA 1
ATOM 6003 C C . LEU A 1 737 ? 19.012 -4.725 -46.076 1.00 81.38 737 LEU A C 1
ATOM 6005 O O . LEU A 1 737 ? 17.875 -5.049 -45.748 1.00 81.38 737 LEU A O 1
ATOM 6009 N N . ALA A 1 738 ? 19.966 -5.620 -46.358 1.00 78.38 738 ALA A N 1
ATOM 6010 C CA . ALA A 1 738 ? 19.726 -7.058 -46.475 1.00 78.38 738 ALA A CA 1
ATOM 6011 C C . ALA A 1 738 ? 19.730 -7.805 -45.132 1.00 78.38 738 ALA A C 1
ATOM 6013 O O . ALA A 1 738 ? 19.138 -8.868 -45.043 1.00 78.38 738 ALA A O 1
ATOM 6014 N N . ASP A 1 739 ? 20.378 -7.257 -44.111 1.00 84.19 739 ASP A N 1
ATOM 6015 C CA . ASP A 1 739 ? 20.632 -7.861 -42.795 1.00 84.19 739 ASP A CA 1
ATOM 6016 C C . ASP A 1 739 ? 19.996 -7.051 -41.651 1.00 84.19 739 ASP A C 1
ATOM 6018 O O . ASP A 1 739 ? 20.122 -7.411 -40.486 1.00 84.19 739 ASP A O 1
ATOM 6022 N N . TRP A 1 740 ? 19.250 -5.981 -41.957 1.00 84.88 740 TRP A N 1
ATOM 6023 C CA . TRP A 1 740 ? 18.592 -5.152 -40.938 1.00 84.88 740 TRP A CA 1
ATOM 6024 C C . TRP A 1 740 ? 17.651 -5.945 -40.019 1.00 84.88 740 TRP A C 1
ATOM 6026 O O . TRP A 1 740 ? 17.549 -5.654 -38.831 1.00 84.88 740 TRP A O 1
ATOM 6036 N N . TYR A 1 741 ? 16.957 -6.956 -40.550 1.00 81.19 741 TYR A N 1
ATOM 6037 C CA . TYR A 1 741 ? 16.045 -7.787 -39.756 1.00 81.19 741 TYR A CA 1
ATOM 6038 C C . TYR A 1 741 ? 16.779 -8.695 -38.750 1.00 81.19 741 TYR A C 1
ATOM 6040 O O . TYR A 1 741 ? 16.133 -9.257 -37.869 1.00 81.19 741 TYR A O 1
ATOM 6048 N N . GLU A 1 742 ? 18.103 -8.844 -38.877 1.00 81.94 742 GLU A N 1
ATOM 6049 C CA . GLU A 1 742 ? 18.954 -9.658 -37.997 1.00 81.94 742 GLU A CA 1
ATOM 6050 C C . GLU A 1 742 ? 19.604 -8.838 -36.876 1.00 81.94 742 GLU A C 1
ATOM 6052 O O . GLU A 1 742 ? 20.304 -9.407 -36.038 1.00 81.94 742 GLU A O 1
ATOM 6057 N N . ILE A 1 743 ? 19.375 -7.517 -36.831 1.00 86.00 743 ILE A N 1
ATOM 6058 C CA . ILE A 1 743 ? 19.946 -6.648 -35.799 1.00 86.00 743 ILE A CA 1
ATOM 6059 C C . ILE A 1 743 ? 19.479 -7.123 -34.415 1.00 86.00 743 ILE A C 1
ATOM 6061 O O . ILE A 1 743 ? 18.275 -7.111 -34.132 1.00 86.00 743 ILE A O 1
ATOM 6065 N N . PRO A 1 744 ? 20.408 -7.493 -33.516 1.00 85.94 744 PRO A N 1
ATOM 6066 C CA . PRO A 1 744 ? 20.046 -7.871 -32.164 1.00 85.94 744 PRO A CA 1
ATOM 6067 C C . PRO A 1 744 ? 19.615 -6.626 -31.381 1.00 85.94 744 PRO A C 1
ATOM 6069 O O . PRO A 1 744 ? 20.352 -5.645 -31.280 1.00 85.94 744 PRO A O 1
ATOM 6072 N N . ILE A 1 745 ? 18.416 -6.671 -30.798 1.00 88.88 745 ILE A N 1
ATOM 6073 C CA . ILE A 1 745 ? 17.893 -5.584 -29.964 1.00 88.88 745 ILE A CA 1
ATOM 6074 C C . ILE A 1 745 ? 18.292 -5.838 -28.506 1.00 88.88 745 ILE A C 1
ATOM 6076 O O . ILE A 1 745 ? 17.863 -6.839 -27.922 1.00 88.88 745 ILE A O 1
ATOM 6080 N N . PRO A 1 746 ? 19.077 -4.946 -27.875 1.00 86.88 746 PRO A N 1
ATOM 6081 C CA . PRO A 1 746 ? 19.496 -5.127 -26.493 1.00 86.88 746 PRO A CA 1
ATOM 6082 C C . PRO A 1 746 ? 18.383 -4.672 -25.541 1.00 86.88 746 PRO A C 1
ATOM 6084 O O . PRO A 1 746 ? 18.390 -3.546 -25.052 1.00 86.88 746 PRO A O 1
ATOM 6087 N N . PHE A 1 747 ? 17.402 -5.537 -25.274 1.00 84.19 747 PHE A N 1
ATOM 6088 C CA . PHE A 1 747 ? 16.264 -5.202 -24.408 1.00 84.19 747 PHE A CA 1
ATOM 6089 C C . PHE A 1 747 ? 16.667 -4.880 -22.952 1.00 84.19 747 PHE A C 1
ATOM 6091 O O . PHE A 1 747 ? 15.956 -4.106 -22.298 1.00 84.19 747 PHE A O 1
ATOM 6098 N N . ARG A 1 748 ? 17.802 -5.392 -22.437 1.00 72.56 748 ARG A N 1
ATOM 6099 C CA . ARG A 1 748 ? 18.253 -5.167 -21.050 1.00 72.56 748 ARG A CA 1
ATOM 6100 C C . ARG A 1 748 ? 19.759 -5.282 -20.802 1.00 72.56 748 ARG A C 1
ATOM 6102 O O . ARG A 1 748 ? 20.410 -6.052 -21.527 1.00 72.56 748 ARG A O 1
#

Secondary structure (DSSP, 8-state):
-HHHHHHHHHHHHHHHHHHHHHHHHSSHHHHH---EEEEEEEEETTEE-HHHHHHHHHHHHHHHS-------S----SSTTS---GGGSSSSHHHHGGG-EEEEP-SSSHHHHHHHHHTT----EEEEEEEEE-SSEEEEEEEEEETTEEEEEEEEEEES-HHHHHHHHHHHHHHHHHHHHHHHHHTGGGG-TTTGGGGGTS--SS--SSHHHHHHHHHHHHHHHHHHHH--HHHHHHHHHHHHHHHHH-TT-HHHHHHHHHHHHHTT-HHHHHHHHHHHHHHTTT--GGGS-HHHHHHHHHHHHHHHHHHHTT--HHHHHHHHHHHHHHHHHHHHHHHHHHHHHHHH--HHHHHHHHHHHHHHHHHHHHHHHHHHHHTTTS-HHHHHTSTTS-TTTPPPHHHHHHHHSTT--HHHHHHHHHHHHHHHHHHHHHHHHHHHT-TT--GGGSTTHHHHHHHHHHHHHHHHHHHHHHHHHHS-S-S-GGG-SSSS-HHHHHHHHHHHHHHHHHHSTT-HHHHHHHHHHHH-TTSS-HHHHHHHHHHHHHHHHHH-TT-HHHHHHHHHHHHHHHTTT---STTHHHHHHHHHHHHHHHHH-TT-HHHHHHHHHHHHHHHHH---HHHHHHHHHHHHHHHHHHHHHS--SSSS-HHHHHHHHHHHHHHHHHHHHHHTSTT--HHHHHHHHHHHHHHHHHHHHHHHHHHHHHHH---HHHHHHHHHHHHHHHHHHHHHHH--TTTGGGPPP---